Protein 5NEN (pdb70)

Secondary structure (DSSP, 8-state):
--EEEE-SS-SB---B---SS----TT-B-B----HHHHHHHHHHHHHHHHHHHHHHHHHHHHTT-SS----HHHHHTTTSHHHHHHHHHHHHHHHHHHHHHHHHHHHHHHHHHHHHHHHHHHHHHHHHHHHHHHHHHHHHHHHHHHHHHTSS-HHHHHHHHHHHHHHHHHHHHHHHHHHHHHHHHHHHHHHHHHHHHHHHHHHHHHHHHHHHHHHHHHHHHHHHHHHHHTTS-B-SSSS-EE---TT-TT-B--TT-EEEEE---/----------SHHHHHHHHHHHHHHHHHHHHHHHHHHTT-SS----HHHHHTTTSHHHHHHHHHHHHHHHHHHHHHHHHHHHHHHHHHHHHHHHHHHHHHHHHHHHHHHHHHHHHHHHHHHHHHT---SS-HHHHHHHHHHHHHHHHHHHHHHHHHHHHHHHHHHHHHHHHHHHHHHHHHHHHHHHHHHHHHHHHHHHHHHHHH----SSS--

Sequence (479 aa):
NRKTVQAPASGIIKNIAVRDGDKVKAGEVLVQLSQVQAQAQVDSLRDQYYTTLATEGRLLAERDGLSIVTFSPILDAVKDKPRVAEIIALQTQLFASRRQALQSEIDGYKQSMDGIRFQLKGLQDSRGNKQIQLSSLREQMNSMKQLAADGYLPRNRYLEVQRQFAEVNSSIDETVGRIGQLQKQLLESQQRIDQRFADYQREVRTQLAQTQMDASEFRNKLQMADFDLGNTAITSPVDGTVVGLNIFTQGGVVGAGDHLMDVVPSNRKTVQAPQVQAQAQVDSLRDQYYTTLATEGRLLAERDGLSIVTFSPILDAVKDKPRVAEIIALQTQLFASRRQALQSEIDGYKQSMDGIRFQLKGLQDSRGNKQIQLSSLREQMNSMKQLAADGYLPRNRYLEVQRQFAEVNSSIDETVGRIGQLQKQLLESQQRIDQRFADYQREVRTQLAQTQMDASEFRNKLQMADFDLGNTITSPVDG

InterPro domains:
  IPR000089 Biotin/lipoyl attachment [PF00364] (65-94)
  IPR006144 Secretion protein HlyD, conserved site [PS00543] (407-429)
  IPR010129 Type I secretion membrane fusion protein, HlyD family [TIGR01843] (21-443)
  IPR050739 Membrane Fusion Protein [PTHR30386] (14-439)
  IPR058781 AprE-like, long alpha-helical hairpin [PF25994] (99-286)
  IPR058982 AprE-like, beta-barrel domain [PF26002] (331-420)

B-factor: mean 89.49, std 29.65, range [36.23, 214.49]

Radius of gyration: 41.51 Å; Cα contacts (8 Å, |Δi|>4): 476; chains: 2; bounding box: 123×86×95 Å

Nearest PDB structures (foldseek):
  5nen-assembly1_A  TM=1.004E+00  e=2.356E-42  Serratia marcescens
  5c22-assembly4_D  TM=7.255E-01  e=5.417E-11  Escherichia coli
  5c21-assembly1_B  TM=6.868E-01  e=4.546E-11  Escherichia coli
  5c21-assembly1_A  TM=7.114E-01  e=2.785E-10  Escherichia coli
  5c22-assembly3_C  TM=6.382E-01  e=2.186E-07  Escherichia coli

Foldseek 3Di:
DFDFDFADAWWWWQDADDDFPDWADAWDFGTFGPCPVLVVVLVVLVLVLLLLQLVLQLLVCVLVVPPARDGDVVLVVVCVPVSSVVSNVVSRVVSVVVSVVLVVVVVVLVVVLVVLVVVLVVLVVLLVVLVVVLVVLVVVLVVLVVCCVVPHDPCVCSCVSVVVNVVSVVVSVVSVVVNVVSVVVNVVSVVVSVVVVVVSSVVSVVVSVVSVVVSVVSVVVSVVSVVVSVSSGDTDRDTITWDAAPPDCNGHIGHPVGGHITHDDD/DDDDDDDPCPCLVVVLVVLVLVLLLLQLVLQLLVCLLDPHPFGDGDVVLVVPCPPPSSVVSNVVSRVVSVVVVVVLVVVVVVLVVVLVVLVVVLVVLVVVLVVLVVVLVVLVVVLVVQVVCVVVVHHDPDDSVVSVVVNVVSVVVSVVSVVVNVVSVVVNVVSVVVNVVVVVVSNVVSVVVNVVSVVSSVVSVVVSVVSVVVSVPVDDDDPPD

Organism: Serratia marcescens (NCBI:txid615)

Solvent-accessible surface area: 28220 Å² total; per-residue (Å²): 147,213,48,73,22,101,19,63,49,21,20,78,16,105,61,63,58,18,174,78,78,64,78,22,68,86,49,38,71,2,24,44,21,40,45,106,70,23,68,38,86,6,71,30,18,111,32,21,29,22,12,15,11,0,26,34,8,19,2,75,2,4,101,85,53,86,93,122,12,100,41,31,108,78,0,77,86,30,97,112,114,109,56,5,44,90,3,23,60,17,10,56,104,11,13,59,15,45,78,71,14,20,87,6,35,38,56,6,59,50,30,34,16,67,12,26,109,18,41,23,46,13,5,69,100,16,78,34,92,22,95,122,38,19,69,48,29,156,100,84,38,75,53,41,39,109,87,31,90,109,62,182,22,84,200,125,145,9,115,82,10,98,53,84,60,57,121,31,56,72,23,8,90,98,4,52,34,53,5,31,120,17,86,38,77,36,140,82,4,67,107,114,25,74,108,94,89,55,84,28,75,58,60,0,54,91,67,6,45,87,10,96,111,43,4,39,82,10,112,75,74,19,107,110,5,66,55,82,41,54,84,8,24,33,64,7,79,36,67,13,32,2,88,41,60,80,116,133,31,72,46,26,71,29,8,55,60,55,50,52,22,24,2,42,65,161,153,114,111,102,97,104,84,151,79,154,67,34,62,51,64,2,67,17,8,101,37,6,14,36,12,12,10,0,28,32,8,13,0,70,4,8,91,78,70,96,82,127,17,108,32,33,102,80,0,62,90,42,111,126,36,106,74,6,46,89,5,34,46,25,9,68,93,13,10,56,14,44,102,78,8,24,85,9,37,25,43,4,33,107,22,41,13,64,10,16,109,12,62,20,139,12,8,75,83,15,88,32,90,50,80,121,46,25,70,54,15,157,122,34,22,85,46,17,129,110,84,49,90,114,67,154,155,35,118,57,53,79,139,38,11,40,61,42,53,59,118,21,57,65,25,14,89,105,9,60,41,73,8,34,89,17,86,104,77,41,118,78,18,71,114,125,17,83,105,74,84,55,78,25,73,60,65,0,107,96,70,1,52,90,15,78,121,52,3,39,87,11,112,91,58,22,66,131,6,61,145,74,48,49,78,102,81,74,98,65,107,127,106

Structure (mmCIF, N/CA/C/O backbone):
data_5NEN
#
_entry.id   5NEN
#
_cell.length_a   126.314
_cell.length_b   126.314
_cell.length_c   71.405
_cell.angle_alpha   90.000
_cell.angle_beta   90.000
_cell.angle_gamma   120.000
#
_symmetry.space_group_name_H-M   'P 32'
#
loop_
_atom_site.group_PDB
_atom_site.id
_atom_site.type_symbol
_atom_site.label_atom_id
_atom_site.label_alt_id
_atom_site.label_comp_id
_atom_site.label_asym_id
_atom_site.label_entity_id
_atom_site.label_seq_id
_atom_site.pdbx_PDB_ins_code
_atom_site.Cartn_x
_atom_site.Cartn_y
_atom_site.Cartn_z
_atom_site.occupancy
_atom_site.B_iso_or_equiv
_atom_site.auth_seq_id
_atom_site.auth_comp_id
_atom_site.auth_asym_id
_atom_site.auth_atom_id
_atom_site.pdbx_PDB_model_num
ATOM 1 N N . ASN A 1 41 ? 92.522 14.206 59.513 1.00 144.28 41 ASN A N 1
ATOM 2 C CA . ASN A 1 41 ? 92.498 12.931 60.225 1.00 139.56 41 ASN A CA 1
ATOM 3 C C . ASN A 1 41 ? 91.248 12.798 61.093 1.00 132.90 41 ASN A C 1
ATOM 4 O O . ASN A 1 41 ? 90.125 12.901 60.595 1.00 125.07 41 ASN A O 1
ATOM 6 N N . ARG A 1 42 ? 91.436 12.615 62.393 1.00 135.11 42 ARG A N 1
ATOM 7 C CA . ARG A 1 42 ? 90.292 12.477 63.280 1.00 151.54 42 ARG A CA 1
ATOM 8 C C . ARG A 1 42 ? 89.510 13.778 63.377 1.00 160.45 42 ARG A C 1
ATOM 9 O O . ARG A 1 42 ? 90.080 14.865 63.305 1.00 167.28 42 ARG A O 1
ATOM 17 N N . LYS A 1 43 ? 88.198 13.653 63.535 1.00 162.00 43 LYS A N 1
ATOM 18 C CA . LYS A 1 43 ? 87.320 14.806 63.656 1.00 159.93 43 LYS A CA 1
ATOM 19 C C . LYS A 1 43 ? 86.469 14.640 64.913 1.00 161.78 43 LYS A C 1
ATOM 20 O O . LYS A 1 43 ? 86.097 13.522 65.267 1.00 167.24 43 LYS A O 1
ATOM 22 N N . THR A 1 44 ? 86.159 15.750 65.578 1.00 156.70 44 THR A N 1
ATOM 23 C CA . THR A 1 44 ? 85.414 15.724 66.838 1.00 144.16 44 THR A CA 1
ATOM 24 C C . THR A 1 44 ? 84.070 16.441 66.703 1.00 129.87 44 THR A C 1
ATOM 25 O O . THR A 1 44 ? 84.011 17.537 66.152 1.00 122.64 44 THR A O 1
ATOM 28 N N . VAL A 1 45 ? 83.011 15.824 67.235 1.00 133.52 45 VAL A N 1
ATOM 29 C CA . VAL A 1 45 ? 81.625 16.327 67.144 1.00 137.87 45 VAL A CA 1
ATOM 30 C C . VAL A 1 45 ? 81.269 17.345 68.239 1.00 131.69 45 VAL A C 1
ATOM 31 O O . VAL A 1 45 ? 81.355 17.057 69.442 1.00 127.73 45 VAL A O 1
ATOM 35 N N . GLN A 1 46 ? 80.846 18.532 67.808 1.00 121.20 46 GLN A N 1
ATOM 36 C CA . GLN A 1 46 ? 80.546 19.612 68.733 1.00 114.76 46 GLN A CA 1
ATOM 37 C C . GLN A 1 46 ? 79.035 19.701 68.924 1.00 117.60 46 GLN A C 1
ATOM 38 O O . GLN A 1 46 ? 78.305 18.780 68.541 1.00 108.77 46 GLN A O 1
ATOM 44 N N . ALA A 1 47 ? 78.563 20.803 69.506 1.00 123.67 47 ALA A N 1
ATOM 45 C CA . ALA A 1 47 ? 77.145 20.934 69.837 1.00 115.67 47 ALA A CA 1
ATOM 46 C C . ALA A 1 47 ? 76.447 21.947 68.942 1.00 104.40 47 ALA A C 1
ATOM 47 O O . ALA A 1 47 ? 76.794 23.126 68.948 1.00 93.76 47 ALA A O 1
ATOM 49 N N . PRO A 1 48 ? 75.421 21.485 68.207 1.00 115.79 48 PRO A N 1
ATOM 50 C CA . PRO A 1 48 ? 74.696 22.244 67.180 1.00 126.57 48 PRO A CA 1
ATOM 51 C C . PRO A 1 48 ? 73.858 23.381 67.751 1.00 138.82 48 PRO A C 1
ATOM 52 O O . PRO A 1 48 ? 74.156 24.548 67.502 1.00 134.33 48 PRO A O 1
ATOM 56 N N . ALA A 1 49 ? 72.809 23.045 68.491 1.00 161.73 49 ALA A N 1
ATOM 57 C CA . ALA A 1 49 ? 72.018 24.052 69.174 1.00 171.20 49 ALA A CA 1
ATOM 58 C C . ALA A 1 49 ? 72.551 24.206 70.585 1.00 169.94 49 ALA A C 1
ATOM 59 O O . ALA A 1 49 ? 73.661 23.767 70.894 1.00 179.41 49 ALA A O 1
ATOM 61 N N . SER A 1 50 ? 71.759 24.825 71.446 1.00 144.47 50 SER A N 1
ATOM 62 C CA . SER A 1 50 ? 72.211 25.075 72.797 1.00 128.56 50 SER A CA 1
ATOM 63 C C . SER A 1 50 ? 71.058 24.963 73.788 1.00 114.32 50 SER A C 1
ATOM 64 O O . SER A 1 50 ? 70.438 25.961 74.143 1.00 114.08 50 SER A O 1
ATOM 67 N N . GLY A 1 51 ? 70.788 23.738 74.234 1.00 102.34 51 GLY A N 1
ATOM 68 C CA . GLY A 1 51 ? 69.669 23.462 75.116 1.00 94.75 51 GLY A CA 1
ATOM 69 C C . GLY A 1 51 ? 69.941 22.276 76.017 1.00 92.62 51 GLY A C 1
ATOM 70 O O . GLY A 1 51 ? 71.091 21.983 76.316 1.00 104.39 51 GLY A O 1
ATOM 71 N N . ILE A 1 52 ? 68.885 21.579 76.427 1.00 90.10 52 ILE A N 1
ATOM 72 C CA . ILE A 1 52 ? 68.986 20.519 77.431 1.00 96.41 52 ILE A CA 1
ATOM 73 C C . ILE A 1 52 ? 68.955 19.092 76.863 1.00 97.35 52 ILE A C 1
ATOM 74 O O . ILE A 1 52 ? 67.918 18.629 76.380 1.00 94.88 52 ILE A O 1
ATOM 79 N N . ILE A 1 53 ? 70.094 18.402 76.940 1.00 97.69 53 ILE A N 1
ATOM 80 C CA . ILE A 1 53 ? 70.195 17.008 76.492 1.00 107.94 53 ILE A CA 1
ATOM 81 C C . ILE A 1 53 ? 69.333 16.100 77.379 1.00 109.32 53 ILE A C 1
ATOM 82 O O . ILE A 1 53 ? 69.577 15.969 78.574 1.00 107.08 53 ILE A O 1
ATOM 86 N N . LYS A 1 54 ? 68.314 15.492 76.773 1.00 108.94 54 LYS A N 1
ATOM 87 C CA . LYS A 1 54 ? 67.363 14.633 77.481 1.00 110.95 54 LYS A CA 1
ATOM 88 C C . LYS A 1 54 ? 67.903 13.211 77.684 1.00 112.39 54 LYS A C 1
ATOM 89 O O . LYS A 1 54 ? 67.564 12.563 78.675 1.00 120.58 54 LYS A O 1
ATOM 95 N N . ASN A 1 55 ? 68.732 12.733 76.751 1.00 107.37 55 ASN A N 1
ATOM 96 C CA . ASN A 1 55 ? 69.380 11.418 76.871 1.00 100.02 55 ASN A CA 1
ATOM 97 C C . ASN A 1 55 ? 70.541 11.210 75.880 1.00 100.85 55 ASN A C 1
ATOM 98 O O . ASN A 1 55 ? 70.619 11.868 74.847 1.00 91.52 55 ASN A O 1
ATOM 103 N N . ILE A 1 56 ? 71.445 10.293 76.222 1.00 120.64 56 ILE A N 1
ATOM 104 C CA . ILE A 1 56 ? 72.562 9.904 75.358 1.00 131.45 56 ILE A CA 1
ATOM 105 C C . ILE A 1 56 ? 72.402 8.431 74.978 1.00 133.76 56 ILE A C 1
ATOM 106 O O . ILE A 1 56 ? 71.920 7.635 75.777 1.00 129.19 56 ILE A O 1
ATOM 111 N N . ALA A 1 57 ? 72.792 8.067 73.760 1.00 148.11 57 ALA A N 1
ATOM 112 C CA . ALA A 1 57 ? 72.638 6.688 73.306 1.00 159.99 57 ALA A CA 1
ATOM 113 C C . ALA A 1 57 ? 73.979 5.967 73.225 1.00 169.42 57 ALA A C 1
ATOM 114 O O . ALA A 1 57 ? 74.039 4.819 72.785 1.00 182.73 57 ALA A O 1
ATOM 116 N N . VAL A 1 58 ? 75.055 6.641 73.637 1.00 161.03 58 VAL A N 1
ATOM 117 C CA . VAL A 1 58 ? 76.413 6.113 73.457 1.00 152.98 58 VAL A CA 1
ATOM 118 C C . VAL A 1 58 ? 77.290 6.281 74.715 1.00 142.27 58 VAL A C 1
ATOM 119 O O . VAL A 1 58 ? 77.011 7.117 75.576 1.00 137.82 58 VAL A O 1
ATOM 123 N N . ARG A 1 59 ? 78.335 5.456 74.811 1.00 131.35 59 ARG A N 1
ATOM 124 C CA . ARG A 1 59 ? 79.337 5.507 75.877 1.00 130.05 59 ARG A CA 1
ATOM 125 C C . ARG A 1 59 ? 80.617 4.915 75.309 1.00 139.32 59 ARG A C 1
ATOM 126 O O . ARG A 1 59 ? 80.561 4.225 74.289 1.00 146.38 59 ARG A O 1
ATOM 134 N N . ASP A 1 60 ? 81.755 5.186 75.948 1.00 139.28 60 ASP A N 1
ATOM 135 C CA . ASP A 1 60 ? 83.055 4.707 75.463 1.00 149.33 60 ASP A CA 1
ATOM 136 C C . ASP A 1 60 ? 83.061 3.226 75.080 1.00 166.04 60 ASP A C 1
ATOM 137 O O . ASP A 1 60 ? 82.273 2.437 75.603 1.00 167.86 60 ASP A O 1
ATOM 142 N N . GLY A 1 61 ? 83.955 2.870 74.157 1.00 185.39 61 GLY A N 1
ATOM 143 C CA . GLY A 1 61 ? 84.133 1.496 73.710 1.00 191.79 61 GLY A CA 1
ATOM 144 C C . GLY A 1 61 ? 82.993 0.958 72.863 1.00 190.35 61 GLY A C 1
ATOM 145 O O . GLY A 1 61 ? 82.705 -0.239 72.892 1.00 198.10 61 GLY A O 1
ATOM 146 N N . ASP A 1 62 ? 82.358 1.839 72.094 1.00 171.66 62 ASP A N 1
ATOM 147 C CA . ASP A 1 62 ? 81.148 1.495 71.350 1.00 156.16 62 ASP A CA 1
ATOM 148 C C . ASP A 1 62 ? 81.217 2.093 69.935 1.00 148.39 62 ASP A C 1
ATOM 149 O O . ASP A 1 62 ? 81.156 3.309 69.768 1.00 148.50 62 ASP A O 1
ATOM 154 N N . LYS A 1 63 ? 81.352 1.234 68.925 1.00 142.94 63 LYS A N 1
ATOM 155 C CA . LYS A 1 63 ? 81.583 1.670 67.541 1.00 135.17 63 LYS A CA 1
ATOM 156 C C . LYS A 1 63 ? 80.420 2.469 66.948 1.00 146.17 63 LYS A C 1
ATOM 157 O O . LYS A 1 63 ? 79.358 2.565 67.554 1.00 136.13 63 LYS A O 1
ATOM 159 N N . VAL A 1 64 ? 80.634 3.033 65.758 1.00 172.14 64 VAL A N 1
ATOM 160 C CA . VAL A 1 64 ? 79.625 3.843 65.067 1.00 177.40 64 VAL A CA 1
ATOM 161 C C . VAL A 1 64 ? 79.069 3.161 63.797 1.00 172.06 64 VAL A C 1
ATOM 162 O O . VAL A 1 64 ? 79.726 2.321 63.169 1.00 178.52 64 VAL A O 1
ATOM 166 N N . LYS A 1 65 ? 77.816 3.479 63.481 1.00 161.21 65 LYS A N 1
ATOM 167 C CA . LYS A 1 65 ? 77.269 3.294 62.146 1.00 153.26 65 LYS A CA 1
ATOM 168 C C . LYS A 1 65 ? 77.130 4.694 61.584 1.00 147.90 65 LYS A C 1
ATOM 169 O O . LYS A 1 65 ? 76.708 5.603 62.297 1.00 141.82 65 LYS A O 1
ATOM 171 N N . ALA A 1 66 ? 77.508 4.881 60.327 1.00 158.62 66 ALA A N 1
ATOM 172 C CA . ALA A 1 66 ? 77.511 6.210 59.726 1.00 170.57 66 ALA A CA 1
ATOM 173 C C . ALA A 1 66 ? 76.126 6.868 59.731 1.00 173.41 66 ALA A C 1
ATOM 174 O O . ALA A 1 66 ? 75.316 6.648 58.826 1.00 184.70 66 ALA A O 1
ATOM 176 N N . GLY A 1 67 ? 75.865 7.681 60.753 1.00 159.27 67 GLY A N 1
ATOM 177 C CA . GLY A 1 67 ? 74.588 8.361 60.879 1.00 148.69 67 GLY A CA 1
ATOM 178 C C . GLY A 1 67 ? 73.686 7.814 61.977 1.00 143.01 67 GLY A C 1
ATOM 179 O O . GLY A 1 67 ? 72.461 7.915 61.880 1.00 145.97 67 GLY A O 1
ATOM 180 N N . GLU A 1 68 ? 74.284 7.235 63.018 1.00 136.79 68 GLU A N 1
ATOM 181 C CA . GLU A 1 68 ? 73.525 6.749 64.171 1.00 124.59 68 GLU A CA 1
ATOM 182 C C . GLU A 1 68 ? 73.245 7.891 65.153 1.00 133.19 68 GLU A C 1
ATOM 183 O O . GLU A 1 68 ? 73.908 8.926 65.115 1.00 128.30 68 GLU A O 1
ATOM 185 N N . VAL A 1 69 ? 72.258 7.709 66.025 1.00 143.10 69 VAL A N 1
ATOM 186 C CA . VAL A 1 69 ? 71.926 8.732 67.012 1.00 146.28 69 VAL A CA 1
ATOM 187 C C . VAL A 1 69 ? 72.772 8.557 68.271 1.00 142.70 69 VAL A C 1
ATOM 188 O O . VAL A 1 69 ? 72.778 7.489 68.896 1.00 141.75 69 VAL A O 1
ATOM 192 N N . LEU A 1 70 ? 73.487 9.618 68.631 1.00 136.11 70 LEU A N 1
ATOM 193 C CA . LEU A 1 70 ? 74.388 9.597 69.774 1.00 127.50 70 LEU A CA 1
ATOM 194 C C . LEU A 1 70 ? 73.795 10.351 70.967 1.00 114.69 70 LEU A C 1
ATOM 195 O O . LEU A 1 70 ? 74.120 10.067 72.123 1.00 110.93 70 LEU A O 1
ATOM 200 N N . VAL A 1 71 ? 72.934 11.324 70.676 1.00 100.72 71 VAL A N 1
ATOM 201 C CA . VAL A 1 71 ? 72.343 12.189 71.693 1.00 96.09 71 VAL A CA 1
ATOM 202 C C . VAL A 1 71 ? 70.926 12.567 71.248 1.00 100.72 71 VAL A C 1
ATOM 203 O O . VAL A 1 71 ? 70.631 12.511 70.057 1.00 116.76 71 VAL A O 1
ATOM 207 N N . GLN A 1 72 ? 70.046 12.909 72.191 1.00 86.78 72 GLN A N 1
ATOM 208 C CA . GLN A 1 72 ? 68.799 13.609 71.870 1.00 95.32 72 GLN A CA 1
ATOM 209 C C . GLN A 1 72 ? 68.710 14.920 72.657 1.00 102.94 72 GLN A C 1
ATOM 210 O O . GLN A 1 72 ? 69.589 15.225 73.447 1.00 104.05 72 GLN A O 1
ATOM 216 N N . LEU A 1 73 ? 67.659 15.701 72.428 1.00 118.60 73 LEU A N 1
ATOM 217 C CA . LEU A 1 73 ? 67.343 16.829 73.302 1.00 132.92 73 LEU A CA 1
ATOM 218 C C . LEU A 1 73 ? 65.824 16.838 73.474 1.00 151.57 73 LEU A C 1
ATOM 219 O O . LEU A 1 73 ? 65.123 16.139 72.743 1.00 158.88 73 LEU A O 1
ATOM 224 N N . SER A 1 74 ? 65.331 17.583 74.461 1.00 161.98 74 SER A N 1
ATOM 225 C CA . SER A 1 74 ? 63.911 17.597 74.821 1.00 164.13 74 SER A CA 1
ATOM 226 C C . SER A 1 74 ? 62.992 17.879 73.639 1.00 160.87 74 SER A C 1
ATOM 227 O O . SER A 1 74 ? 61.930 17.262 73.498 1.00 168.26 74 SER A O 1
ATOM 230 N N . GLN A 1 75 ? 63.430 18.825 72.812 1.00 135.66 75 GLN A N 1
ATOM 231 C CA . GLN A 1 75 ? 62.716 19.323 71.640 1.00 111.47 75 GLN A CA 1
ATOM 232 C C . GLN A 1 75 ? 61.429 20.058 71.937 1.00 117.95 75 GLN A C 1
ATOM 233 O O . GLN A 1 75 ? 60.667 20.301 71.019 1.00 119.05 75 GLN A O 1
ATOM 239 N N . VAL A 1 76 ? 61.166 20.434 73.181 1.00 124.06 76 VAL A N 1
ATOM 240 C CA . VAL A 1 76 ? 59.827 20.932 73.490 1.00 125.63 76 VAL A CA 1
ATOM 241 C C . VAL A 1 76 ? 59.653 22.359 72.966 1.00 118.67 76 VAL A C 1
ATOM 242 O O . VAL A 1 76 ? 58.574 22.726 72.484 1.00 103.50 76 VAL A O 1
ATOM 246 N N . GLN A 1 77 ? 60.725 23.142 73.002 1.00 120.45 77 GLN A N 1
ATOM 247 C CA . GLN A 1 77 ? 60.651 24.484 72.463 1.00 125.51 77 GLN A CA 1
ATOM 248 C C . GLN A 1 77 ? 60.785 24.449 70.938 1.00 128.17 77 GLN A C 1
ATOM 249 O O . GLN A 1 77 ? 60.080 25.184 70.232 1.00 146.86 77 GLN A O 1
ATOM 255 N N . ALA A 1 78 ? 61.634 23.567 70.417 1.00 101.19 78 ALA A N 1
ATOM 256 C CA . ALA A 1 78 ? 61.720 23.420 68.968 1.00 88.94 78 ALA A CA 1
ATOM 257 C C . ALA A 1 78 ? 60.432 22.809 68.393 1.00 92.12 78 ALA A C 1
ATOM 258 O O . ALA A 1 78 ? 59.956 23.213 67.315 1.00 107.19 78 ALA A O 1
ATOM 260 N N . GLN A 1 79 ? 59.854 21.849 69.116 1.00 76.70 79 GLN A N 1
ATOM 261 C CA . GLN A 1 79 ? 58.576 21.277 68.705 1.00 65.96 79 GLN A CA 1
ATOM 262 C C . GLN A 1 79 ? 57.512 22.335 68.742 1.00 75.01 79 GLN A C 1
ATOM 263 O O . GLN A 1 79 ? 56.626 22.357 67.893 1.00 84.17 79 GLN A O 1
ATOM 269 N N . ALA A 1 80 ? 57.580 23.203 69.750 1.00 79.55 80 ALA A N 1
ATOM 270 C CA . ALA A 1 80 ? 56.580 24.256 69.845 1.00 78.20 80 ALA A CA 1
ATOM 271 C C . ALA A 1 80 ? 56.674 25.176 68.645 1.00 77.82 80 ALA A C 1
ATOM 272 O O . ALA A 1 80 ? 55.677 25.414 67.962 1.00 76.53 80 ALA A O 1
ATOM 274 N N . GLN A 1 81 ? 57.875 25.645 68.337 1.00 76.05 81 GLN A N 1
ATOM 275 C CA . GLN A 1 81 ? 57.969 26.592 67.238 1.00 77.70 81 GLN A CA 1
ATOM 276 C C . GLN A 1 81 ? 57.420 25.956 65.981 1.00 86.81 81 GLN A C 1
ATOM 277 O O . GLN A 1 81 ? 56.568 26.559 65.304 1.00 95.64 81 GLN A O 1
ATOM 283 N N . VAL A 1 82 ? 57.835 24.715 65.714 1.00 75.50 82 VAL A N 1
ATOM 284 C CA . VAL A 1 82 ? 57.339 24.058 64.516 1.00 62.66 82 VAL A CA 1
ATOM 285 C C . VAL A 1 82 ? 55.826 24.008 64.546 1.00 69.76 82 VAL A C 1
ATOM 286 O O . VAL A 1 82 ? 55.186 24.294 63.550 1.00 93.55 82 VAL A O 1
ATOM 290 N N . ASP A 1 83 ? 55.252 23.706 65.699 1.00 62.03 83 ASP A N 1
ATOM 291 C CA . ASP A 1 83 ? 53.804 23.594 65.795 1.00 57.66 83 ASP A CA 1
ATOM 292 C C . ASP A 1 83 ? 53.112 24.926 65.477 1.00 51.10 83 ASP A C 1
ATOM 293 O O . ASP A 1 83 ? 52.146 24.970 64.733 1.00 55.13 83 ASP A O 1
ATOM 298 N N . SER A 1 84 ? 53.615 26.005 66.052 1.00 50.78 84 SER A N 1
ATOM 299 C CA . SER A 1 84 ? 53.033 27.321 65.873 1.00 51.37 84 SER A CA 1
ATOM 300 C C . SER A 1 84 ? 53.122 27.769 64.397 1.00 66.31 84 SER A C 1
ATOM 301 O O . SER A 1 84 ? 52.134 28.209 63.806 1.00 71.53 84 SER A O 1
ATOM 304 N N . LEU A 1 85 ? 54.298 27.631 63.790 1.00 57.68 85 LEU A N 1
ATOM 305 C CA . LEU A 1 85 ? 54.411 27.918 62.368 1.00 54.63 85 LEU A CA 1
ATOM 306 C C . LEU A 1 85 ? 53.435 26.995 61.567 1.00 68.88 85 LEU A C 1
ATOM 307 O O . LEU A 1 85 ? 52.765 27.445 60.631 1.00 50.47 85 LEU A O 1
ATOM 312 N N . ARG A 1 86 ? 53.310 25.723 61.947 1.00 53.12 86 ARG A N 1
ATOM 313 C CA . ARG A 1 86 ? 52.420 24.857 61.197 1.00 51.47 86 ARG A CA 1
ATOM 314 C C . ARG A 1 86 ? 51.044 25.398 61.308 1.00 63.44 86 ARG A C 1
ATOM 315 O O . ARG A 1 86 ? 50.269 25.362 60.359 1.00 76.64 86 ARG A O 1
ATOM 323 N N . ASP A 1 87 ? 50.735 25.921 62.471 1.00 58.15 87 ASP A N 1
ATOM 324 C CA . ASP A 1 87 ? 49.421 26.465 62.627 1.00 65.10 87 ASP A CA 1
ATOM 325 C C . ASP A 1 87 ? 49.216 27.638 61.690 1.00 64.58 87 ASP A C 1
ATOM 326 O O . ASP A 1 87 ? 48.310 27.611 60.851 1.00 78.81 87 ASP A O 1
ATOM 331 N N . GLN A 1 88 ? 50.105 28.620 61.760 1.00 50.56 88 GLN A N 1
ATOM 332 C CA . GLN A 1 88 ? 49.938 29.816 60.946 1.00 68.91 88 GLN A CA 1
ATOM 333 C C . GLN A 1 88 ? 49.856 29.449 59.464 1.00 72.11 88 GLN A C 1
ATOM 334 O O . GLN A 1 88 ? 48.953 29.895 58.713 1.00 62.47 88 GLN A O 1
ATOM 340 N N . TYR A 1 89 ? 50.758 28.558 59.082 1.00 63.33 89 TYR A N 1
ATOM 341 C CA . TYR A 1 89 ? 50.806 28.046 57.730 1.00 65.05 89 TYR A CA 1
ATOM 342 C C . TYR A 1 89 ? 49.447 27.488 57.345 1.00 75.23 89 TYR A C 1
ATOM 343 O O . TYR A 1 89 ? 48.888 27.831 56.296 1.00 71.69 89 TYR A O 1
ATOM 352 N N . TYR A 1 90 ? 48.899 26.662 58.226 1.00 69.40 90 TYR A N 1
ATOM 353 C CA . TYR A 1 90 ? 47.622 26.034 57.957 1.00 67.83 90 TYR A CA 1
ATOM 354 C C . TYR A 1 90 ? 46.555 27.103 57.767 1.00 61.93 90 TYR A C 1
ATOM 355 O O . TYR A 1 90 ? 45.614 26.927 56.949 1.00 62.27 90 TYR A O 1
ATOM 364 N N . THR A 1 91 ? 46.698 28.222 58.482 1.00 45.28 91 THR A N 1
ATOM 365 C CA . THR A 1 91 ? 45.638 29.226 58.364 1.00 65.48 91 THR A CA 1
ATOM 366 C C . THR A 1 91 ? 45.695 29.871 56.976 1.00 68.98 91 THR A C 1
ATOM 367 O O . THR A 1 91 ? 44.666 30.038 56.276 1.00 68.84 91 THR A O 1
ATOM 371 N N . THR A 1 92 ? 46.905 30.201 56.548 1.00 68.64 92 THR A N 1
ATOM 372 C CA . THR A 1 92 ? 47.013 30.791 55.227 1.00 62.62 92 THR A CA 1
ATOM 373 C C . THR A 1 92 ? 46.570 29.784 54.168 1.00 65.98 92 THR A C 1
ATOM 374 O O . THR A 1 92 ? 45.918 30.184 53.223 1.00 68.22 92 THR A O 1
ATOM 378 N N . LEU A 1 93 ? 46.884 28.495 54.330 1.00 54.10 93 LEU A N 1
ATOM 379 C CA . LEU A 1 93 ? 46.439 27.499 53.342 1.00 60.88 93 LEU A CA 1
ATOM 380 C C . LEU A 1 93 ? 44.940 27.509 53.175 1.00 68.54 93 LEU A C 1
ATOM 381 O O . LEU A 1 93 ? 44.437 27.462 52.048 1.00 85.79 93 LEU A O 1
ATOM 386 N N . ALA A 1 94 ? 44.227 27.587 54.288 1.00 61.64 94 ALA A N 1
ATOM 387 C CA . ALA A 1 94 ? 42.783 27.656 54.184 1.00 70.36 94 ALA A CA 1
ATOM 388 C C . ALA A 1 94 ? 42.410 28.881 53.366 1.00 79.56 94 ALA A C 1
ATOM 389 O O . ALA A 1 94 ? 41.740 28.790 52.313 1.00 89.25 94 ALA A O 1
ATOM 391 N N . THR A 1 95 ? 42.928 30.021 53.801 1.00 70.24 95 THR A N 1
ATOM 392 C CA . THR A 1 95 ? 42.602 31.268 53.132 1.00 63.65 95 THR A CA 1
ATOM 393 C C . THR A 1 95 ? 42.888 31.287 51.644 1.00 73.96 95 THR A C 1
ATOM 394 O O . THR A 1 95 ? 42.102 31.779 50.842 1.00 83.85 95 THR A O 1
ATOM 398 N N . GLU A 1 96 ? 44.005 30.691 51.293 1.00 71.14 96 GLU A N 1
ATOM 399 C CA . GLU A 1 96 ? 44.481 30.630 49.936 1.00 62.66 96 GLU A CA 1
ATOM 400 C C . GLU A 1 96 ? 43.556 29.754 49.091 1.00 62.72 96 GLU A C 1
ATOM 401 O O . GLU A 1 96 ? 43.311 30.043 47.918 1.00 66.26 96 GLU A O 1
ATOM 407 N N . GLY A 1 97 ? 43.053 28.676 49.686 1.00 48.93 97 GLY A N 1
ATOM 408 C CA . GLY A 1 97 ? 42.100 27.835 48.979 1.00 45.40 97 GLY A CA 1
ATOM 409 C C . GLY A 1 97 ? 40.890 28.690 48.653 1.00 57.60 97 GLY A C 1
ATOM 410 O O . GLY A 1 97 ? 40.339 28.651 47.517 1.00 81.29 97 GLY A O 1
ATOM 411 N N . ARG A 1 98 ? 40.488 29.507 49.631 1.00 51.85 98 ARG A N 1
ATOM 412 C CA . ARG A 1 98 ? 39.308 30.351 49.406 1.00 54.11 98 ARG A CA 1
ATOM 413 C C . ARG A 1 98 ? 39.563 31.366 48.309 1.00 73.32 98 ARG A C 1
ATOM 414 O O . ARG A 1 98 ? 38.775 31.479 47.373 1.00 95.69 98 ARG A O 1
ATOM 422 N N . LEU A 1 99 ? 40.668 32.093 48.401 1.00 63.07 99 LEU A N 1
ATOM 423 C CA . LEU A 1 99 ? 40.923 33.127 47.417 1.00 59.03 99 LEU A CA 1
ATOM 424 C C . LEU A 1 99 ? 41.030 32.547 46.006 1.00 59.84 99 LEU A C 1
ATOM 425 O O . LEU A 1 99 ? 40.461 33.107 45.099 1.00 61.12 99 LEU A O 1
ATOM 430 N N . LEU A 1 100 ? 41.712 31.419 45.826 1.00 55.76 100 LEU A N 1
ATOM 431 C CA . LEU A 1 100 ? 41.816 30.813 44.503 1.00 37.29 100 LEU A CA 1
ATOM 432 C C . LEU A 1 100 ? 40.453 30.528 43.937 1.00 56.89 100 LEU A C 1
ATOM 433 O O . LEU A 1 100 ? 40.170 30.859 42.778 1.00 65.35 100 LEU A O 1
ATOM 438 N N . ALA A 1 101 ? 39.593 29.926 44.757 1.00 53.83 101 ALA A N 1
ATOM 439 C CA . ALA A 1 101 ? 38.247 29.691 44.257 1.00 53.80 101 ALA A CA 1
ATOM 440 C C . ALA A 1 101 ? 37.576 31.025 43.921 1.00 59.82 101 ALA A C 1
ATOM 441 O O . ALA A 1 101 ? 36.963 31.147 42.875 1.00 75.92 101 ALA A O 1
ATOM 443 N N . GLU A 1 102 ? 37.742 32.055 44.740 1.00 53.23 102 GLU A N 1
ATOM 444 C CA . GLU A 1 102 ? 36.984 33.265 44.443 1.00 61.75 102 GLU A CA 1
ATOM 445 C C . GLU A 1 102 ? 37.537 33.937 43.192 1.00 64.98 102 GLU A C 1
ATOM 446 O O . GLU A 1 102 ? 36.820 34.598 42.461 1.00 68.93 102 GLU A O 1
ATOM 452 N N . ARG A 1 103 ? 38.824 33.777 42.967 1.00 73.30 103 ARG A N 1
ATOM 453 C CA . ARG A 1 103 ? 39.465 34.329 41.796 1.00 78.74 103 ARG A CA 1
ATOM 454 C C . A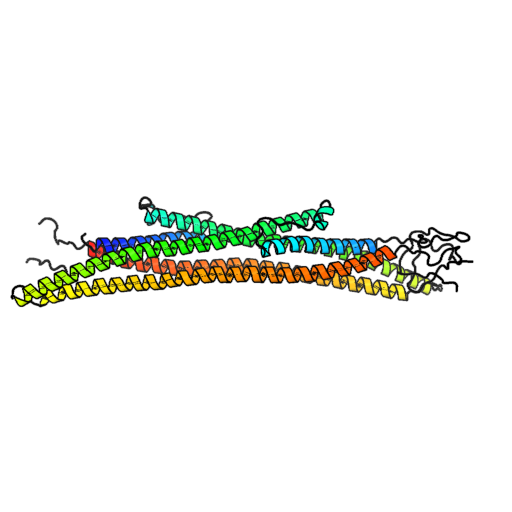RG A 1 103 ? 38.950 33.678 40.514 1.00 76.79 103 ARG A C 1
ATOM 455 O O . ARG A 1 103 ? 38.685 34.361 39.517 1.00 81.25 103 ARG A O 1
ATOM 463 N N . ASP A 1 104 ? 38.846 32.352 40.548 1.00 51.72 104 ASP A N 1
ATOM 464 C CA . ASP A 1 104 ? 38.386 31.588 39.390 1.00 68.60 104 ASP A CA 1
ATOM 465 C C . ASP A 1 104 ? 36.874 31.332 39.416 1.00 72.33 104 ASP A C 1
ATOM 466 O O . ASP A 1 104 ? 36.369 30.409 38.754 1.00 64.68 104 ASP A O 1
ATOM 471 N N . GLY A 1 105 ? 36.158 32.150 40.183 1.00 64.83 105 GLY A N 1
ATOM 472 C CA . GLY A 1 105 ? 34.732 31.937 40.400 1.00 69.44 105 GLY A CA 1
ATOM 473 C C . GLY A 1 105 ? 34.267 30.486 40.529 1.00 68.43 105 GLY A C 1
ATOM 474 O O . GLY A 1 105 ? 33.243 30.109 39.973 1.00 78.36 105 GLY A O 1
ATOM 475 N N . LEU A 1 106 ? 35.018 29.658 41.242 1.00 63.83 106 LEU A N 1
ATOM 476 C CA . LEU A 1 106 ? 34.640 28.262 41.362 1.00 65.83 106 LEU A CA 1
ATOM 477 C C . LEU A 1 106 ? 33.391 28.226 42.220 1.00 61.30 106 LEU A C 1
ATOM 478 O O . LEU A 1 106 ? 33.186 29.118 43.033 1.00 75.58 106 LEU A O 1
ATOM 483 N N . SER A 1 107 ? 32.512 27.266 41.964 1.00 63.33 107 SER A N 1
ATOM 484 C CA . SER A 1 107 ? 31.265 27.134 42.719 1.00 70.86 107 SER A CA 1
ATOM 485 C C . SER A 1 107 ? 31.529 26.687 44.147 1.00 82.78 107 SER A C 1
ATOM 486 O O . SER A 1 107 ? 30.840 27.112 45.061 1.00 94.12 107 SER A O 1
ATOM 489 N N . ILE A 1 108 ? 32.523 25.820 44.328 1.00 78.90 108 ILE A N 1
ATOM 490 C CA . ILE A 1 108 ? 32.882 25.289 45.641 1.00 67.82 108 ILE A CA 1
ATOM 491 C C . ILE A 1 108 ? 34.370 25.496 45.920 1.00 74.51 108 ILE A C 1
ATOM 492 O O . ILE A 1 108 ? 35.202 25.404 45.016 1.00 86.93 108 ILE A O 1
ATOM 497 N N . VAL A 1 109 ? 34.697 25.830 47.164 1.00 78.32 109 VAL A N 1
ATOM 498 C CA . VAL A 1 109 ? 36.089 25.949 47.603 1.00 77.53 109 VAL A CA 1
ATOM 499 C C . VAL A 1 109 ? 36.715 24.550 47.729 1.00 84.65 109 VAL A C 1
ATOM 500 O O . VAL A 1 109 ? 36.064 23.596 48.170 1.00 87.40 109 VAL A O 1
ATOM 504 N N . THR A 1 110 ? 37.959 24.414 47.280 1.00 78.53 110 THR A N 1
ATOM 505 C CA . THR A 1 110 ? 38.668 23.140 47.383 1.00 69.57 110 THR A CA 1
ATOM 506 C C . THR A 1 110 ? 40.044 23.322 48.023 1.00 87.81 110 THR A C 1
ATOM 507 O O . THR A 1 110 ? 40.918 23.994 47.463 1.00 109.51 110 THR A O 1
ATOM 511 N N . PHE A 1 111 ? 40.229 22.710 49.190 1.00 72.00 111 PHE A N 1
ATOM 512 C CA . PHE A 1 111 ? 41.412 22.931 50.016 1.00 60.39 111 PHE A CA 1
ATOM 513 C C . PHE A 1 111 ? 42.610 22.028 49.726 1.00 65.09 111 PHE A C 1
ATOM 514 O O . PHE A 1 111 ? 42.461 20.906 49.249 1.00 78.79 111 PHE A O 1
ATOM 522 N N . SER A 1 112 ? 43.794 22.517 50.079 1.00 60.39 112 SER A N 1
ATOM 523 C CA . SER A 1 112 ? 45.048 21.824 49.802 1.00 60.75 112 SER A CA 1
ATOM 524 C C . SER A 1 112 ? 45.050 20.450 50.435 1.00 60.55 112 SER A C 1
ATOM 525 O O . SER A 1 112 ? 44.532 20.256 51.525 1.00 70.18 112 SER A O 1
ATOM 528 N N . PRO A 1 113 ? 45.632 19.481 49.757 1.00 67.30 113 PRO A N 1
ATOM 529 C CA . PRO A 1 113 ? 45.654 18.141 50.337 1.00 66.79 113 PRO A CA 1
ATOM 530 C C . PRO A 1 113 ? 46.397 18.113 51.660 1.00 83.29 113 PRO A C 1
ATOM 531 O O . PRO A 1 113 ? 46.073 17.268 52.499 1.00 101.58 113 PRO A O 1
ATOM 535 N N . ILE A 1 114 ? 47.342 19.028 51.873 1.00 75.45 114 ILE A N 1
ATOM 536 C CA . ILE A 1 114 ? 48.009 19.052 53.175 1.00 89.56 114 ILE A CA 1
ATOM 537 C C . ILE A 1 114 ? 47.007 19.219 54.283 1.00 91.99 114 ILE A C 1
ATOM 538 O O . ILE A 1 114 ? 47.000 18.459 55.250 1.00 100.50 114 ILE A O 1
ATOM 543 N N . LEU A 1 115 ? 46.155 20.219 54.104 1.00 75.05 115 LEU A N 1
ATOM 544 C CA . LEU A 1 115 ? 45.120 20.543 55.050 1.00 71.08 115 LEU A CA 1
ATOM 545 C C . LEU A 1 115 ? 44.247 19.316 55.265 1.00 87.59 115 LEU A C 1
ATOM 546 O O . LEU A 1 115 ? 43.835 19.016 56.396 1.00 86.72 115 LEU A O 1
ATOM 551 N N . ASP A 1 116 ? 43.990 18.597 54.175 1.00 84.11 116 ASP A N 1
ATOM 552 C CA . ASP A 1 116 ? 43.141 17.425 54.232 1.00 80.43 116 ASP A CA 1
ATOM 553 C C . ASP A 1 116 ? 43.784 16.434 55.213 1.00 79.57 116 ASP A C 1
ATOM 554 O O . ASP A 1 116 ? 43.181 16.046 56.233 1.00 58.14 116 ASP A O 1
ATOM 559 N N . ALA A 1 117 ? 45.068 16.174 54.988 1.00 76.50 117 ALA A N 1
ATOM 560 C CA . ALA A 1 117 ? 45.805 15.185 55.761 1.00 70.56 117 ALA A CA 1
ATOM 561 C C . ALA A 1 117 ? 45.802 15.480 57.269 1.00 77.18 117 ALA A C 1
ATOM 562 O O . ALA A 1 117 ? 45.909 14.567 58.085 1.00 91.98 117 ALA A O 1
ATOM 564 N N . VAL A 1 118 ? 45.701 16.745 57.646 1.00 76.27 118 VAL A N 1
ATOM 565 C CA . VAL A 1 118 ? 45.664 17.067 59.064 1.00 83.07 118 VAL A CA 1
ATOM 566 C C . VAL A 1 118 ? 44.329 17.727 59.420 1.00 91.51 118 VAL A C 1
ATOM 567 O O . VAL A 1 118 ? 44.269 18.577 60.319 1.00 79.00 118 VAL A O 1
ATOM 571 N N . LYS A 1 119 ? 43.264 17.336 58.709 1.00 88.86 119 LYS A N 1
ATOM 572 C CA . LYS A 1 119 ? 41.915 17.825 59.019 1.00 87.82 119 LYS A CA 1
ATOM 573 C C . LYS A 1 119 ? 41.486 17.469 60.431 1.00 102.46 119 LYS A C 1
ATOM 574 O O . LYS A 1 119 ? 40.665 18.171 61.016 1.00 110.80 119 LYS A O 1
ATOM 580 N N . ASP A 1 120 ? 41.997 16.351 60.947 1.00 109.25 120 ASP A N 1
ATOM 581 C CA . ASP A 1 120 ? 41.618 15.862 62.274 1.00 110.20 120 ASP A CA 1
ATOM 582 C C . ASP A 1 120 ? 41.955 16.894 63.361 1.00 107.61 120 ASP A C 1
ATOM 583 O O . ASP A 1 120 ? 41.231 16.995 64.355 1.00 110.15 120 ASP A O 1
ATOM 588 N N . LYS A 1 121 ? 43.042 17.643 63.175 1.00 97.69 121 LYS A N 1
ATOM 589 C CA . LYS A 1 121 ? 43.458 18.684 64.129 1.00 97.40 121 LYS A CA 1
ATOM 590 C C . LYS A 1 121 ? 42.316 19.696 64.310 1.00 96.90 121 LYS A C 1
ATOM 591 O O . LYS A 1 121 ? 41.797 20.225 63.337 1.00 95.94 121 LYS A O 1
ATOM 597 N N . PRO A 1 122 ? 41.919 19.968 65.564 1.00 96.01 122 PRO A N 1
ATOM 598 C CA . PRO A 1 122 ? 40.737 20.829 65.718 1.00 87.90 122 PRO A CA 1
ATOM 599 C C . PRO A 1 122 ? 40.898 22.247 65.152 1.00 80.11 122 PRO A C 1
ATOM 600 O O . PRO A 1 122 ? 39.968 22.672 64.481 1.00 96.24 122 PRO A O 1
ATOM 604 N N . ARG A 1 123 ? 42.008 22.945 65.354 1.00 67.10 123 ARG A N 1
ATOM 605 C CA . ARG A 1 123 ? 42.149 24.279 64.748 1.00 75.58 123 ARG A CA 1
ATOM 606 C C . ARG A 1 123 ? 42.081 24.234 63.215 1.00 78.06 123 ARG A C 1
ATOM 607 O O . ARG A 1 123 ? 41.529 25.133 62.576 1.00 74.88 123 ARG A O 1
ATOM 615 N N . VAL A 1 124 ? 42.673 23.202 62.625 1.00 72.82 124 VAL A N 1
ATOM 616 C CA . VAL A 1 124 ? 42.574 23.016 61.184 1.00 63.32 124 VAL A CA 1
ATOM 617 C C . VAL A 1 124 ? 41.115 22.897 60.740 1.00 67.11 124 VAL A C 1
ATOM 618 O O . VAL A 1 124 ? 40.654 23.637 59.861 1.00 73.43 124 VAL A O 1
ATOM 622 N N . ALA A 1 125 ? 40.382 21.988 61.374 1.00 71.26 125 ALA A N 1
ATOM 623 C CA . ALA A 1 125 ? 38.979 21.773 61.043 1.00 74.74 125 ALA A CA 1
ATOM 624 C C . ALA A 1 125 ? 38.203 23.070 61.202 1.00 79.10 125 ALA A C 1
ATOM 625 O O . ALA A 1 125 ? 37.362 23.427 60.358 1.00 77.84 125 ALA A O 1
ATOM 627 N N . GLU A 1 126 ? 38.554 23.791 62.265 1.00 72.04 126 GLU A N 1
ATOM 628 C CA . GLU A 1 126 ? 37.932 25.062 62.612 1.00 70.87 126 GLU A CA 1
ATOM 629 C C . GLU A 1 126 ? 38.102 26.059 61.493 1.00 71.40 126 GLU A C 1
ATOM 630 O O . GLU A 1 126 ? 37.125 26.682 61.054 1.00 74.95 126 GLU A O 1
ATOM 636 N N . ILE A 1 127 ? 39.342 26.202 61.031 1.00 65.88 127 ILE A N 1
ATOM 637 C CA . ILE A 1 127 ? 39.637 27.245 60.063 1.00 66.42 127 ILE A CA 1
ATOM 638 C C . ILE A 1 127 ? 39.041 26.878 58.722 1.00 62.58 127 ILE A C 1
ATOM 639 O O . ILE A 1 127 ? 38.622 27.742 57.978 1.00 72.54 127 ILE A O 1
ATOM 644 N N . ILE A 1 128 ? 38.968 25.591 58.430 1.00 57.80 128 ILE A N 1
ATOM 645 C CA . ILE A 1 128 ? 38.348 25.185 57.196 1.00 54.71 128 ILE A CA 1
ATOM 646 C C . ILE A 1 128 ? 36.878 25.562 57.259 1.00 67.70 128 ILE A C 1
ATOM 647 O O . ILE A 1 128 ? 36.294 26.055 56.295 1.00 73.04 128 ILE A O 1
ATOM 652 N N . ALA A 1 129 ? 36.274 25.321 58.409 1.00 76.40 129 ALA A N 1
ATOM 653 C CA . ALA A 1 129 ? 34.869 25.644 58.551 1.00 73.41 129 ALA A CA 1
ATOM 654 C C . ALA A 1 129 ? 34.658 27.133 58.338 1.00 72.14 129 ALA A C 1
ATOM 655 O O . ALA A 1 129 ? 33.768 27.530 57.587 1.00 90.03 129 ALA A O 1
ATOM 657 N N . LEU A 1 130 ? 35.503 27.949 58.961 1.00 67.04 130 LEU A N 1
ATOM 658 C CA . LEU A 1 130 ? 35.372 29.410 58.870 1.00 74.80 130 LEU A CA 1
ATOM 659 C C . LEU A 1 130 ? 35.579 29.906 57.451 1.00 83.28 130 LEU A C 1
ATOM 660 O O . LEU A 1 130 ? 34.880 30.797 57.003 1.00 74.39 130 LEU A O 1
ATOM 665 N N . GLN A 1 131 ? 36.576 29.354 56.767 1.00 87.27 131 GLN A N 1
ATOM 666 C CA . GLN A 1 131 ? 36.894 29.773 55.414 1.00 69.89 131 GLN A CA 1
ATOM 667 C C . GLN A 1 131 ? 35.757 29.377 54.485 1.00 77.21 131 GLN A C 1
ATOM 668 O O . GLN A 1 131 ? 35.362 30.145 53.614 1.00 92.76 131 GLN A O 1
ATOM 674 N N . THR A 1 132 ? 35.225 28.176 54.666 1.00 67.75 132 THR A N 1
ATOM 675 C CA . THR A 1 132 ? 34.089 27.753 53.856 1.00 71.25 132 THR A CA 1
ATOM 676 C C . THR A 1 132 ? 32.891 28.673 54.084 1.00 89.20 132 THR A C 1
ATOM 677 O O . THR A 1 132 ? 32.167 29.028 53.143 1.00 95.67 132 THR A O 1
ATOM 681 N N . GLN A 1 133 ? 32.699 29.060 55.343 1.00 76.29 133 GLN A N 1
ATOM 682 C CA . GLN A 1 133 ? 31.638 29.979 55.712 1.00 63.84 133 GLN A CA 1
ATOM 683 C C . GLN A 1 133 ? 31.859 31.281 54.943 1.00 57.76 133 GLN A C 1
ATOM 684 O O . GLN A 1 133 ? 31.089 31.641 54.053 1.00 65.11 133 GLN A O 1
ATOM 690 N N . LEU A 1 134 ? 32.989 31.914 55.207 1.00 67.88 134 LEU A N 1
ATOM 691 C CA . LEU A 1 134 ? 33.328 33.211 54.637 1.00 63.70 134 LEU A CA 1
ATOM 692 C C . LEU A 1 134 ? 33.202 33.173 53.113 1.00 59.64 134 LEU A C 1
ATOM 693 O O . LEU A 1 134 ? 32.777 34.161 52.498 1.00 62.48 134 LEU A O 1
ATOM 698 N N . PHE A 1 135 ? 33.521 32.029 52.510 1.00 55.84 135 PHE A N 1
ATOM 699 C CA . PHE A 1 135 ? 33.342 31.889 51.068 1.00 53.97 135 PHE A CA 1
ATOM 700 C C . PHE A 1 135 ? 31.856 31.941 50.706 1.00 51.24 135 PHE A C 1
ATOM 701 O O . PHE A 1 135 ? 31.437 32.795 49.932 1.00 60.31 135 PHE A O 1
ATOM 709 N N . ALA A 1 136 ? 31.061 31.103 51.362 1.00 55.31 136 ALA A N 1
ATOM 710 C CA . ALA A 1 136 ? 29.624 31.010 51.103 1.00 52.21 136 ALA A CA 1
ATOM 711 C C . ALA A 1 136 ? 28.996 32.377 51.161 1.00 52.68 136 ALA A C 1
ATOM 712 O O . ALA A 1 136 ? 28.157 32.751 50.311 1.00 58.16 136 ALA A O 1
ATOM 714 N N . SER A 1 137 ? 29.428 33.133 52.165 1.00 45.07 137 SER A N 1
ATOM 715 C CA . SER A 1 137 ? 28.874 34.454 52.341 1.00 58.36 137 SER A CA 1
ATOM 716 C C . SER A 1 137 ? 29.266 35.297 51.163 1.00 62.70 137 SER A C 1
ATOM 717 O O . SER A 1 137 ? 28.396 35.749 50.446 1.00 65.88 137 SER A O 1
ATOM 720 N N . ARG A 1 138 ? 30.561 35.388 50.874 1.00 68.91 138 ARG A N 1
ATOM 721 C CA . ARG A 1 138 ? 31.021 36.332 49.848 1.00 68.05 138 ARG A CA 1
ATOM 722 C C . ARG A 1 138 ? 30.452 36.068 48.448 1.00 77.36 138 ARG A C 1
ATOM 723 O O . ARG A 1 138 ? 30.090 37.021 47.721 1.00 70.25 138 ARG A O 1
ATOM 731 N N . ARG A 1 139 ? 30.405 34.793 48.066 1.00 65.57 139 ARG A N 1
ATOM 732 C CA . ARG A 1 139 ? 29.856 34.434 46.777 1.00 71.23 139 ARG A CA 1
ATOM 733 C C . ARG A 1 139 ? 28.409 34.865 46.791 1.00 80.33 139 ARG A C 1
ATOM 734 O O . ARG A 1 139 ? 27.898 35.414 45.790 1.00 85.56 139 ARG A O 1
ATOM 742 N N . GLN A 1 140 ? 27.751 34.632 47.930 1.00 77.99 140 GLN A N 1
ATOM 743 C CA . GLN A 1 140 ? 26.350 35.042 48.049 1.00 72.87 140 GLN A CA 1
ATOM 744 C C . GLN A 1 140 ? 26.126 36.536 47.891 1.00 59.38 140 GLN A C 1
ATOM 745 O O . GLN A 1 140 ? 25.228 36.961 47.189 1.00 67.44 140 GLN A O 1
ATOM 751 N N . ALA A 1 141 ? 26.954 37.332 48.546 1.00 68.53 141 ALA A N 1
ATOM 752 C CA . ALA A 1 141 ? 26.773 38.782 48.561 1.00 66.08 141 ALA A CA 1
ATOM 753 C C . ALA A 1 141 ? 26.950 39.322 47.170 1.00 67.07 141 ALA A C 1
ATOM 754 O O . ALA A 1 141 ? 26.245 40.238 46.752 1.00 71.93 141 ALA A O 1
ATOM 756 N N . LEU A 1 142 ? 27.934 38.763 46.475 1.00 76.43 142 LEU A N 1
ATOM 757 C CA . LEU A 1 142 ? 28.210 39.165 45.105 1.00 60.07 142 LEU A CA 1
ATOM 758 C C . LEU A 1 142 ? 27.020 38.847 44.199 1.00 66.29 142 LEU A C 1
ATOM 759 O O . LEU A 1 142 ? 26.508 39.738 43.490 1.00 56.84 142 LEU A O 1
ATOM 764 N N . GLN A 1 143 ? 26.550 37.595 44.257 1.00 51.66 143 GLN A N 1
ATOM 765 C CA . GLN A 1 143 ? 25.390 37.225 43.458 1.00 40.62 143 GLN A CA 1
ATOM 766 C C . GLN A 1 143 ? 24.249 38.176 43.746 1.00 59.52 143 GLN A C 1
ATOM 767 O O . GLN A 1 143 ? 23.677 38.745 42.827 1.00 76.71 143 GLN A O 1
ATOM 773 N N . SER A 1 144 ? 23.938 38.349 45.029 1.00 46.83 144 SER A N 1
ATOM 774 C CA . SER A 1 144 ? 22.761 39.086 45.426 1.00 52.07 144 SER A CA 1
ATOM 775 C C . SER A 1 144 ? 22.837 40.517 44.917 1.00 67.03 144 SER A C 1
ATOM 776 O O . SER A 1 144 ? 21.843 41.071 44.418 1.00 80.49 144 SER A O 1
ATOM 779 N N . GLU A 1 145 ? 24.025 41.104 45.012 1.00 56.66 145 GLU A N 1
ATOM 780 C CA . GLU A 1 145 ? 24.219 42.439 44.483 1.00 66.40 145 GLU A CA 1
ATOM 781 C C . GLU A 1 145 ? 23.945 42.496 42.983 1.00 82.40 145 GLU A C 1
ATOM 782 O O . GLU A 1 145 ? 23.141 43.323 42.522 1.00 86.48 145 GLU A O 1
ATOM 788 N N . ILE A 1 146 ? 24.608 41.607 42.235 1.00 75.40 146 ILE A N 1
ATOM 789 C CA . ILE A 1 146 ? 24.528 41.616 40.778 1.00 64.90 146 ILE A CA 1
ATOM 790 C C . ILE A 1 146 ? 23.070 41.390 40.348 1.00 74.78 146 ILE A C 1
ATOM 791 O O . ILE A 1 146 ? 22.588 42.043 39.411 1.00 81.38 146 ILE A O 1
ATOM 796 N N . ASP A 1 147 ? 22.366 40.514 41.070 1.00 60.15 147 ASP A N 1
ATOM 797 C CA . ASP A 1 147 ? 20.929 40.315 40.902 1.00 62.50 147 ASP A CA 1
ATOM 798 C C . ASP A 1 147 ? 20.177 41.625 41.087 1.00 69.07 147 ASP A C 1
ATOM 799 O O . ASP A 1 147 ? 19.217 41.913 40.383 1.00 82.79 147 ASP A O 1
ATOM 804 N N . GLY A 1 148 ? 20.596 42.402 42.078 1.00 63.23 148 GLY A N 1
ATOM 805 C CA . GLY A 1 148 ? 19.959 43.674 42.328 1.00 56.17 148 GLY A CA 1
ATOM 806 C C . GLY A 1 148 ? 20.101 44.598 41.142 1.00 55.81 148 GLY A C 1
ATOM 807 O O . GLY A 1 148 ? 19.158 45.259 40.717 1.00 70.77 148 GLY A O 1
ATOM 808 N N . TYR A 1 149 ? 21.302 44.664 40.604 1.00 62.94 149 TYR A N 1
ATOM 809 C CA . TYR A 1 149 ? 21.507 45.500 39.440 1.00 67.30 149 TYR A CA 1
ATOM 810 C C . TYR A 1 149 ? 20.716 44.986 38.228 1.00 80.19 149 TYR A C 1
ATOM 811 O O . TYR A 1 149 ? 20.162 45.780 37.468 1.00 91.94 149 TYR A O 1
ATOM 820 N N . LYS A 1 150 ? 20.645 43.680 38.022 1.00 65.20 150 LYS A N 1
ATOM 821 C CA . LYS A 1 150 ? 19.911 43.243 36.851 1.00 65.47 150 LYS A CA 1
ATOM 822 C C . LYS A 1 150 ? 18.453 43.571 37.072 1.00 74.83 150 LYS A C 1
ATOM 823 O O . LYS A 1 150 ? 17.771 43.985 36.145 1.00 99.90 150 LYS A O 1
ATOM 825 N N . GLN A 1 151 ? 17.962 43.454 38.297 1.00 60.95 151 GLN A N 1
ATOM 826 C CA . GLN A 1 151 ? 16.536 43.712 38.467 1.00 69.87 151 GLN A CA 1
ATOM 827 C C . GLN A 1 151 ? 16.201 45.183 38.349 1.00 69.06 151 GLN A C 1
ATOM 828 O O . GLN A 1 151 ? 15.147 45.558 37.824 1.00 65.24 151 GLN A O 1
ATOM 834 N N . SER A 1 152 ? 17.130 46.012 38.794 1.00 59.75 152 SER A N 1
ATOM 835 C CA . SER A 1 152 ? 16.973 47.444 38.665 1.00 55.99 152 SER A CA 1
ATOM 836 C C . SER A 1 152 ? 17.011 47.854 37.187 1.00 75.10 152 SER A C 1
ATOM 837 O O . SER A 1 152 ? 16.226 48.698 36.739 1.00 86.73 152 SER A O 1
ATOM 840 N N . MET A 1 153 ? 17.923 47.270 36.422 1.00 79.04 153 MET A N 1
ATOM 841 C CA . MET A 1 153 ? 17.946 47.576 34.999 1.00 69.48 153 MET A CA 1
ATOM 842 C C . MET A 1 153 ? 16.668 47.100 34.345 1.00 63.27 153 MET A C 1
ATOM 843 O O . MET A 1 153 ? 16.131 47.781 33.488 1.00 65.39 153 MET A O 1
ATOM 848 N N . ASP A 1 154 ? 16.153 45.959 34.774 1.00 60.36 154 ASP A N 1
ATOM 849 C CA . ASP A 1 154 ? 14.894 45.506 34.220 1.00 65.09 154 ASP A CA 1
ATOM 850 C C . ASP A 1 154 ? 13.830 46.545 34.539 1.00 76.33 154 ASP A C 1
ATOM 851 O O . ASP A 1 154 ? 12.908 46.758 33.767 1.00 88.84 154 ASP A O 1
ATOM 856 N N . GLY A 1 155 ? 13.960 47.196 35.683 1.00 68.96 155 GLY A N 1
ATOM 857 C CA . GLY A 1 155 ? 13.010 48.227 36.043 1.00 67.57 155 GLY A CA 1
ATOM 858 C C . GLY A 1 155 ? 13.063 49.407 35.121 1.00 66.08 155 GLY A C 1
ATOM 859 O O . GLY A 1 155 ? 12.025 49.929 34.691 1.00 84.91 155 GLY A O 1
ATOM 860 N N . ILE A 1 156 ? 14.280 49.813 34.794 1.00 55.40 156 ILE A N 1
ATOM 861 C CA . ILE A 1 156 ? 14.473 50.875 33.809 1.00 61.06 156 ILE A CA 1
ATOM 862 C C . ILE A 1 156 ? 13.841 50.463 32.456 1.00 73.32 156 ILE A C 1
ATOM 863 O O . ILE A 1 156 ? 13.133 51.256 31.833 1.00 83.16 156 ILE A O 1
ATOM 868 N N . ARG A 1 157 ? 14.059 49.217 32.032 1.00 64.03 157 ARG A N 1
ATOM 869 C CA . ARG A 1 157 ? 13.508 48.725 30.774 1.00 67.94 157 ARG A CA 1
ATOM 870 C C . ARG A 1 157 ? 11.971 48.756 30.777 1.00 76.91 157 ARG A C 1
ATOM 871 O O . ARG A 1 157 ? 11.33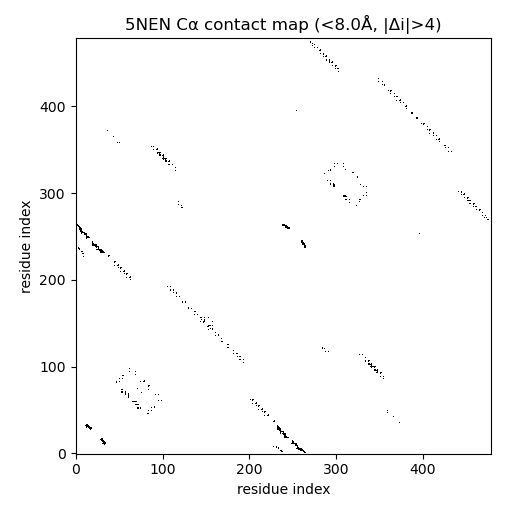5 49.200 29.818 1.00 92.45 157 ARG A O 1
ATOM 879 N N . PHE A 1 158 ? 11.387 48.310 31.877 1.00 76.29 158 PHE A N 1
ATOM 880 C CA . PHE A 1 158 ? 9.943 48.324 32.062 1.00 87.28 158 PHE A CA 1
ATOM 881 C C . PHE A 1 158 ? 9.429 49.759 31.967 1.00 88.36 158 PHE A C 1
ATOM 882 O O . PHE A 1 158 ? 8.341 50.004 31.453 1.00 92.17 158 PHE A O 1
ATOM 890 N N . GLN A 1 159 ? 10.216 50.715 32.446 1.00 87.34 159 GLN A N 1
ATOM 891 C CA . GLN A 1 159 ? 9.808 52.112 32.318 1.00 94.17 159 GLN A CA 1
ATOM 892 C C . GLN A 1 159 ? 9.858 52.575 30.859 1.00 92.15 159 GLN A C 1
ATOM 893 O O . GLN A 1 159 ? 8.905 53.180 30.341 1.00 103.91 159 GLN A O 1
ATOM 899 N N . LEU A 1 160 ? 10.965 52.270 30.193 1.00 78.60 160 LEU A N 1
ATOM 900 C CA . LEU A 1 160 ? 11.130 52.646 28.799 1.00 72.27 160 LEU A CA 1
ATOM 901 C C . LEU A 1 160 ? 10.010 52.076 27.940 1.00 77.10 160 LEU A C 1
ATOM 902 O O . LEU A 1 160 ? 9.625 52.703 26.954 1.00 80.67 160 LEU A O 1
ATOM 907 N N . LYS A 1 161 ? 9.513 50.883 28.278 1.00 54.43 161 LYS A N 1
ATOM 908 C CA . LYS A 1 161 ? 8.481 50.284 27.446 1.00 68.21 161 LYS A CA 1
ATOM 909 C C . LYS A 1 161 ? 7.271 51.227 27.423 1.00 79.98 161 LYS A C 1
ATOM 910 O O . LYS A 1 161 ? 6.795 51.632 26.355 1.00 79.39 161 LYS A O 1
ATOM 912 N N . GLY A 1 162 ? 6.831 51.632 28.610 1.00 74.48 162 GLY A N 1
ATOM 913 C CA . GLY A 1 162 ? 5.703 52.528 28.721 1.00 68.28 162 GLY A CA 1
ATOM 914 C C . GLY A 1 162 ? 5.992 53.834 28.007 1.00 73.40 162 GLY A C 1
ATOM 915 O O . GLY A 1 162 ? 5.171 54.319 27.243 1.00 86.09 162 GLY A O 1
ATOM 916 N N . LEU A 1 163 ? 7.177 54.386 28.213 1.00 68.19 163 LEU A N 1
ATOM 917 C CA . LEU A 1 163 ? 7.498 55.652 27.582 1.00 73.14 163 LEU A CA 1
ATOM 918 C C . LEU A 1 163 ? 7.463 55.565 26.043 1.00 91.37 163 LEU A C 1
ATOM 919 O O . LEU A 1 163 ? 6.953 56.468 25.377 1.00 100.93 163 LEU A O 1
ATOM 924 N N . GLN A 1 164 ? 7.986 54.475 25.491 1.00 80.77 164 GLN A N 1
ATOM 925 C CA . GLN A 1 164 ? 7.960 54.242 24.053 1.00 67.90 164 GLN A CA 1
ATOM 926 C C . GLN A 1 164 ? 6.525 54.115 23.542 1.00 64.35 164 GLN A C 1
ATOM 927 O O . GLN A 1 164 ? 6.176 54.642 22.483 1.00 75.17 164 GLN A O 1
ATOM 933 N N . ASP A 1 165 ? 5.694 53.399 24.284 1.00 62.01 165 ASP A N 1
ATOM 934 C CA . ASP A 1 165 ? 4.298 53.270 23.898 1.00 71.28 165 ASP A CA 1
ATOM 935 C C . ASP A 1 165 ? 3.626 54.639 23.855 1.00 81.30 165 ASP A C 1
ATOM 936 O O . ASP A 1 165 ? 2.913 54.987 22.896 1.00 92.51 165 ASP A O 1
ATOM 941 N N . SER A 1 166 ? 3.887 55.428 24.887 1.00 79.52 166 SER A N 1
ATOM 942 C CA . SER A 1 166 ? 3.280 56.731 24.981 1.00 72.21 166 SER A CA 1
ATOM 943 C C . SER A 1 166 ? 3.727 57.519 23.755 1.00 74.30 166 SER A C 1
ATOM 944 O O . SER A 1 166 ? 2.890 58.107 23.060 1.00 79.89 166 SER A O 1
ATOM 947 N N . ARG A 1 167 ? 5.026 57.480 23.450 1.00 65.61 167 ARG A N 1
ATOM 948 C CA . ARG A 1 167 ? 5.543 58.274 22.334 1.00 65.78 167 ARG A CA 1
ATOM 949 C C . ARG A 1 167 ? 4.885 57.864 21.032 1.00 87.58 167 ARG A C 1
ATOM 950 O O . ARG A 1 167 ? 4.560 58.715 20.204 1.00 108.71 167 ARG A O 1
ATOM 958 N N . GLY A 1 168 ? 4.692 56.564 20.841 1.00 84.08 168 GLY A N 1
ATOM 959 C CA . GLY A 1 168 ? 4.068 56.098 19.614 1.00 80.73 168 GLY A CA 1
ATOM 960 C C . GLY A 1 168 ? 2.688 56.689 19.472 1.00 75.28 168 GLY A C 1
ATOM 961 O O . GLY A 1 168 ? 2.347 57.308 18.449 1.00 92.18 168 GLY A O 1
ATOM 962 N N . ASN A 1 169 ? 1.911 56.575 20.537 1.00 75.40 169 ASN A N 1
ATOM 963 C CA . ASN A 1 169 ? 0.549 57.080 20.482 1.00 84.87 169 ASN A CA 1
ATOM 964 C C . ASN A 1 169 ? 0.528 58.572 20.203 1.00 75.00 169 ASN A C 1
ATOM 965 O O . ASN A 1 169 ? -0.279 59.065 19.402 1.00 92.13 169 ASN A O 1
ATOM 970 N N . LYS A 1 170 ? 1.466 59.279 20.805 1.00 53.38 170 LYS A N 1
ATOM 971 C CA . LYS A 1 170 ? 1.577 60.702 20.561 1.00 73.53 170 LYS A CA 1
ATOM 972 C C . LYS A 1 170 ? 1.932 60.999 19.097 1.00 87.38 170 LYS A C 1
ATOM 973 O O . LYS A 1 170 ? 1.468 61.997 18.543 1.00 94.86 170 LYS A O 1
ATOM 979 N N . GLN A 1 171 ? 2.766 60.163 18.479 1.00 80.61 171 GLN A N 1
ATOM 980 C CA . GLN A 1 171 ? 3.061 60.344 17.065 1.00 74.73 171 GLN A CA 1
ATOM 981 C C . GLN A 1 171 ? 1.748 60.294 16.311 1.00 73.05 171 GLN A C 1
ATOM 982 O O . GLN A 1 171 ? 1.451 61.180 15.506 1.00 82.26 171 GLN A O 1
ATOM 988 N N . ILE A 1 172 ? 0.918 59.306 16.628 1.00 76.33 172 ILE A N 1
ATOM 989 C CA . ILE A 1 172 ? -0.370 59.220 15.932 1.00 82.60 172 ILE A CA 1
ATOM 990 C C . ILE A 1 172 ? -1.196 60.479 16.108 1.00 94.48 172 ILE A C 1
ATOM 991 O O . ILE A 1 172 ? -1.692 61.048 15.126 1.00 106.17 172 ILE A O 1
ATOM 996 N N . GLN A 1 173 ? -1.316 60.933 17.350 1.00 96.06 173 GLN A N 1
ATOM 997 C CA . GLN A 1 173 ? -2.102 62.128 17.601 1.00 93.11 173 GLN A CA 1
ATOM 998 C C . GLN A 1 173 ? -1.530 63.305 16.775 1.00 92.94 173 GLN A C 1
ATOM 999 O O . GLN A 1 173 ? -2.290 64.071 16.177 1.00 94.82 173 GLN A O 1
ATOM 1001 N N . LEU A 1 174 ? -0.205 63.388 16.669 1.00 80.28 174 LEU A N 1
ATOM 1002 C CA . LEU A 1 174 ? 0.447 64.431 15.875 1.00 74.61 174 LEU A CA 1
ATOM 1003 C C . LEU A 1 174 ? 0.010 64.398 14.418 1.00 87.47 174 LEU A C 1
ATOM 1004 O O . LEU A 1 174 ? -0.277 65.440 13.807 1.00 95.63 174 LEU A O 1
ATOM 1009 N N . SER A 1 175 ? -0.007 63.192 13.860 1.00 81.79 175 SER A N 1
ATOM 1010 C CA . SER A 1 175 ? -0.404 63.020 12.476 1.00 93.69 175 SER A CA 1
ATOM 1011 C C . SER A 1 175 ? -1.849 63.487 12.289 1.00 107.06 175 SER A C 1
ATOM 1012 O O . SER A 1 175 ? -2.139 64.309 11.406 1.00 120.01 175 SER A O 1
ATOM 1015 N N . SER A 1 176 ? -2.746 62.987 13.137 1.00 103.25 176 SER A N 1
ATOM 1016 C CA . SER A 1 176 ? -4.167 63.283 12.982 1.00 97.50 176 SER A CA 1
ATOM 1017 C C . SER A 1 176 ? -4.376 64.788 13.067 1.00 103.99 176 SER A C 1
ATOM 1018 O O . SER A 1 176 ? -5.117 65.380 12.272 1.00 114.86 176 SER A O 1
ATOM 1021 N N . LEU A 1 177 ? -3.673 65.410 14.006 1.00 96.81 177 LEU A N 1
ATOM 1022 C CA . LEU A 1 177 ? -3.734 66.854 14.146 1.00 91.10 177 LEU A CA 1
ATOM 1023 C C . LEU A 1 177 ? -3.297 67.549 12.885 1.00 102.90 177 LEU A C 1
ATOM 1024 O O . LEU A 1 177 ? -3.960 68.483 12.446 1.00 112.93 177 LEU A O 1
ATOM 1029 N N . ARG A 1 178 ? -2.182 67.113 12.303 1.00 98.59 178 ARG A N 1
ATOM 1030 C CA . ARG A 1 178 ? -1.704 67.801 11.114 1.00 99.47 178 ARG A CA 1
ATOM 1031 C C . ARG A 1 178 ? -2.711 67.690 9.957 1.00 109.86 178 ARG A C 1
ATOM 1032 O O . ARG A 1 178 ? -2.989 68.693 9.278 1.00 119.09 178 ARG A O 1
ATOM 1040 N N . GLU A 1 179 ? -3.255 66.490 9.731 1.00 104.03 179 GLU A N 1
ATOM 1041 C CA . GLU A 1 179 ? -4.250 66.312 8.664 1.00 100.58 179 GLU A CA 1
ATOM 1042 C C . GLU A 1 179 ? -5.455 67.250 8.910 1.00 97.96 179 GLU A C 1
ATOM 1043 O O . GLU A 1 179 ? -5.982 67.883 7.972 1.00 103.68 179 GLU A O 1
ATOM 1049 N N . GLN A 1 180 ? -5.886 67.356 10.163 1.00 92.18 180 GLN A N 1
ATOM 1050 C CA . GLN A 1 180 ? -7.007 68.238 10.467 1.00 101.32 180 GLN A CA 1
ATOM 1051 C C . GLN A 1 180 ? -6.670 69.736 10.318 1.00 95.78 180 GLN A C 1
ATOM 1052 O O . GLN A 1 180 ? -7.520 70.535 9.883 1.00 108.03 180 GLN A O 1
ATOM 1058 N N . MET A 1 181 ? -5.441 70.118 10.655 1.00 80.38 181 MET A N 1
ATOM 1059 C CA . MET A 1 181 ? -4.980 71.480 10.397 1.00 86.46 181 MET A CA 1
ATOM 1060 C C . MET A 1 181 ? -5.046 71.787 8.889 1.00 87.36 181 MET A C 1
ATOM 1061 O O . MET A 1 181 ? -5.438 72.889 8.478 1.00 78.77 181 MET A O 1
ATOM 1066 N N . ASN A 1 182 ? -4.670 70.804 8.071 1.00 90.86 182 ASN A N 1
ATOM 1067 C CA . ASN A 1 182 ? -4.730 70.961 6.619 1.00 90.28 182 ASN A CA 1
ATOM 1068 C C . ASN A 1 182 ? -6.171 71.188 6.145 1.00 85.36 182 ASN A C 1
ATOM 1069 O O . ASN A 1 182 ? -6.462 72.179 5.445 1.00 83.62 182 ASN A O 1
ATOM 1074 N N . SER A 1 183 ? -7.076 70.304 6.563 1.00 74.31 183 SER A N 1
ATOM 1075 C CA . SER A 1 183 ? -8.489 70.456 6.202 1.00 77.14 183 SER A CA 1
ATOM 1076 C C . SER A 1 183 ? -9.043 71.840 6.611 1.00 80.87 183 SER A C 1
ATOM 1077 O O . SER A 1 183 ? -9.840 72.464 5.879 1.00 96.72 183 SER A O 1
ATOM 1080 N N . MET A 1 184 ? -8.595 72.332 7.763 1.00 70.66 184 MET A N 1
ATOM 1081 C CA . MET A 1 184 ? -8.943 73.691 8.210 1.00 77.98 184 MET A CA 1
ATOM 1082 C C . MET A 1 184 ? -8.348 74.790 7.309 1.00 73.24 184 MET A C 1
ATOM 1083 O O . MET A 1 184 ? -8.957 75.841 7.103 1.00 69.00 184 MET A O 1
ATOM 1088 N N . LYS A 1 185 ? -7.132 74.574 6.818 1.00 69.80 185 LYS A N 1
ATOM 1089 C CA . LYS A 1 185 ? -6.512 75.550 5.936 1.00 88.50 185 LYS A CA 1
ATOM 1090 C C . LYS A 1 185 ? -7.366 75.649 4.677 1.00 89.11 185 LYS A C 1
ATOM 1091 O O . LYS A 1 185 ? -7.566 76.741 4.110 1.00 86.25 185 LYS A O 1
ATOM 1093 N N . GLN A 1 186 ? -7.890 74.496 4.265 1.00 76.81 186 GLN A N 1
ATOM 1094 C CA . GLN A 1 186 ? -8.764 74.451 3.107 1.00 64.45 186 GLN A CA 1
ATOM 1095 C C . GLN A 1 186 ? -10.043 75.255 3.338 1.00 69.61 186 GLN A C 1
ATOM 1096 O O . GLN A 1 186 ? -10.402 76.131 2.524 1.00 74.24 186 GLN A O 1
ATOM 1102 N N . LEU A 1 187 ? -10.727 74.991 4.448 1.00 63.18 187 LEU A N 1
ATOM 1103 C CA . LEU A 1 187 ? -11.969 75.738 4.702 1.00 63.94 187 LEU A CA 1
ATOM 1104 C C . LEU A 1 187 ? -11.705 77.219 4.797 1.00 73.06 187 LEU A C 1
ATOM 1105 O O . LEU A 1 187 ? -12.502 78.035 4.320 1.00 66.15 187 LEU A O 1
ATOM 1110 N N . ALA A 1 188 ? -10.590 77.560 5.441 1.00 64.50 188 ALA A N 1
ATOM 1111 C CA . ALA A 1 188 ? -10.236 78.953 5.605 1.00 73.67 188 ALA A CA 1
ATOM 1112 C C . ALA A 1 188 ? -10.129 79.618 4.242 1.00 74.45 188 ALA A C 1
ATOM 1113 O O . ALA A 1 188 ? -10.804 80.607 3.993 1.00 78.07 188 ALA A O 1
ATOM 1115 N N . ALA A 1 189 ? -9.354 78.999 3.349 1.00 70.45 189 ALA A N 1
ATOM 1116 C CA . ALA A 1 189 ? -9.121 79.491 1.995 1.00 68.21 189 ALA A CA 1
ATOM 1117 C C . ALA A 1 189 ? -10.407 79.598 1.190 1.00 78.26 189 ALA A C 1
ATOM 1118 O O . ALA A 1 189 ? -10.511 80.404 0.261 1.00 70.60 189 ALA A O 1
ATOM 1120 N N . ASP A 1 190 ? -11.369 78.742 1.500 1.00 73.17 190 ASP A N 1
ATOM 1121 C CA . ASP A 1 190 ? -12.688 78.879 0.884 1.00 78.46 190 ASP A CA 1
ATOM 1122 C C . ASP A 1 190 ? -13.523 79.995 1.508 1.00 81.58 190 ASP A C 1
ATOM 1123 O O . ASP A 1 190 ? -14.459 80.466 0.885 1.00 86.03 190 ASP A O 1
ATOM 1128 N N . GLY A 1 191 ? -13.249 80.371 2.759 1.00 78.52 191 GLY A N 1
ATOM 1129 C CA . GLY A 1 191 ? -13.987 81.480 3.336 1.00 76.41 191 GLY A CA 1
ATOM 1130 C C . GLY A 1 191 ? -14.961 81.057 4.413 1.00 82.73 191 GLY A C 1
ATOM 1131 O O . GLY A 1 191 ? -15.847 81.822 4.805 1.00 89.29 191 GLY A O 1
ATOM 1132 N N . TYR A 1 192 ? -14.832 79.828 4.888 1.00 76.18 192 TYR A N 1
ATOM 1133 C CA . TYR A 1 192 ? -15.857 79.322 5.777 1.00 77.35 192 TYR A CA 1
ATOM 1134 C C . TYR A 1 192 ? -15.496 79.263 7.262 1.00 100.02 192 TYR A C 1
ATOM 1135 O O . TYR A 1 192 ? -16.380 79.446 8.101 1.00 114.79 192 TYR A O 1
ATOM 1144 N N . LEU A 1 193 ? -14.237 79.036 7.612 1.00 111.72 193 LEU A N 1
ATOM 1145 C CA . LEU A 1 193 ? -13.815 79.318 8.990 1.00 117.70 193 LEU A CA 1
ATOM 1146 C C . LEU A 1 193 ? -12.724 80.390 9.015 1.00 127.16 193 LEU A C 1
ATOM 1147 O O . LEU A 1 193 ? -11.781 80.335 8.221 1.00 125.10 193 LEU A O 1
ATOM 1152 N N . PRO A 1 194 ? -12.856 81.382 9.902 1.00 137.16 194 PRO A N 1
ATOM 1153 C CA . PRO A 1 194 ? -11.880 82.472 10.001 1.00 139.62 194 PRO A CA 1
ATOM 1154 C C . PRO A 1 194 ? -10.531 81.893 10.421 1.00 142.02 194 PRO A C 1
ATOM 1155 O O . PRO A 1 194 ? -10.536 80.895 11.142 1.00 154.50 194 PRO A O 1
ATOM 1159 N N . ARG A 1 195 ? -9.418 82.478 9.981 1.00 138.67 195 ARG A N 1
ATOM 1160 C CA . ARG A 1 195 ? -8.068 81.988 10.323 1.00 133.05 195 ARG A CA 1
ATOM 1161 C C . ARG A 1 195 ? -7.787 81.877 11.840 1.00 150.70 195 ARG A C 1
ATOM 1162 O O . ARG A 1 195 ? -6.852 81.189 12.261 1.00 135.00 195 ARG A O 1
ATOM 1170 N N . ASN A 1 196 ? -8.610 82.548 12.641 1.00 183.16 196 ASN A N 1
ATOM 1171 C CA . ASN A 1 196 ? -8.474 82.641 14.104 1.00 195.77 196 ASN A CA 1
ATOM 1172 C C . ASN A 1 196 ? -8.563 81.326 14.913 1.00 188.32 196 ASN A C 1
ATOM 1173 O O . ASN A 1 196 ? -7.820 81.155 15.879 1.00 195.56 196 ASN A O 1
ATOM 1178 N N . ARG A 1 197 ? -9.500 80.428 14.615 1.00 164.44 197 ARG A N 1
ATOM 1179 C CA . ARG A 1 197 ? -9.450 79.111 15.267 1.00 133.75 197 ARG A CA 1
ATOM 1180 C C . ARG A 1 197 ? -8.612 78.168 14.407 1.00 123.00 197 ARG A C 1
ATOM 1181 O O . ARG A 1 197 ? -8.257 77.074 14.825 1.00 108.03 197 ARG A O 1
ATOM 1189 N N . TYR A 1 198 ? -8.297 78.604 13.194 1.00 122.64 198 TYR A N 1
ATOM 1190 C CA . TYR A 1 198 ? -7.410 77.843 12.321 1.00 125.46 198 TYR A CA 1
ATOM 1191 C C . TYR A 1 198 ? -6.028 77.776 12.953 1.00 115.57 198 TYR A C 1
ATOM 1192 O O . TYR A 1 198 ? -5.299 76.813 12.755 1.00 112.59 198 TYR A O 1
ATOM 1194 N N . LEU A 1 199 ? -5.658 78.825 13.683 1.00 119.41 199 LEU A N 1
ATOM 1195 C CA . LEU A 1 199 ? -4.402 78.839 14.452 1.00 117.29 199 LEU A CA 1
ATOM 1196 C C . LEU A 1 199 ? -4.426 77.905 15.686 1.00 107.43 199 LEU A C 1
ATOM 1197 O O . LEU A 1 199 ? -3.372 77.425 16.176 1.00 99.93 199 LEU A O 1
ATOM 1202 N N . GLU A 1 200 ? -5.628 77.675 16.208 1.00 102.05 200 GLU A N 1
ATOM 1203 C CA . GLU A 1 200 ? -5.775 76.865 17.409 1.00 97.02 200 GLU A CA 1
ATOM 1204 C C . GLU A 1 200 ? -5.226 75.455 17.316 1.00 95.75 200 GLU A C 1
ATOM 1205 O O . GLU A 1 200 ? -4.521 74.987 18.229 1.00 86.45 200 GLU A O 1
ATOM 1211 N N . VAL A 1 201 ? -5.530 74.789 16.207 1.00 92.01 201 VAL A N 1
ATOM 1212 C CA . VAL A 1 201 ? -5.103 73.414 16.026 1.00 86.45 201 VAL A CA 1
ATOM 1213 C C . VAL A 1 201 ? -3.590 73.381 15.938 1.00 95.72 201 VAL A C 1
ATOM 1214 O O . VAL A 1 201 ? -2.961 72.410 16.348 1.00 98.60 201 VAL A O 1
ATOM 1218 N N . GLN A 1 202 ? -2.998 74.448 15.415 1.00 104.09 202 GLN A N 1
ATOM 1219 C CA . GLN A 1 202 ? -1.547 74.553 15.432 1.00 105.20 202 GLN A CA 1
ATOM 1220 C C . GLN A 1 202 ? -1.039 74.669 16.873 1.00 105.55 202 GLN A C 1
ATOM 1221 O O . GLN A 1 202 ? 0.003 74.079 17.208 1.00 109.52 202 GLN A O 1
ATOM 1227 N N . ARG A 1 203 ? -1.776 75.378 17.736 1.00 99.78 203 ARG A N 1
ATOM 1228 C CA . ARG A 1 203 ? -1.370 75.392 19.145 1.00 80.43 203 ARG A CA 1
ATOM 1229 C C . ARG A 1 203 ? -1.423 73.952 19.654 1.00 76.23 203 ARG A C 1
ATOM 1230 O O . ARG A 1 203 ? -0.497 73.496 20.343 1.00 80.38 203 ARG A O 1
ATOM 1232 N N . GLN A 1 204 ? -2.476 73.218 19.296 1.00 67.16 204 GLN A N 1
ATOM 1233 C CA . GLN A 1 204 ? -2.636 71.877 19.859 1.00 70.34 204 GLN A CA 1
ATOM 1234 C C . GLN A 1 204 ? -1.456 71.013 19.421 1.00 88.20 204 GLN A C 1
ATOM 1235 O O . GLN A 1 204 ? -0.774 70.395 20.260 1.00 90.31 204 GLN A O 1
ATOM 1241 N N . PHE A 1 205 ? -1.150 71.089 18.126 1.00 97.43 205 PHE A N 1
ATOM 1242 C CA . PHE A 1 205 ? -0.069 70.327 17.508 1.00 93.90 205 PHE A CA 1
ATOM 1243 C C . PHE A 1 205 ? 1.227 70.589 18.264 1.00 95.30 205 PHE A C 1
ATOM 1244 O O . PHE A 1 205 ? 1.900 69.647 18.712 1.00 103.40 205 PHE A O 1
ATOM 1252 N N . ALA A 1 206 ? 1.556 71.865 18.444 1.00 86.47 206 ALA A N 1
ATOM 1253 C CA . ALA A 1 206 ? 2.766 72.204 19.173 1.00 87.01 206 ALA A CA 1
ATOM 1254 C C . ALA A 1 206 ? 2.744 71.637 20.596 1.00 100.08 206 ALA A C 1
ATOM 1255 O O . ALA A 1 206 ? 3.768 71.144 21.076 1.00 113.49 206 ALA A O 1
ATOM 1257 N N . GLU A 1 207 ? 1.601 71.680 21.279 1.00 92.29 207 GLU A N 1
ATOM 1258 C CA . GLU A 1 207 ? 1.628 71.196 22.655 1.00 95.17 207 GLU A CA 1
ATOM 1259 C C . GLU A 1 207 ? 1.935 69.709 22.674 1.00 88.67 207 GLU A C 1
ATOM 1260 O O . GLU A 1 207 ? 2.785 69.241 23.440 1.00 78.82 207 GLU A O 1
ATOM 1266 N N . VAL A 1 208 ? 1.265 68.978 21.793 1.00 87.88 208 VAL A N 1
ATOM 1267 C CA . VAL A 1 208 ? 1.447 67.538 21.741 1.00 83.30 208 VAL A CA 1
ATOM 1268 C C . VAL A 1 208 ? 2.913 67.219 21.473 1.00 91.76 208 VAL A C 1
ATOM 1269 O O . VAL A 1 208 ? 3.501 66.370 22.142 1.00 87.33 208 VAL A O 1
ATOM 1273 N N . ASN A 1 209 ? 3.500 67.930 20.513 1.00 94.43 209 ASN A N 1
ATOM 1274 C CA . ASN A 1 209 ? 4.901 67.751 20.164 1.00 96.50 209 ASN A CA 1
ATOM 1275 C C . ASN A 1 209 ? 5.802 68.021 21.369 1.00 97.31 209 ASN A C 1
ATOM 1276 O O . ASN A 1 209 ? 6.708 67.243 21.672 1.00 111.40 209 ASN A O 1
ATOM 1281 N N . SER A 1 210 ? 5.543 69.119 22.083 1.00 83.43 210 SER A N 1
ATOM 1282 C CA . SER A 1 210 ? 6.430 69.491 23.168 1.00 91.59 210 SER A CA 1
ATOM 1283 C C . SER A 1 210 ? 6.343 68.435 24.250 1.00 105.54 210 SER A C 1
ATOM 1284 O O . SER A 1 210 ? 7.339 68.100 24.907 1.00 114.87 210 SER A O 1
ATOM 1287 N N . SER A 1 211 ? 5.138 67.891 24.400 1.00 102.40 211 SER A N 1
ATOM 1288 C CA . SER A 1 211 ? 4.895 66.773 25.289 1.00 97.07 211 SER A CA 1
ATOM 1289 C C . SER A 1 211 ? 5.749 65.576 24.849 1.00 96.03 211 SER A C 1
ATOM 1290 O O . SER A 1 211 ? 6.360 64.872 25.692 1.00 101.44 211 SER A O 1
ATOM 1293 N N . ILE A 1 212 ? 5.818 65.358 23.534 1.00 87.66 212 ILE A N 1
ATOM 1294 C CA . ILE A 1 212 ? 6.579 64.226 23.039 1.00 96.75 212 ILE A CA 1
ATOM 1295 C C . ILE A 1 212 ? 8.028 64.398 23.448 1.00 99.53 212 ILE A C 1
ATOM 1296 O O . ILE A 1 212 ? 8.634 63.469 23.976 1.00 110.60 212 ILE A O 1
ATOM 1301 N N . ASP A 1 213 ? 8.577 65.591 23.264 1.00 106.70 213 ASP A N 1
ATOM 1302 C CA . ASP A 1 213 ? 9.976 65.752 23.630 1.00 115.27 213 ASP A CA 1
ATOM 1303 C C . ASP A 1 213 ? 10.213 65.750 25.133 1.00 103.17 213 ASP A C 1
ATOM 1304 O O . ASP A 1 213 ? 11.325 65.451 25.558 1.00 108.60 213 ASP A O 1
ATOM 1309 N N . GLU A 1 214 ? 9.227 66.115 25.936 1.00 100.99 214 GLU A N 1
ATOM 1310 C CA . GLU A 1 214 ? 9.377 65.890 27.372 1.00 107.70 214 GLU A CA 1
ATOM 1311 C C . GLU A 1 214 ? 9.637 64.408 27.615 1.00 114.60 214 GLU A C 1
ATOM 1312 O O . GLU A 1 214 ? 10.624 64.002 28.264 1.00 119.68 214 GLU A O 1
ATOM 1318 N N . THR A 1 215 ? 8.770 63.600 27.013 1.00 118.16 215 THR A N 1
ATOM 1319 C CA . THR A 1 215 ? 8.884 62.151 27.116 1.00 105.90 215 THR A CA 1
ATOM 1320 C C . THR A 1 215 ? 10.237 61.621 26.624 1.00 116.90 215 THR A C 1
ATOM 1321 O O . THR A 1 215 ? 10.874 60.816 27.306 1.00 128.64 215 THR A O 1
ATOM 1325 N N . VAL A 1 216 ? 10.691 62.095 25.470 1.00 109.76 216 VAL A N 1
ATOM 1326 C CA . VAL A 1 216 ? 11.995 61.694 24.949 1.00 101.09 216 VAL A CA 1
ATOM 1327 C C . VAL A 1 216 ? 13.121 62.107 25.886 1.00 103.44 216 VAL A C 1
ATOM 1328 O O . VAL A 1 216 ? 14.089 61.371 26.050 1.00 101.94 216 VAL A O 1
ATOM 1332 N N . GLY A 1 217 ? 13.001 63.279 26.501 1.00 102.76 217 GLY A N 1
ATOM 1333 C CA . GLY A 1 217 ? 14.056 63.734 27.380 1.00 101.80 217 GLY A CA 1
ATOM 1334 C C . GLY A 1 217 ? 14.172 62.671 28.441 1.00 113.05 217 GLY A C 1
ATOM 1335 O O . GLY A 1 217 ? 15.276 62.177 28.741 1.00 119.91 217 GLY A O 1
ATOM 1336 N N . ARG A 1 218 ? 13.017 62.235 28.933 1.00 112.66 218 ARG A N 1
ATOM 1337 C CA . ARG A 1 218 ? 13.030 61.204 29.961 1.00 108.77 218 ARG A CA 1
ATOM 1338 C C . ARG A 1 218 ? 13.668 59.921 29.436 1.00 109.41 218 ARG A C 1
ATOM 1339 O O . ARG A 1 218 ? 14.483 59.295 30.129 1.00 119.69 218 ARG A O 1
ATOM 1347 N N . ILE A 1 219 ? 13.323 59.553 28.205 1.00 94.75 219 ILE A N 1
ATOM 1348 C CA . ILE A 1 219 ? 13.848 58.335 27.611 1.00 89.96 219 ILE A CA 1
ATOM 1349 C C . ILE A 1 219 ? 15.368 58.386 27.563 1.00 95.45 219 ILE A C 1
ATOM 1350 O O . ILE A 1 219 ? 16.033 57.464 28.006 1.00 108.18 219 ILE A O 1
ATOM 1355 N N . GLY A 1 220 ? 15.916 59.481 27.065 1.00 89.08 220 GLY A N 1
ATOM 1356 C CA . GLY A 1 220 ? 17.346 59.592 26.927 1.00 99.09 220 GLY A CA 1
ATOM 1357 C C . GLY A 1 220 ? 18.013 59.486 28.273 1.00 111.91 220 GLY A C 1
ATOM 1358 O O . GLY A 1 220 ? 19.010 58.767 28.435 1.00 127.05 220 GLY A O 1
ATOM 1359 N N . GLN A 1 221 ? 17.442 60.182 29.249 1.00 99.33 221 GLN A N 1
ATOM 1360 C CA . GLN A 1 221 ? 18.058 60.230 30.560 1.00 92.97 221 GLN A CA 1
ATOM 1361 C C . GLN A 1 221 ? 18.130 58.816 31.120 1.00 102.58 221 GLN A C 1
ATOM 1362 O O . GLN A 1 221 ? 19.146 58.394 31.685 1.00 113.02 221 GLN A O 1
ATOM 1368 N N . LEU A 1 222 ? 17.039 58.084 30.938 1.00 97.84 222 LEU A N 1
ATOM 1369 C CA . LEU A 1 222 ? 16.955 56.700 31.382 1.00 90.91 222 LEU A CA 1
ATOM 1370 C C . LEU A 1 222 ? 17.931 55.783 30.642 1.00 87.01 222 LEU A C 1
ATOM 1371 O O . LEU A 1 222 ? 18.555 54.924 31.255 1.00 104.64 222 LEU A O 1
ATOM 1376 N N . GLN A 1 223 ? 18.058 55.961 29.334 1.00 70.66 223 GLN A N 1
ATOM 1377 C CA . GLN A 1 223 ? 18.968 55.158 28.525 1.00 69.60 223 GLN A CA 1
ATOM 1378 C C . GLN A 1 223 ? 20.377 55.329 29.097 1.00 79.09 223 GLN A C 1
ATOM 1379 O O . GLN A 1 223 ? 21.202 54.387 29.144 1.00 83.61 223 GLN A O 1
ATOM 1385 N N . LYS A 1 224 ? 20.637 56.555 29.542 1.00 82.13 224 LYS A N 1
ATOM 1386 C CA . LYS A 1 224 ? 21.876 56.859 30.226 1.00 89.09 224 LYS A CA 1
ATOM 1387 C C . LYS A 1 224 ? 21.938 56.072 31.535 1.00 87.91 224 LYS A C 1
ATOM 1388 O O . LYS A 1 224 ? 22.947 55.455 31.827 1.00 96.92 224 LYS A O 1
ATOM 1390 N N . GLN A 1 225 ? 20.849 56.045 32.293 1.00 77.06 225 GLN A N 1
ATOM 1391 C CA . GLN A 1 225 ? 20.855 55.349 33.582 1.00 71.99 225 GLN A CA 1
ATOM 1392 C C . GLN A 1 225 ? 21.196 53.874 33.370 1.00 79.70 225 GLN A C 1
ATOM 1393 O O . GLN A 1 225 ? 21.801 53.245 34.224 1.00 91.75 225 GLN A O 1
ATOM 1399 N N . LEU A 1 226 ? 20.750 53.316 32.251 1.00 77.38 226 LEU A N 1
ATOM 1400 C CA . LEU A 1 226 ? 21.141 51.966 31.866 1.00 69.65 226 LEU A CA 1
ATOM 1401 C C . LEU A 1 226 ? 22.632 51.845 31.640 1.00 83.11 226 LEU A C 1
ATOM 1402 O O . LEU A 1 226 ? 23.282 50.971 32.220 1.00 100.96 226 LEU A O 1
ATOM 1407 N N . LEU A 1 227 ? 23.192 52.730 30.819 1.00 79.06 227 LEU A N 1
ATOM 1408 C CA . LEU A 1 227 ? 24.635 52.634 30.592 1.00 87.99 227 LEU A CA 1
ATOM 1409 C C . LEU A 1 227 ? 25.398 52.779 31.926 1.00 96.98 227 LEU A C 1
ATOM 1410 O O . LEU A 1 227 ? 26.326 52.025 32.206 1.00 99.36 227 LEU A O 1
ATOM 1415 N N . GLU A 1 228 ? 24.974 53.726 32.754 1.00 101.69 228 GLU A N 1
ATOM 1416 C CA . GLU A 1 228 ? 25.614 54.011 34.037 1.00 112.32 228 GLU A CA 1
ATOM 1417 C C . GLU A 1 228 ? 25.534 52.869 35.036 1.00 107.16 228 GLU A C 1
ATOM 1418 O O . GLU A 1 228 ? 26.518 52.518 35.682 1.00 104.14 228 GLU A O 1
ATOM 1424 N N . SER A 1 229 ? 24.356 52.277 35.156 1.00 104.14 229 SER A N 1
ATOM 1425 C CA . SER A 1 229 ? 24.193 51.219 36.129 1.00 100.04 229 SER A CA 1
ATOM 1426 C C . SER A 1 229 ? 24.988 50.025 35.642 1.00 88.89 229 SER A C 1
ATOM 1427 O O . SER A 1 229 ? 25.689 49.373 36.428 1.00 102.00 229 SER A O 1
ATOM 1430 N N . GLN A 1 230 ? 24.939 49.777 34.340 1.00 70.83 230 GLN A N 1
ATOM 1431 C CA . GLN A 1 230 ? 25.742 48.703 33.792 1.00 73.36 230 GLN A CA 1
ATOM 1432 C C . GLN A 1 230 ? 27.235 48.897 34.055 1.00 90.53 230 GLN A C 1
ATOM 1433 O O . GLN A 1 230 ? 27.930 47.952 34.443 1.00 105.93 230 GLN A O 1
ATOM 1439 N N . GLN A 1 231 ? 27.739 50.113 33.869 1.00 84.36 231 GLN A N 1
ATOM 1440 C CA . GLN A 1 231 ? 29.152 50.334 34.136 1.00 99.87 231 GLN A CA 1
ATOM 1441 C C . GLN A 1 231 ? 29.434 50.238 35.646 1.00 104.42 231 GLN A C 1
ATOM 1442 O O . GLN A 1 231 ? 30.556 49.935 36.030 1.00 112.97 231 GLN A O 1
ATOM 1448 N N . ARG A 1 232 ? 28.441 50.516 36.496 1.00 93.82 232 ARG A N 1
ATOM 1449 C CA . ARG A 1 232 ? 28.618 50.349 37.944 1.00 84.18 232 ARG A CA 1
ATOM 1450 C C . ARG A 1 232 ? 28.820 48.877 38.293 1.00 79.69 232 ARG A C 1
ATOM 1451 O O . ARG A 1 232 ? 29.681 48.521 39.123 1.00 75.32 232 ARG A O 1
ATOM 1459 N N . ILE A 1 233 ? 28.037 48.020 37.638 1.00 77.21 233 ILE A N 1
ATOM 1460 C CA . ILE A 1 233 ? 28.228 46.588 37.791 1.00 83.19 233 ILE A CA 1
ATOM 1461 C C . ILE A 1 233 ? 29.639 46.227 37.381 1.00 93.03 233 ILE A C 1
ATOM 1462 O O . ILE A 1 233 ? 30.389 45.626 38.144 1.00 95.65 233 ILE A O 1
ATOM 1467 N N . ASP A 1 234 ? 30.004 46.648 36.173 1.00 93.32 234 ASP A N 1
ATOM 1468 C CA . ASP A 1 234 ? 31.268 46.233 35.606 1.00 88.66 234 ASP A CA 1
ATOM 1469 C C . ASP A 1 234 ? 32.427 46.668 36.478 1.00 87.92 234 ASP A C 1
ATOM 1470 O O . ASP A 1 234 ? 33.283 45.871 36.846 1.00 84.94 234 ASP A O 1
ATOM 1475 N N . GLN A 1 235 ? 32.391 47.928 36.872 1.00 88.97 235 GLN A N 1
ATOM 1476 C CA . GLN A 1 235 ? 33.421 48.504 37.704 1.00 86.31 235 GLN A CA 1
ATOM 1477 C C . GLN A 1 235 ? 33.542 47.791 39.027 1.00 96.03 235 GLN A C 1
ATOM 1478 O O . GLN A 1 235 ? 34.651 47.586 39.510 1.00 112.08 235 GLN A O 1
ATOM 1484 N N . ARG A 1 236 ? 32.427 47.386 39.625 1.00 96.61 236 ARG A N 1
ATOM 1485 C CA . ARG A 1 236 ? 32.590 46.831 40.951 1.00 94.37 236 ARG A CA 1
ATOM 1486 C C . ARG A 1 236 ? 33.008 45.365 40.826 1.00 90.47 236 ARG A C 1
ATOM 1487 O O . ARG A 1 236 ? 33.715 44.835 41.674 1.00 89.11 236 ARG A O 1
ATOM 1495 N N . PHE A 1 237 ? 32.647 44.728 39.725 1.00 93.14 237 PHE A N 1
ATOM 1496 C CA . PHE A 1 237 ? 33.208 43.415 39.428 1.00 91.20 237 PHE A CA 1
ATOM 1497 C C . PHE A 1 237 ? 34.726 43.483 39.292 1.00 98.33 237 PHE A C 1
ATOM 1498 O O . PHE A 1 237 ? 35.461 42.657 39.846 1.00 114.12 237 PHE A O 1
ATOM 1506 N N . ALA A 1 238 ? 35.183 44.464 38.530 1.00 89.80 238 ALA A N 1
ATOM 1507 C CA . ALA A 1 238 ? 36.600 44.6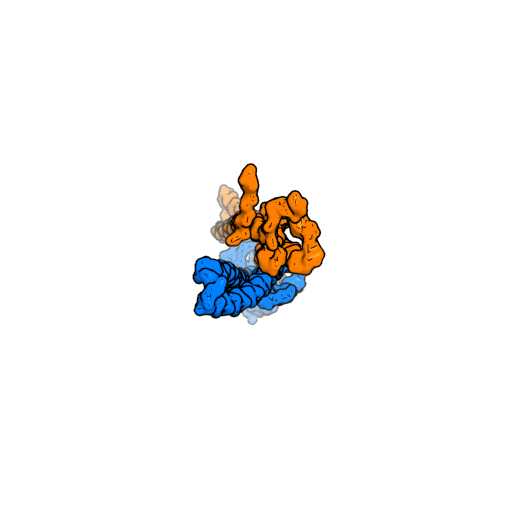91 38.367 1.00 86.15 238 ALA A CA 1
ATOM 1508 C C . ALA A 1 238 ? 37.208 44.902 39.739 1.00 80.79 238 ALA A C 1
ATOM 1509 O O . ALA A 1 238 ? 38.321 44.471 40.010 1.00 81.56 238 ALA A O 1
ATOM 1511 N N . ASP A 1 239 ? 36.473 45.599 40.596 1.00 74.71 239 ASP A N 1
ATOM 1512 C CA . ASP A 1 239 ? 36.951 45.883 41.935 1.00 75.80 239 ASP A CA 1
ATOM 1513 C C . ASP A 1 239 ? 37.088 44.623 42.779 1.00 82.21 239 ASP A C 1
ATOM 1514 O O . ASP A 1 239 ? 38.073 44.460 43.498 1.00 86.15 239 ASP A O 1
ATOM 1519 N N . TYR A 1 240 ? 36.103 43.736 42.683 1.00 70.64 240 TYR A N 1
ATOM 1520 C CA . TYR A 1 240 ? 36.135 42.460 43.385 1.00 70.45 240 TYR A CA 1
ATOM 1521 C C . TYR A 1 240 ? 37.332 41.628 42.907 1.00 71.52 240 TYR A C 1
ATOM 1522 O O . TYR A 1 240 ? 38.061 41.054 43.723 1.00 78.71 240 TYR A O 1
ATOM 1531 N N . GLN A 1 241 ? 37.548 41.563 41.596 1.00 61.65 241 GLN A N 1
ATOM 1532 C CA . GLN A 1 241 ? 38.705 40.824 41.101 1.00 66.01 241 GLN A CA 1
ATOM 1533 C C . GLN A 1 241 ? 39.978 41.485 41.618 1.00 70.41 241 GLN A C 1
ATOM 1534 O O . GLN A 1 241 ? 40.918 40.795 41.964 1.00 72.01 241 GLN A O 1
ATOM 1540 N N . ARG A 1 242 ? 40.027 42.814 41.642 1.00 73.32 242 ARG A N 1
ATOM 1541 C CA . ARG A 1 242 ? 41.257 43.496 42.047 1.00 74.48 242 ARG A CA 1
ATOM 1542 C C . ARG A 1 242 ? 41.549 43.150 43.490 1.00 63.58 242 ARG A C 1
ATOM 1543 O O . ARG A 1 242 ? 42.684 42.856 43.858 1.00 62.08 242 ARG A O 1
ATOM 1545 N N . GLU A 1 243 ? 40.502 43.178 44.300 1.00 59.86 243 GLU A N 1
ATOM 1546 C CA . GLU A 1 243 ? 40.643 42.926 45.716 1.00 71.31 243 GLU A CA 1
ATOM 1547 C C . GLU A 1 243 ? 41.154 41.491 45.882 1.00 69.07 243 GLU A C 1
ATOM 1548 O O . GLU A 1 243 ? 42.209 41.263 46.461 1.00 63.11 243 GLU A O 1
ATOM 1554 N N . VAL A 1 244 ? 40.452 40.537 45.286 1.00 64.83 244 VAL A N 1
ATOM 1555 C CA . VAL A 1 244 ? 40.845 39.141 45.392 1.00 56.39 244 VAL A CA 1
ATOM 1556 C C . VAL A 1 244 ? 42.269 38.861 44.873 1.00 64.80 244 VAL A C 1
ATOM 1557 O O . VAL A 1 244 ? 43.053 38.198 45.528 1.00 67.03 244 VAL A O 1
ATOM 1561 N N . ARG A 1 245 ? 42.636 39.446 43.748 1.00 67.72 245 ARG A N 1
ATOM 1562 C CA . ARG A 1 245 ? 43.947 39.212 43.185 1.00 58.00 245 ARG A CA 1
ATOM 1563 C C . ARG A 1 245 ? 45.013 39.767 44.139 1.00 54.03 245 ARG A C 1
ATOM 1564 O O . ARG A 1 245 ? 46.041 39.118 44.410 1.00 56.61 245 ARG A O 1
ATOM 1566 N N . THR A 1 246 ? 44.734 40.937 44.701 1.00 57.55 246 THR A N 1
ATOM 1567 C CA . THR A 1 246 ? 45.648 41.531 45.669 1.00 60.95 246 THR A CA 1
ATOM 1568 C C . THR A 1 246 ? 45.801 40.672 46.894 1.00 58.93 246 THR A C 1
ATOM 1569 O O . THR A 1 246 ? 46.896 40.227 47.216 1.00 73.55 246 THR A O 1
ATOM 1573 N N . GLN A 1 247 ? 44.672 40.382 47.524 1.00 57.09 247 GLN A N 1
ATOM 1574 C CA . GLN A 1 247 ? 44.630 39.619 48.751 1.00 53.92 247 GLN A CA 1
ATOM 1575 C C . GLN A 1 247 ? 45.336 38.285 48.553 1.00 62.28 247 GLN A C 1
ATOM 1576 O O . GLN A 1 247 ? 46.105 37.855 49.420 1.00 58.68 247 GLN A O 1
ATOM 1582 N N . LEU A 1 248 ? 45.091 37.642 47.407 1.00 37.39 248 LEU A N 1
ATOM 1583 C CA . LEU A 1 248 ? 45.772 36.392 47.096 1.00 58.06 248 LEU A CA 1
ATOM 1584 C C . LEU A 1 248 ? 47.287 36.629 47.077 1.00 66.20 248 LEU A C 1
ATOM 1585 O O . LEU A 1 248 ? 48.074 35.785 47.545 1.00 54.64 248 LEU A O 1
ATOM 1590 N N . ALA A 1 249 ? 47.706 37.742 46.475 1.00 53.22 249 ALA A N 1
ATOM 1591 C CA . ALA A 1 249 ? 49.135 37.999 46.419 1.00 57.95 249 ALA A CA 1
ATOM 1592 C C . ALA A 1 249 ? 49.683 38.052 47.845 1.00 64.07 249 ALA A C 1
ATOM 1593 O O . ALA A 1 249 ? 50.761 37.495 48.141 1.00 60.83 249 ALA A O 1
ATOM 1595 N N . GLN A 1 250 ? 48.911 38.693 48.725 1.00 56.94 250 GLN A N 1
ATOM 1596 C CA . GLN A 1 250 ? 49.300 38.832 50.122 1.00 62.59 250 GLN A CA 1
ATOM 1597 C C . GLN A 1 250 ? 49.463 37.470 50.774 1.00 57.11 250 GLN A C 1
ATOM 1598 O O . GLN A 1 250 ? 50.472 37.150 51.428 1.00 55.83 250 GLN A O 1
ATOM 1604 N N . THR A 1 251 ? 48.453 36.655 50.562 1.00 41.72 251 THR A N 1
ATOM 1605 C CA . THR A 1 251 ? 48.482 35.323 51.101 1.00 43.41 251 THR A CA 1
ATOM 1606 C C . THR A 1 251 ? 49.669 34.538 50.572 1.00 59.31 251 THR A C 1
ATOM 1607 O O . THR A 1 251 ? 50.297 33.837 51.327 1.00 72.11 251 THR A O 1
ATOM 1611 N N . GLN A 1 252 ? 50.008 34.687 49.297 1.00 66.58 252 GLN A N 1
ATOM 1612 C CA . GLN A 1 252 ? 51.109 33.922 48.741 1.00 53.33 252 GLN A CA 1
ATOM 1613 C C . GLN A 1 252 ? 52.391 34.340 49.401 1.00 61.19 252 GLN A C 1
ATOM 1614 O O . GLN A 1 252 ? 53.253 33.500 49.694 1.00 62.76 252 GLN A O 1
ATOM 1620 N N . MET A 1 253 ? 52.520 35.648 49.616 1.00 54.65 253 MET A N 1
ATOM 1621 C CA . MET A 1 253 ? 53.705 36.163 50.275 1.00 61.93 253 MET A CA 1
ATOM 1622 C C . MET A 1 253 ? 53.806 35.512 51.644 1.00 62.99 253 MET A C 1
ATOM 1623 O O . MET A 1 253 ? 54.852 34.985 52.018 1.00 63.61 253 MET A O 1
ATOM 1628 N N . ASP A 1 254 ? 52.686 35.487 52.355 1.00 49.69 254 ASP A N 1
ATOM 1629 C CA . ASP A 1 254 ? 52.666 34.921 53.684 1.00 59.65 254 ASP A CA 1
ATOM 1630 C C . ASP A 1 254 ? 52.998 33.439 53.676 1.00 71.40 254 ASP A C 1
ATOM 1631 O O . ASP A 1 254 ? 53.805 32.966 54.469 1.00 84.53 254 ASP A O 1
ATOM 1636 N N . ALA A 1 255 ? 52.403 32.720 52.742 1.00 69.82 255 ALA A N 1
ATOM 1637 C CA . ALA A 1 255 ? 52.630 31.298 52.608 1.00 70.66 255 ALA A CA 1
ATOM 1638 C C . ALA A 1 255 ? 54.111 31.100 52.417 1.00 68.62 255 ALA A C 1
ATOM 1639 O O . ALA A 1 255 ? 54.735 30.269 53.051 1.00 64.01 255 ALA A O 1
ATOM 1641 N N . SER A 1 256 ? 54.692 31.940 51.592 1.00 59.53 256 SER A N 1
ATOM 1642 C CA . SER A 1 256 ? 56.084 31.758 51.300 1.00 58.28 256 SER A CA 1
ATOM 1643 C C . SER A 1 256 ? 56.881 31.991 52.570 1.00 57.38 256 SER A C 1
ATOM 1644 O O . SER A 1 256 ? 57.795 31.223 52.903 1.00 68.39 256 SER A O 1
ATOM 1647 N N . GLU A 1 257 ? 56.470 33.008 53.317 1.00 49.99 257 GLU A N 1
ATOM 1648 C CA . GLU A 1 257 ? 57.202 33.405 54.495 1.00 56.19 257 GLU A CA 1
ATOM 1649 C C . GLU A 1 257 ? 57.182 32.269 55.515 1.00 65.34 257 GLU A C 1
ATOM 1650 O O . GLU A 1 257 ? 58.226 31.917 56.092 1.00 61.29 257 GLU A O 1
ATOM 1656 N N . PHE A 1 258 ? 56.019 31.633 55.650 1.00 56.36 258 PHE A N 1
ATOM 1657 C CA . PHE A 1 258 ? 55.861 30.531 56.592 1.00 63.97 258 PHE A CA 1
ATOM 1658 C C . PHE A 1 258 ? 56.566 29.294 56.124 1.00 61.98 258 PHE A C 1
ATOM 1659 O O . PHE A 1 258 ? 57.199 28.621 56.913 1.00 55.10 258 PHE A O 1
ATOM 1667 N N . ARG A 1 259 ? 56.457 29.016 54.833 1.00 66.59 259 ARG A N 1
ATOM 1668 C CA . ARG A 1 259 ? 57.042 27.825 54.239 1.00 63.34 259 ARG A CA 1
ATOM 1669 C C . ARG A 1 259 ? 58.518 27.820 54.526 1.00 57.54 259 ARG A C 1
ATOM 1670 O O . ARG A 1 259 ? 59.056 26.887 55.124 1.00 58.77 259 ARG A O 1
ATOM 1678 N N . ASN A 1 260 ? 59.175 28.895 54.129 1.00 55.16 260 ASN A N 1
ATOM 1679 C CA . ASN A 1 260 ? 60.613 28.943 54.306 1.00 76.77 260 ASN A CA 1
ATOM 1680 C C . ASN A 1 260 ? 60.979 28.960 55.807 1.00 75.51 260 ASN A C 1
ATOM 1681 O O . ASN A 1 260 ? 61.925 28.272 56.239 1.00 68.45 260 ASN A O 1
ATOM 1686 N N . LYS A 1 261 ? 60.191 29.674 56.612 1.00 74.91 261 LYS A N 1
ATOM 1687 C CA . LYS A 1 261 ? 60.422 29.661 58.054 1.00 63.35 261 LYS A CA 1
ATOM 1688 C C . LYS A 1 261 ? 60.333 28.269 58.672 1.00 76.17 261 LYS A C 1
ATOM 1689 O O . LYS A 1 261 ? 61.133 27.891 59.542 1.00 84.85 261 LYS A O 1
ATOM 1695 N N . LEU A 1 262 ? 59.337 27.525 58.219 1.00 63.85 262 LEU A N 1
ATOM 1696 C CA . LEU A 1 262 ? 59.051 26.182 58.701 1.00 63.63 262 LEU A CA 1
ATOM 1697 C C . LEU A 1 262 ? 60.168 25.243 58.275 1.00 60.77 262 LEU A C 1
ATOM 1698 O O . LEU A 1 262 ? 60.559 24.339 58.980 1.00 73.83 262 LEU A O 1
ATOM 1703 N N . GLN A 1 263 ? 60.661 25.463 57.083 1.00 55.29 263 GLN A N 1
ATOM 1704 C CA . GLN A 1 263 ? 61.798 24.731 56.611 1.00 74.54 263 GLN A CA 1
ATOM 1705 C C . GLN A 1 263 ? 62.943 24.925 57.616 1.00 79.75 263 GLN A C 1
ATOM 1706 O O . GLN A 1 263 ? 63.612 23.960 58.037 1.00 74.91 263 GLN A O 1
ATOM 1712 N N . MET A 1 264 ? 63.127 26.168 58.056 1.00 79.00 264 MET A N 1
ATOM 1713 C CA . MET A 1 264 ? 64.207 26.436 59.004 1.00 76.39 264 MET A CA 1
ATOM 1714 C C . MET A 1 264 ? 63.951 25.759 60.353 1.00 83.63 264 MET A C 1
ATOM 1715 O O . MET A 1 264 ? 64.857 25.139 60.945 1.00 82.60 264 MET A O 1
ATOM 1720 N N . ALA A 1 265 ? 62.714 25.875 60.828 1.00 77.30 265 ALA A N 1
ATOM 1721 C CA . ALA A 1 265 ? 62.322 25.281 62.097 1.00 71.16 265 ALA A CA 1
ATOM 1722 C C . ALA A 1 265 ? 62.540 23.769 62.090 1.00 82.67 265 ALA A C 1
ATOM 1723 O O . ALA A 1 265 ? 63.035 23.196 63.074 1.00 85.96 265 ALA A O 1
ATOM 1725 N N . ASP A 1 266 ? 62.180 23.142 60.968 1.00 76.29 266 ASP A N 1
ATOM 1726 C CA . ASP A 1 266 ? 62.394 21.720 60.746 1.00 63.93 266 ASP A CA 1
ATOM 1727 C C . ASP A 1 266 ? 63.882 21.411 60.785 1.00 72.03 266 ASP A C 1
ATOM 1728 O O . ASP A 1 266 ? 64.269 20.375 61.318 1.00 84.48 266 ASP A O 1
ATOM 1733 N N . PHE A 1 267 ? 64.722 22.285 60.223 1.00 65.71 267 PHE A N 1
ATOM 1734 C CA . PHE A 1 267 ? 66.164 22.047 60.342 1.00 71.76 267 PHE A CA 1
ATOM 1735 C C . PHE A 1 267 ? 66.564 22.010 61.817 1.00 90.45 267 PHE A C 1
ATOM 1736 O O . PHE A 1 267 ? 67.269 21.105 62.249 1.00 100.62 267 PHE A O 1
ATOM 1738 N N . ASP A 1 268 ? 66.065 22.961 62.599 1.00 94.73 268 ASP A N 1
ATOM 1739 C CA . ASP A 1 268 ? 66.408 23.010 64.016 1.00 87.22 268 ASP A CA 1
ATOM 1740 C C . ASP A 1 268 ? 65.952 21.768 64.788 1.00 86.37 268 ASP A C 1
ATOM 1741 O O . ASP A 1 268 ? 66.732 21.154 65.539 1.00 103.18 268 ASP A O 1
ATOM 1746 N N . LEU A 1 269 ? 64.707 21.362 64.585 1.00 86.91 269 LEU A N 1
ATOM 1747 C CA . LEU A 1 269 ? 64.202 20.207 65.322 1.00 91.35 269 LEU A CA 1
ATOM 1748 C C . LEU A 1 269 ? 64.922 18.913 64.873 1.00 102.89 269 LEU A C 1
ATOM 1749 O O . LEU A 1 269 ? 65.293 18.074 65.691 1.00 102.83 269 LEU A O 1
ATOM 1754 N N . GLY A 1 270 ? 65.168 18.782 63.574 1.00 109.42 270 GLY A N 1
ATOM 1755 C CA . GLY A 1 270 ? 65.916 17.652 63.056 1.00 104.12 270 GLY A CA 1
ATOM 1756 C C . GLY A 1 270 ? 67.302 17.620 63.664 1.00 97.68 270 GLY A C 1
ATOM 1757 O O . GLY A 1 270 ? 67.878 16.555 63.900 1.00 91.35 270 GLY A O 1
ATOM 1758 N N . ASN A 1 271 ? 67.822 18.815 63.927 1.00 101.87 271 ASN A N 1
ATOM 1759 C CA . ASN A 1 271 ? 69.154 19.002 64.488 1.00 106.72 271 ASN A CA 1
ATOM 1760 C C . ASN A 1 271 ? 69.243 18.843 66.010 1.00 108.23 271 ASN A C 1
ATOM 1761 O O . ASN A 1 271 ? 70.340 18.887 66.569 1.00 111.48 271 ASN A O 1
ATOM 1766 N N . THR A 1 272 ? 68.111 18.672 66.693 1.00 103.65 272 THR A N 1
ATOM 1767 C CA . THR A 1 272 ? 68.193 18.360 68.133 1.00 91.12 272 THR A CA 1
ATOM 1768 C C . THR A 1 272 ? 68.744 16.946 68.414 1.00 84.17 272 THR A C 1
ATOM 1769 O O . THR A 1 272 ? 69.088 16.621 69.548 1.00 90.30 272 THR A O 1
ATOM 1773 N N . ALA A 1 273 ? 68.794 16.094 67.399 1.00 85.70 273 ALA A N 1
ATOM 1774 C CA . ALA A 1 273 ? 69.335 14.749 67.580 1.00 89.75 273 ALA A CA 1
ATOM 1775 C C . ALA A 1 273 ? 70.682 14.617 66.873 1.00 78.72 273 ALA A C 1
ATOM 1776 O O . ALA A 1 273 ? 70.739 14.519 65.660 1.00 73.81 273 ALA A O 1
ATOM 1778 N N . ILE A 1 274 ? 71.758 14.598 67.652 1.00 80.61 274 ILE A N 1
ATOM 1779 C CA . ILE A 1 274 ? 73.124 14.618 67.129 1.00 85.86 274 ILE A CA 1
ATOM 1780 C C . ILE A 1 274 ? 73.550 13.235 66.617 1.00 98.31 274 ILE A C 1
ATOM 1781 O O . ILE A 1 274 ? 73.160 12.202 67.180 1.00 103.05 274 ILE A O 1
ATOM 1786 N N . THR A 1 275 ? 74.326 13.240 65.528 1.00 98.47 275 THR A N 1
ATOM 1787 C CA . THR A 1 275 ? 74.793 12.037 64.832 1.00 96.81 275 THR A CA 1
ATOM 1788 C C . THR A 1 275 ? 76.306 12.051 64.596 1.00 102.45 275 THR A C 1
ATOM 1789 O O . THR A 1 275 ? 76.895 13.124 64.499 1.00 101.56 275 THR A O 1
ATOM 1793 N N . SER A 1 276 ? 76.941 10.875 64.569 1.00 117.04 276 SER A N 1
ATOM 1794 C CA . SER A 1 276 ? 78.371 10.765 64.218 1.00 123.68 276 SER A CA 1
ATOM 1795 C C . SER A 1 276 ? 78.650 11.061 62.749 1.00 140.60 276 SER A C 1
ATOM 1796 O O . SER A 1 276 ? 77.834 10.754 61.879 1.00 141.69 276 SER A O 1
ATOM 1798 N N . PRO A 1 277 ? 79.821 11.646 62.471 1.00 160.55 277 PRO A N 1
ATOM 1799 C CA . PRO A 1 277 ? 80.335 11.852 61.112 1.00 173.22 277 PRO A CA 1
ATOM 1800 C C . PRO A 1 277 ? 81.075 10.650 60.507 1.00 175.27 277 PRO A C 1
ATOM 1801 O O . PRO A 1 277 ? 80.723 10.192 59.420 1.00 174.01 277 PRO A O 1
ATOM 1805 N N . VAL A 1 278 ? 82.102 10.165 61.196 1.00 170.98 278 VAL A N 1
ATOM 1806 C CA . VAL A 1 278 ? 82.898 9.049 60.707 1.00 169.00 278 VAL A CA 1
ATOM 1807 C C . VAL A 1 278 ? 82.224 7.705 61.020 1.00 169.23 278 VAL A C 1
ATOM 1808 O O . VAL A 1 278 ? 81.088 7.675 61.484 1.00 170.91 278 VAL A O 1
ATOM 1812 N N . ASP A 1 279 ? 82.918 6.600 60.736 1.00 165.21 279 ASP A N 1
ATOM 1813 C CA . ASP A 1 279 ? 82.463 5.251 61.107 1.00 157.12 279 ASP A CA 1
ATOM 181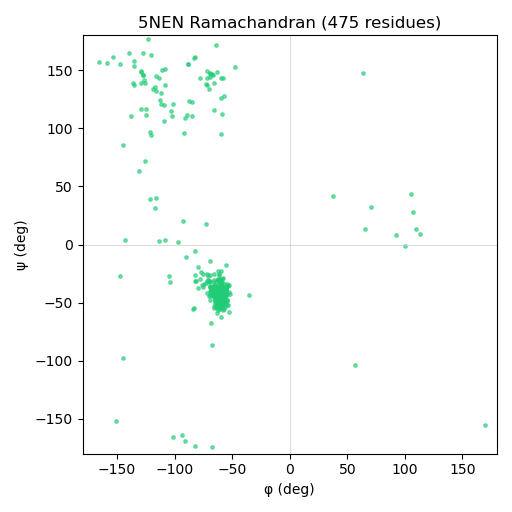4 C C . ASP A 1 279 ? 83.411 4.444 62.011 1.00 159.34 279 ASP A C 1
ATOM 1815 O O . ASP A 1 279 ? 84.350 3.803 61.525 1.00 168.31 279 ASP A O 1
ATOM 1817 N N . GLY A 1 280 ? 83.158 4.468 63.322 1.00 147.76 280 GLY A N 1
ATOM 1818 C CA . GLY A 1 280 ? 83.926 3.670 64.268 1.00 141.29 280 GLY A CA 1
ATOM 1819 C C . GLY A 1 280 ? 83.651 4.030 65.719 1.00 138.91 280 GLY A C 1
ATOM 1820 O O . GLY A 1 280 ? 82.602 4.551 66.019 1.00 125.80 280 GLY A O 1
ATOM 1821 N N . THR A 1 281 ? 84.585 3.764 66.631 1.00 146.86 281 THR A N 1
ATOM 1822 C CA . THR A 1 281 ? 84.302 3.944 68.066 1.00 148.76 281 THR A CA 1
ATOM 1823 C C . THR A 1 281 ? 84.093 5.399 68.554 1.00 162.73 281 THR A C 1
ATOM 1824 O O . THR A 1 281 ? 83.994 6.321 67.740 1.00 166.92 281 THR A O 1
ATOM 1826 N N . VAL A 1 282 ? 83.952 5.592 69.871 1.00 162.57 282 VAL A N 1
ATOM 1827 C CA . VAL A 1 282 ? 83.775 6.945 70.418 1.00 153.21 282 VAL A CA 1
ATOM 1828 C C . VAL A 1 282 ? 84.650 7.198 71.657 1.00 147.37 282 VAL A C 1
ATOM 1829 O O . VAL A 1 282 ? 84.770 6.349 72.547 1.00 148.38 282 VAL A O 1
ATOM 1833 N N . VAL A 1 283 ? 85.248 8.381 71.705 1.00 144.90 283 VAL A N 1
ATOM 1834 C CA . VAL A 1 283 ? 86.141 8.764 72.786 1.00 149.70 283 VAL A CA 1
ATOM 1835 C C . VAL A 1 283 ? 85.842 10.189 73.239 1.00 149.79 283 VAL A C 1
ATOM 1836 O O . VAL A 1 283 ? 85.546 11.072 72.420 1.00 142.82 283 VAL A O 1
ATOM 1840 N N . GLY A 1 284 ? 85.877 10.387 74.556 1.00 154.94 284 GLY A N 1
ATOM 1841 C CA . GLY A 1 284 ? 85.870 11.718 75.133 1.00 155.46 284 GLY A CA 1
ATOM 1842 C C . GLY A 1 284 ? 84.572 12.178 75.766 1.00 150.46 284 GLY A C 1
ATOM 1843 O O . GLY A 1 284 ? 84.168 13.325 75.571 1.00 142.06 284 GLY A O 1
ATOM 1844 N N . LEU A 1 285 ? 83.927 11.300 76.532 1.00 156.34 285 LEU A N 1
ATOM 1845 C CA . LEU A 1 285 ? 82.700 11.662 77.236 1.00 158.19 285 LEU A CA 1
ATOM 1846 C C . LEU A 1 285 ? 82.960 12.651 78.376 1.00 164.69 285 LEU A C 1
ATOM 1847 O O . LEU A 1 285 ? 83.993 12.578 79.049 1.00 171.51 285 LEU A O 1
ATOM 1852 N N . ASN A 1 286 ? 82.028 13.577 78.589 1.00 156.85 286 ASN A N 1
ATOM 1853 C CA . ASN A 1 286 ? 81.851 14.138 79.920 1.00 142.04 286 ASN A CA 1
ATOM 1854 C C . ASN A 1 286 ? 80.796 13.242 80.557 1.00 138.63 286 ASN A C 1
ATOM 1855 O O . ASN A 1 286 ? 79.599 13.413 80.327 1.00 116.86 286 ASN A O 1
ATOM 1860 N N . ILE A 1 287 ? 81.280 12.264 81.322 1.00 165.20 287 ILE A N 1
ATOM 1861 C CA . ILE A 1 287 ? 80.522 11.089 81.768 1.00 174.98 287 ILE A CA 1
ATOM 1862 C C . ILE A 1 287 ? 79.037 11.334 82.075 1.00 164.39 287 ILE A C 1
ATOM 1863 O O . ILE A 1 287 ? 78.171 10.558 81.657 1.00 159.71 287 ILE A O 1
ATOM 1867 N N . PHE A 1 288 ? 78.747 12.433 82.763 1.00 140.94 288 PHE A N 1
ATOM 1868 C CA . PHE A 1 288 ? 77.402 12.682 83.266 1.00 119.94 288 PHE A CA 1
ATOM 1869 C C . PHE A 1 288 ? 76.869 14.068 82.946 1.00 112.26 288 PHE A C 1
ATOM 1870 O O . PHE A 1 288 ? 76.592 14.858 83.839 1.00 102.09 288 PHE A O 1
ATOM 1875 N N . THR A 1 289 ? 76.707 14.365 81.668 1.00 123.55 289 THR A N 1
ATOM 1876 C CA . THR A 1 289 ? 76.111 15.635 81.287 1.00 125.52 289 THR A CA 1
ATOM 1877 C C . THR A 1 289 ? 74.636 15.400 81.018 1.00 117.22 289 THR A C 1
ATOM 1878 O O . THR A 1 289 ? 73.911 16.321 80.637 1.00 122.27 289 THR A O 1
ATOM 1882 N N . GLN A 1 290 ? 74.201 14.159 81.228 1.00 108.22 290 GLN A N 1
ATOM 1883 C CA . GLN A 1 290 ? 72.837 13.759 80.902 1.00 98.72 290 GLN A CA 1
ATOM 1884 C C . GLN A 1 290 ? 71.836 14.611 81.674 1.00 116.79 290 GLN A C 1
ATOM 1885 O O . GLN A 1 290 ? 71.763 14.536 82.898 1.00 122.37 290 GLN A O 1
ATOM 1887 N N . GLY A 1 291 ? 71.087 15.440 80.949 1.00 131.41 291 GLY A N 1
ATOM 1888 C CA . GLY A 1 291 ? 70.083 16.302 81.550 1.00 132.62 291 GLY A CA 1
ATOM 1889 C C . GLY A 1 291 ? 70.534 17.740 81.741 1.00 126.09 291 GLY A C 1
ATOM 1890 O O . GLY A 1 291 ? 69.767 18.575 82.214 1.00 128.23 291 GLY A O 1
ATOM 1891 N N . GLY A 1 292 ? 71.775 18.032 81.361 1.00 111.92 292 GLY A N 1
ATOM 1892 C CA . GLY A 1 292 ? 72.381 19.313 81.668 1.00 104.36 292 GLY A CA 1
ATOM 1893 C C . GLY A 1 292 ? 72.526 20.208 80.464 1.00 111.37 292 GLY A C 1
ATOM 1894 O O . GLY A 1 292 ? 72.683 19.723 79.352 1.00 117.27 292 GLY A O 1
ATOM 1895 N N . VAL A 1 293 ? 72.486 21.520 80.682 1.00 118.42 293 VAL A N 1
ATOM 1896 C CA . VAL A 1 293 ? 72.502 22.470 79.569 1.00 117.76 293 VAL A CA 1
ATOM 1897 C C . VAL A 1 293 ? 73.876 22.545 78.889 1.00 111.35 293 VAL A C 1
ATOM 1898 O O . VAL A 1 293 ? 74.923 22.332 79.513 1.00 103.02 293 VAL A O 1
ATOM 1902 N N . VAL A 1 294 ? 73.836 22.836 77.593 1.00 115.94 294 VAL A N 1
ATOM 1903 C CA . VAL A 1 294 ? 75.011 22.878 76.730 1.00 129.70 294 VAL A CA 1
ATOM 1904 C C . VAL A 1 294 ? 75.032 24.218 75.991 1.00 142.68 294 VAL A C 1
ATOM 1905 O O . VAL A 1 294 ? 74.024 24.930 75.959 1.00 145.16 294 VAL A O 1
ATOM 1909 N N . GLY A 1 295 ? 76.173 24.568 75.406 1.00 146.62 295 GLY A N 1
ATOM 1910 C CA . GLY A 1 295 ? 76.262 25.771 74.604 1.00 146.49 295 GLY A CA 1
ATOM 1911 C C . GLY A 1 295 ? 76.672 25.510 73.166 1.00 138.94 295 GLY A C 1
ATOM 1912 O O . GLY A 1 295 ? 77.175 24.434 72.827 1.00 135.72 295 GLY A O 1
ATOM 1913 N N . ALA A 1 296 ? 76.430 26.500 72.314 1.00 133.29 296 ALA A N 1
ATOM 1914 C CA . ALA A 1 296 ? 76.993 26.509 70.977 1.00 123.01 296 ALA A CA 1
ATOM 1915 C C . ALA A 1 296 ? 78.499 26.760 71.089 1.00 135.14 296 ALA A C 1
ATOM 1916 O O . ALA A 1 296 ? 78.939 27.640 71.839 1.00 134.91 296 ALA A O 1
ATOM 1918 N N . GLY A 1 297 ? 79.285 25.971 70.361 1.00 141.28 297 GLY A N 1
ATOM 1919 C CA . GLY A 1 297 ? 80.732 26.056 70.432 1.00 144.74 297 GLY A CA 1
ATOM 1920 C C . GLY A 1 297 ? 81.305 25.098 71.461 1.00 144.73 297 GLY A C 1
ATOM 1921 O O . GLY A 1 297 ? 82.500 25.148 71.766 1.00 141.46 297 GLY A O 1
ATOM 1922 N N . ASP A 1 298 ? 80.446 24.232 72.001 1.00 144.72 298 ASP A N 1
ATOM 1923 C CA . ASP A 1 298 ? 80.861 23.226 72.983 1.00 144.29 298 ASP A CA 1
ATOM 1924 C C . ASP A 1 298 ? 81.019 21.851 72.335 1.00 140.89 298 ASP A C 1
ATOM 1925 O O . ASP A 1 298 ? 80.075 21.311 71.768 1.00 134.81 298 ASP A O 1
ATOM 1930 N N . HIS A 1 299 ? 82.220 21.293 72.421 1.00 146.50 299 HIS A N 1
ATOM 1931 C CA . HIS A 1 299 ? 82.477 19.946 71.938 1.00 147.88 299 HIS A CA 1
ATOM 1932 C C . HIS A 1 299 ? 82.545 19.021 73.132 1.00 158.26 299 HIS A C 1
ATOM 1933 O O . HIS A 1 299 ? 83.444 19.149 73.961 1.00 166.96 299 HIS A O 1
ATOM 1935 N N . LEU A 1 300 ? 81.602 18.093 73.237 1.00 163.24 300 LEU A N 1
ATOM 1936 C CA . LEU A 1 300 ? 81.582 17.207 74.395 1.00 168.60 300 LEU A CA 1
ATOM 1937 C C . LEU A 1 300 ? 81.860 15.743 74.047 1.00 168.49 300 LEU A C 1
ATOM 1938 O O . LEU A 1 300 ? 81.827 14.885 74.930 1.00 165.77 300 LEU A O 1
ATOM 1943 N N . MET A 1 301 ? 82.150 15.459 72.776 1.00 167.45 301 MET A N 1
ATOM 1944 C CA . MET A 1 301 ? 82.504 14.096 72.359 1.00 163.02 301 MET A CA 1
ATOM 1945 C C . MET A 1 301 ? 83.283 14.087 71.034 1.00 161.12 301 MET A C 1
ATOM 1946 O O . MET A 1 301 ? 83.192 15.035 70.249 1.00 167.77 301 MET A O 1
ATOM 1951 N N . ASP A 1 302 ? 84.066 13.024 70.819 1.00 150.76 302 ASP A N 1
ATOM 1952 C CA . ASP A 1 302 ? 84.823 12.802 69.581 1.00 133.73 302 ASP A CA 1
ATOM 1953 C C . ASP A 1 302 ? 84.654 11.339 69.155 1.00 132.63 302 ASP A C 1
ATOM 1954 O O . ASP A 1 302 ? 84.396 10.483 69.992 1.00 133.36 302 ASP A O 1
ATOM 1956 N N . VAL A 1 303 ? 84.786 11.069 67.854 1.00 131.83 303 VAL A N 1
ATOM 1957 C CA . VAL A 1 303 ? 84.512 9.746 67.268 1.00 132.51 303 VAL A CA 1
ATOM 1958 C C . VAL A 1 303 ? 85.728 9.219 66.465 1.00 138.03 303 VAL A C 1
ATOM 1959 O O . VAL A 1 303 ? 86.393 9.984 65.782 1.00 136.10 303 VAL A O 1
ATOM 1963 N N . VAL A 1 304 ? 86.030 7.919 66.585 1.00 151.53 304 VAL A N 1
ATOM 1964 C CA . VAL A 1 304 ? 87.267 7.322 66.051 1.00 163.50 304 VAL A CA 1
ATOM 1965 C C . VAL A 1 304 ? 86.953 6.316 64.902 1.00 190.40 304 VAL A C 1
ATOM 1966 O O . VAL A 1 304 ? 85.912 5.666 64.905 1.00 183.56 304 VAL A O 1
ATOM 1970 N N . PRO A 1 305 ? 87.808 6.268 63.863 1.00 194.36 305 PRO A N 1
ATOM 1971 C CA . PRO A 1 305 ? 88.003 5.262 62.807 1.00 193.09 305 PRO A CA 1
ATOM 1972 C C . PRO A 1 305 ? 89.456 4.773 62.728 1.00 185.95 305 PRO A C 1
ATOM 1973 O O . PRO A 1 305 ? 90.317 5.566 62.343 1.00 190.21 305 PRO A O 1
ATOM 1977 N N . SER A 1 306 ? 89.749 3.526 63.080 1.00 168.93 306 SER A N 1
ATOM 1978 C CA . SER A 1 306 ? 91.126 3.037 62.977 1.00 148.84 306 SER A CA 1
ATOM 1979 C C . SER A 1 306 ? 91.246 1.958 61.911 1.00 142.98 306 SER A C 1
ATOM 1980 O O . SER A 1 306 ? 92.286 1.312 61.793 1.00 140.97 306 SER A O 1
ATOM 1983 N N . ASN B 1 41 ? -29.555 87.537 35.092 1.00 111.61 41 ASN B N 1
ATOM 1984 C CA . ASN B 1 41 ? -29.500 87.966 33.699 1.00 116.23 41 ASN B CA 1
ATOM 1985 C C . ASN B 1 41 ? -28.570 87.123 32.808 1.00 125.50 41 ASN B C 1
ATOM 1986 O O . ASN B 1 41 ? -27.658 87.665 32.188 1.00 136.69 41 ASN B O 1
ATOM 1988 N N . ARG B 1 42 ? -28.801 85.808 32.768 1.00 119.59 42 ARG B N 1
ATOM 1989 C CA . ARG B 1 42 ? -28.101 84.861 31.875 1.00 118.88 42 ARG B CA 1
ATOM 1990 C C . ARG B 1 42 ? -26.586 84.679 32.050 1.00 124.07 42 ARG B C 1
ATOM 1991 O O . ARG B 1 42 ? -25.865 85.603 32.411 1.00 133.65 42 ARG B O 1
ATOM 1993 N N . LYS B 1 43 ? -26.123 83.463 31.774 1.00 116.68 43 LYS B N 1
ATOM 1994 C CA . LYS B 1 43 ? -24.709 83.095 31.876 1.00 114.43 43 LYS B CA 1
ATOM 1995 C C . LYS B 1 43 ? -24.225 82.416 30.582 1.00 118.12 43 LYS B C 1
ATOM 1996 O O . LYS B 1 43 ? -25.003 81.734 29.906 1.00 123.73 43 LYS B O 1
ATOM 1998 N N . THR B 1 44 ? -22.949 82.595 30.240 1.00 109.41 44 THR B N 1
ATOM 1999 C CA . THR B 1 44 ? -22.419 82.060 28.983 1.00 94.66 44 THR B CA 1
ATOM 2000 C C . THR B 1 44 ? -21.344 81.001 29.183 1.00 102.92 44 THR B C 1
ATOM 2001 O O . THR B 1 44 ? -20.402 81.203 29.948 1.00 111.99 44 THR B O 1
ATOM 2003 N N . VAL B 1 45 ? -21.471 79.879 28.479 1.00 99.31 45 VAL B N 1
ATOM 2004 C CA . VAL B 1 45 ? -20.501 78.799 28.620 1.00 97.64 45 VAL B CA 1
ATOM 2005 C C . VAL B 1 45 ? -19.324 78.940 27.637 1.00 106.13 45 VAL B C 1
ATOM 2006 O O . VAL B 1 45 ? -19.499 78.793 26.425 1.00 107.18 45 VAL B O 1
ATOM 2008 N N . GLN B 1 46 ? -18.130 79.220 28.164 1.00 112.38 46 GLN B N 1
ATOM 2009 C CA . GLN B 1 46 ? -16.926 79.397 27.334 1.00 123.04 46 GLN B CA 1
ATOM 2010 C C . GLN B 1 46 ? -15.717 78.514 27.721 1.00 132.40 46 GLN B C 1
ATOM 2011 O O . GLN B 1 46 ? -14.728 79.031 28.244 1.00 143.72 46 GLN B O 1
ATOM 2013 N N . ALA B 1 47 ? -15.766 77.209 27.464 1.00 119.23 47 ALA B N 1
ATOM 2014 C CA . ALA B 1 47 ? -14.672 76.334 27.893 1.00 112.75 47 ALA B CA 1
ATOM 2015 C C . ALA B 1 47 ? -13.877 75.746 26.733 1.00 122.33 47 ALA B C 1
ATOM 2016 O O . ALA B 1 47 ? -14.457 75.107 25.856 1.00 116.02 47 ALA B O 1
ATOM 2018 N N . PRO B 1 48 ? -12.542 75.962 26.736 1.00 133.01 48 PRO B N 1
ATOM 2019 C CA . PRO B 1 48 ? -11.400 75.666 25.843 1.00 123.01 48 PRO B CA 1
ATOM 2020 C C . PRO B 1 48 ? -11.555 76.216 24.404 1.00 106.28 48 PRO B C 1
ATOM 2021 O O . PRO B 1 48 ? -10.771 77.059 23.935 1.00 80.41 48 PRO B O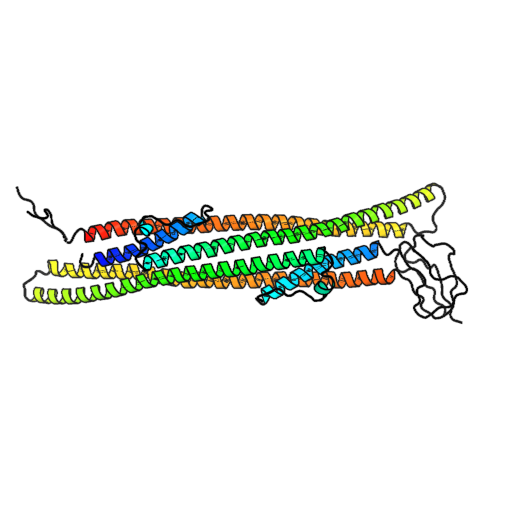 1
ATOM 2023 N N . GLN B 1 75 ? -13.419 62.140 27.298 1.00 127.99 75 GLN B N 1
ATOM 2024 C CA . GLN B 1 75 ? -12.505 61.069 27.670 1.00 136.15 75 GLN B CA 1
ATOM 2025 C C . GLN B 1 75 ? -11.652 60.661 26.466 1.00 142.35 75 GLN B C 1
ATOM 2026 O O . GLN B 1 75 ? -11.009 59.612 26.468 1.00 142.56 75 GLN B O 1
ATOM 2028 N N . VAL B 1 76 ? -11.615 61.537 25.462 1.00 139.11 76 VAL B N 1
ATOM 2029 C CA . VAL B 1 76 ? -11.140 61.175 24.131 1.00 146.22 76 VAL B CA 1
ATOM 2030 C C . VAL B 1 76 ? -9.605 61.011 23.893 1.00 108.82 76 VAL B C 1
ATOM 2031 O O . VAL B 1 76 ? -9.218 60.087 23.171 1.00 118.51 76 VAL B O 1
ATOM 2035 N N . GLN B 1 77 ? -8.744 61.815 24.504 1.00 98.24 77 GLN B N 1
ATOM 2036 C CA . GLN B 1 77 ? -7.275 61.649 24.339 1.00 84.46 77 GLN B CA 1
ATOM 2037 C C . GLN B 1 77 ? -6.501 62.043 25.585 1.00 106.04 77 GLN B C 1
ATOM 2038 O O . GLN B 1 77 ? -5.371 61.610 25.792 1.00 111.89 77 GLN B O 1
ATOM 2040 N N . ALA B 1 78 ? -7.087 62.942 26.369 1.00 103.74 78 ALA B N 1
ATOM 2041 C CA . ALA B 1 78 ? -6.517 63.346 27.640 1.00 90.46 78 ALA B CA 1
ATOM 2042 C C . ALA B 1 78 ? -6.469 62.122 28.547 1.00 99.44 78 ALA B C 1
ATOM 2043 O O . ALA B 1 78 ? -5.602 62.023 29.415 1.00 111.72 78 ALA B O 1
ATOM 2045 N N . GLN B 1 79 ? -7.407 61.196 28.349 1.00 91.96 79 GLN B N 1
ATOM 2046 C CA . GLN B 1 79 ? -7.389 59.933 29.081 1.00 81.16 79 GLN B CA 1
ATOM 2047 C C . GLN B 1 79 ? -6.064 59.222 28.894 1.00 86.27 79 GLN B C 1
ATOM 2048 O O . GLN B 1 79 ? -5.525 58.640 29.834 1.00 99.30 79 GLN B O 1
ATOM 2054 N N . ALA B 1 80 ? -5.530 59.290 27.684 1.00 80.67 80 ALA B N 1
ATOM 2055 C CA . ALA B 1 80 ? -4.258 58.660 27.384 1.00 87.09 80 ALA B CA 1
ATOM 2056 C C . ALA B 1 80 ? -3.167 59.307 28.226 1.00 92.57 80 ALA B C 1
ATOM 2057 O O . ALA B 1 80 ? -2.349 58.613 28.838 1.00 104.23 80 ALA B O 1
ATOM 2059 N N . GLN B 1 81 ? -3.166 60.638 28.258 1.00 89.52 81 GLN B N 1
ATOM 2060 C CA . GLN B 1 81 ? -2.169 61.383 29.021 1.00 92.16 81 GLN B CA 1
ATOM 2061 C C . GLN B 1 81 ? -2.226 60.974 30.481 1.00 96.74 81 GLN B C 1
ATOM 2062 O O . GLN B 1 81 ? -1.191 60.679 31.102 1.00 107.36 81 GLN B O 1
ATOM 2068 N N . VAL B 1 82 ? -3.446 60.936 31.015 1.00 75.79 82 VAL B N 1
ATOM 2069 C CA . VAL B 1 82 ? -3.654 60.531 32.393 1.00 72.30 82 VAL B CA 1
ATOM 2070 C C . VAL B 1 82 ? -3.105 59.138 32.635 1.00 85.30 82 VAL B C 1
ATOM 2071 O O . VAL B 1 82 ? -2.477 58.882 33.662 1.00 98.79 82 VAL B O 1
ATOM 2075 N N . ASP B 1 83 ? -3.321 58.245 31.676 1.00 76.79 83 ASP B N 1
ATOM 2076 C CA . ASP B 1 83 ? -2.876 56.869 31.831 1.00 82.55 83 ASP B CA 1
ATOM 2077 C C . ASP B 1 83 ? -1.354 56.851 31.970 1.00 72.72 83 ASP B C 1
ATOM 2078 O O . ASP B 1 83 ? -0.782 56.221 32.892 1.00 68.09 83 ASP B O 1
ATOM 2083 N N . SER B 1 84 ? -0.723 57.602 31.069 1.00 61.36 84 SER B N 1
ATOM 2084 C CA . SER B 1 84 ? 0.720 57.658 30.980 1.00 75.28 84 SER B CA 1
ATOM 2085 C C . SER B 1 84 ? 1.346 58.220 32.252 1.00 88.75 84 SER B C 1
ATOM 2086 O O . SER B 1 84 ? 2.307 57.670 32.785 1.00 98.29 84 SER B O 1
ATOM 2089 N N . LEU B 1 85 ? 0.814 59.327 32.739 1.00 82.33 85 LEU B N 1
ATOM 2090 C CA . LEU B 1 85 ? 1.309 59.867 33.993 1.00 70.52 85 LEU B CA 1
ATOM 2091 C C . LEU B 1 85 ? 1.074 58.815 35.094 1.00 79.16 85 LEU B C 1
ATOM 2092 O O . LEU B 1 85 ? 1.920 58.601 35.972 1.00 78.02 85 LEU B O 1
ATOM 2097 N N . ARG B 1 86 ? -0.057 58.122 35.011 1.00 70.70 86 ARG B N 1
ATOM 2098 C CA . ARG B 1 86 ? -0.436 57.193 36.061 1.00 75.21 86 ARG B CA 1
ATOM 2099 C C . ARG B 1 86 ? 0.515 56.011 36.251 1.00 89.46 86 ARG B C 1
ATOM 2100 O O . ARG B 1 86 ? 0.881 55.698 37.386 1.00 97.03 86 ARG B O 1
ATOM 2108 N N . ASP B 1 87 ? 0.952 55.361 35.178 1.00 90.11 87 ASP B N 1
ATOM 2109 C CA . ASP B 1 87 ? 1.884 54.258 35.418 1.00 98.17 87 ASP B CA 1
ATOM 2110 C C . ASP B 1 87 ? 3.180 54.824 36.008 1.00 86.08 87 ASP B C 1
ATOM 2111 O O . ASP B 1 87 ? 3.706 54.254 36.962 1.00 88.57 87 ASP B O 1
ATOM 2116 N N . GLN B 1 88 ? 3.695 55.924 35.447 1.00 66.77 88 GLN B N 1
ATOM 2117 C CA . GLN B 1 88 ? 4.954 56.501 35.936 1.00 68.09 88 GLN B CA 1
ATOM 2118 C C . GLN B 1 88 ? 4.872 56.759 37.418 1.00 74.43 88 GLN B C 1
ATOM 2119 O O . GLN B 1 88 ? 5.765 56.390 38.199 1.00 87.47 88 GLN B O 1
ATOM 2125 N N . TYR B 1 89 ? 3.765 57.378 37.800 1.00 70.63 89 TYR B N 1
ATOM 2126 C CA . TYR B 1 89 ? 3.479 57.618 39.199 1.00 69.34 89 TYR B CA 1
ATOM 2127 C C . TYR B 1 89 ? 3.520 56.307 40.002 1.00 79.21 89 TYR B C 1
ATOM 2128 O O . TYR B 1 89 ? 4.199 56.226 41.016 1.00 79.22 89 TYR B O 1
ATOM 2137 N N . TYR B 1 90 ? 2.838 55.270 39.516 1.00 75.18 90 TYR B N 1
ATOM 2138 C CA . TYR B 1 90 ? 2.787 53.994 40.226 1.00 68.42 90 TYR B CA 1
ATOM 2139 C C . TYR B 1 90 ? 4.163 53.423 40.416 1.00 66.79 90 TYR B C 1
ATOM 2140 O O . TYR B 1 90 ? 4.423 52.722 41.395 1.00 76.41 90 TYR B O 1
ATOM 2149 N N . THR B 1 91 ? 5.025 53.696 39.441 1.00 62.68 91 THR B N 1
ATOM 2150 C CA . THR B 1 91 ? 6.389 53.197 39.446 1.00 69.29 91 THR B CA 1
ATOM 2151 C C . THR B 1 91 ? 7.107 53.866 40.591 1.00 71.61 91 THR B C 1
ATOM 2152 O O . THR B 1 91 ? 7.849 53.219 41.365 1.00 74.05 91 THR B O 1
ATOM 2156 N N . THR B 1 92 ? 6.867 55.171 40.708 1.00 60.72 92 THR B N 1
ATOM 2157 C CA . THR B 1 92 ? 7.459 55.910 41.808 1.00 69.32 92 THR B CA 1
ATOM 2158 C C . THR B 1 92 ? 6.907 55.441 43.173 1.00 66.17 92 THR B C 1
ATOM 2159 O O . THR B 1 92 ? 7.672 55.351 44.131 1.00 68.72 92 THR B O 1
ATOM 2163 N N . LEU B 1 93 ? 5.606 55.149 43.266 1.00 50.71 93 LEU B N 1
ATOM 2164 C CA . LEU B 1 93 ? 5.022 54.664 44.520 1.00 47.13 93 LEU B CA 1
ATOM 2165 C C . LEU B 1 93 ? 5.670 53.354 44.941 1.00 69.19 93 LEU B C 1
ATOM 2166 O O . LEU B 1 93 ? 6.055 53.199 46.110 1.00 73.61 93 LEU B O 1
ATOM 2171 N N . ALA B 1 94 ? 5.823 52.428 43.989 1.00 65.43 94 ALA B N 1
ATOM 2172 C CA . ALA B 1 94 ? 6.479 51.155 44.285 1.00 61.31 94 ALA B CA 1
ATOM 2173 C C . ALA B 1 94 ? 7.903 51.403 44.788 1.00 70.46 94 ALA B C 1
ATOM 2174 O O . ALA B 1 94 ? 8.302 50.893 45.850 1.00 73.95 94 ALA B O 1
ATOM 2176 N N . THR B 1 95 ? 8.653 52.206 44.035 1.00 58.85 95 THR B N 1
ATOM 2177 C CA . THR B 1 95 ? 10.036 52.514 44.387 1.00 66.03 95 THR B CA 1
ATOM 2178 C C . THR B 1 95 ? 10.146 53.152 45.795 1.00 80.45 95 THR B C 1
ATOM 2179 O O . THR B 1 95 ? 11.097 52.920 46.560 1.00 87.72 95 THR B O 1
ATOM 2183 N N . GLU B 1 96 ? 9.184 53.997 46.112 1.00 68.65 96 GLU B N 1
ATOM 2184 C CA . GLU B 1 96 ? 9.126 54.610 47.422 1.00 66.77 96 GLU B CA 1
ATOM 2185 C C . GLU B 1 96 ? 8.801 53.583 48.519 1.00 75.62 96 GLU B C 1
ATOM 2186 O O . GLU B 1 96 ? 9.352 53.652 49.608 1.00 84.44 96 GLU B O 1
ATOM 2192 N N . GLY B 1 97 ? 7.910 52.636 48.255 1.00 60.93 97 GLY B N 1
ATOM 2193 C CA . GLY B 1 97 ? 7.633 51.635 49.270 1.00 58.28 97 GLY B CA 1
ATOM 2194 C C . GLY B 1 97 ? 8.907 50.852 49.554 1.00 70.94 97 GLY B C 1
ATOM 2195 O O . GLY B 1 97 ? 9.249 50.564 50.722 1.00 75.87 97 GLY B O 1
ATOM 2196 N N . ARG B 1 98 ? 9.637 50.531 48.483 1.00 66.19 98 ARG B N 1
ATOM 2197 C CA . ARG B 1 98 ? 10.842 49.737 48.659 1.00 63.00 98 ARG B CA 1
ATOM 2198 C C . ARG B 1 98 ? 11.798 50.539 49.508 1.00 66.03 98 ARG B C 1
ATOM 2199 O O . ARG B 1 98 ? 12.226 50.088 50.570 1.00 68.75 98 ARG B O 1
ATOM 2207 N N . LEU B 1 99 ? 12.052 51.771 49.077 1.00 66.51 99 LEU B N 1
ATOM 2208 C CA . LEU B 1 99 ? 13.030 52.623 49.747 1.00 68.82 99 LEU B CA 1
ATOM 2209 C C . LEU B 1 99 ? 12.664 52.921 51.202 1.00 63.88 99 LEU B C 1
ATOM 2210 O O . LEU B 1 99 ? 13.526 52.893 52.055 1.00 71.53 99 LEU B O 1
ATOM 2215 N N . LEU B 1 100 ? 11.398 53.187 51.487 1.00 53.65 100 LEU B N 1
ATOM 2216 C CA . LEU B 1 100 ? 10.960 53.392 52.859 1.00 57.71 100 LEU B CA 1
ATOM 2217 C C . LEU B 1 100 ? 11.279 52.173 53.704 1.00 66.16 100 LEU B C 1
ATOM 2218 O O . LEU B 1 100 ? 11.739 52.304 54.847 1.00 68.04 100 LEU B O 1
ATOM 2223 N N . ALA B 1 101 ? 11.000 50.989 53.150 1.00 59.60 101 ALA B N 1
ATOM 2224 C CA . ALA B 1 101 ? 11.331 49.755 53.851 1.00 68.92 101 ALA B CA 1
ATOM 2225 C C . ALA B 1 101 ? 12.845 49.659 54.113 1.00 78.33 101 ALA B C 1
ATOM 2226 O O . ALA B 1 101 ? 13.274 49.136 55.138 1.00 92.08 101 ALA B O 1
ATOM 2228 N N . GLU B 1 102 ? 13.656 50.104 53.161 1.00 61.89 102 GLU B N 1
ATOM 2229 C CA . GLU B 1 102 ? 15.097 49.979 53.316 1.00 60.93 102 GLU B CA 1
ATOM 2230 C C . GLU B 1 102 ? 15.684 51.048 54.257 1.00 71.16 102 GLU B C 1
ATOM 2231 O O . GLU B 1 102 ? 16.715 50.825 54.914 1.00 68.97 102 GLU B O 1
ATOM 2237 N N . ARG B 1 103 ? 15.046 52.216 54.304 1.00 70.00 103 ARG B N 1
ATOM 2238 C CA . ARG B 1 103 ? 15.505 53.306 55.161 1.00 73.12 103 ARG B CA 1
ATOM 2239 C C . ARG B 1 103 ? 15.420 52.907 56.6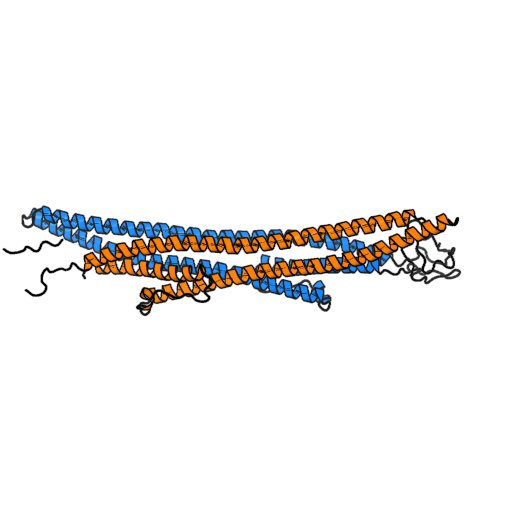06 1.00 85.00 103 ARG B C 1
ATOM 2240 O O . ARG B 1 103 ? 16.335 53.160 57.400 1.00 80.72 103 ARG B O 1
ATOM 2248 N N . ASP B 1 104 ? 14.284 52.302 56.922 1.00 87.45 104 ASP B N 1
ATOM 2249 C CA . ASP B 1 104 ? 13.994 51.775 58.234 1.00 89.84 104 ASP B CA 1
ATOM 2250 C C . ASP B 1 104 ? 14.501 50.342 58.123 1.00 85.52 104 ASP B C 1
ATOM 2251 O O . ASP B 1 104 ? 15.177 50.008 57.149 1.00 77.97 104 ASP B O 1
ATOM 2256 N N . GLY B 1 105 ? 14.206 49.471 59.070 1.00 88.87 105 GLY B N 1
ATOM 2257 C CA . GLY B 1 105 ? 14.829 48.165 58.964 1.00 92.54 105 GLY B CA 1
ATOM 2258 C C . GLY B 1 105 ? 13.809 47.087 58.770 1.00 96.03 105 GLY B C 1
ATOM 2259 O O . GLY B 1 105 ? 13.938 45.983 59.308 1.00 104.96 105 GLY B O 1
ATOM 2260 N N . LEU B 1 106 ? 12.807 47.390 57.957 1.00 90.78 106 LEU B N 1
ATOM 2261 C CA . LEU B 1 106 ? 11.681 46.484 57.837 1.00 79.44 106 LEU B CA 1
ATOM 2262 C C . LEU B 1 106 ? 12.062 45.234 57.078 1.00 90.34 106 LEU B C 1
ATOM 2263 O O . LEU B 1 106 ? 12.913 45.263 56.180 1.00 95.71 106 LEU B O 1
ATOM 2268 N N . SER B 1 107 ? 11.487 44.121 57.519 1.00 91.48 107 SER B N 1
ATOM 2269 C CA . SER B 1 107 ? 11.702 42.827 56.888 1.00 92.63 107 SER B CA 1
ATOM 2270 C C . SER B 1 107 ? 10.946 42.721 55.574 1.00 88.04 107 SER B C 1
ATOM 2271 O O . SER B 1 107 ? 11.391 42.034 54.659 1.00 89.73 107 SER B O 1
ATOM 2274 N N . ILE B 1 108 ? 9.775 43.348 55.496 1.00 81.13 108 ILE B N 1
ATOM 2275 C CA . ILE B 1 108 ? 8.975 43.220 54.282 1.00 92.78 108 ILE B CA 1
ATOM 2276 C C . ILE B 1 108 ? 8.516 44.595 53.718 1.00 77.94 108 ILE B C 1
ATOM 2277 O O . ILE B 1 108 ? 8.140 45.490 54.481 1.00 81.37 108 ILE B O 1
ATOM 2282 N N . VAL B 1 109 ? 8.555 44.772 52.394 1.00 65.50 109 VAL B N 1
ATOM 2283 C CA . VAL B 1 109 ? 8.029 46.009 51.795 1.00 74.80 109 VAL B CA 1
ATOM 2284 C C . VAL B 1 109 ? 6.505 46.042 51.867 1.00 81.41 109 VAL B C 1
ATOM 2285 O O . VAL B 1 109 ? 5.843 45.037 51.583 1.00 74.01 109 VAL B O 1
ATOM 2289 N N . THR B 1 110 ? 5.943 47.199 52.212 1.00 75.32 110 THR B N 1
ATOM 2290 C CA . THR B 1 110 ? 4.491 47.327 52.217 1.00 75.46 110 THR B CA 1
ATOM 2291 C C . THR B 1 110 ? 4.085 48.485 51.341 1.00 79.58 110 THR B C 1
ATOM 2292 O O . THR B 1 110 ? 4.431 49.630 51.625 1.00 98.04 110 THR B O 1
ATOM 2296 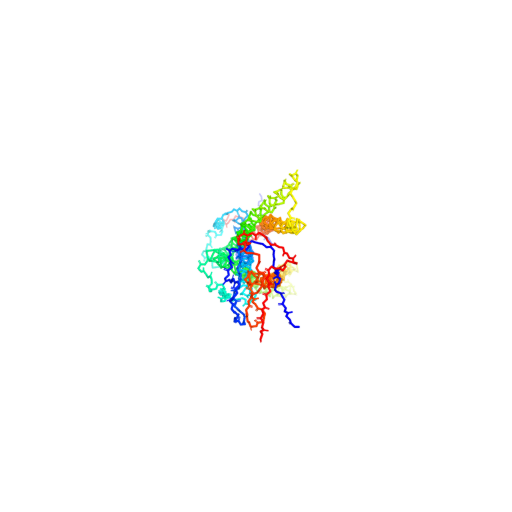N N . PHE B 1 111 ? 3.344 48.173 50.279 1.00 74.58 111 PHE B N 1
ATOM 2297 C CA . PHE B 1 111 ? 3.039 49.133 49.221 1.00 74.15 111 PHE B CA 1
ATOM 2298 C C . PHE B 1 111 ? 1.796 49.990 49.431 1.00 80.65 111 PHE B C 1
ATOM 2299 O O . PHE B 1 111 ? 0.855 49.630 50.146 1.00 78.82 111 PHE B O 1
ATOM 2307 N N . SER B 1 112 ? 1.821 51.141 48.775 1.00 76.18 112 SER B N 1
ATOM 2308 C CA . SER B 1 112 ? 0.789 52.135 48.957 1.00 76.82 112 SER B CA 1
ATOM 2309 C C . SER B 1 112 ? -0.582 51.598 48.582 1.00 79.77 112 SER B C 1
ATOM 2310 O O . SER B 1 112 ? -0.727 50.846 47.619 1.00 78.59 112 SER B O 1
ATOM 2313 N N . PRO B 1 113 ? -1.605 52.021 49.348 1.00 76.33 113 PRO B N 1
ATOM 2314 C CA . PRO B 1 113 ? -2.999 51.656 49.073 1.00 69.67 113 PRO B CA 1
ATOM 2315 C C . PRO B 1 113 ? -3.406 52.138 47.691 1.00 74.78 113 PRO B C 1
ATOM 2316 O O . PRO B 1 113 ? -4.355 51.609 47.120 1.00 89.14 113 PRO B O 1
ATOM 2320 N N . ILE B 1 114 ? -2.723 53.146 47.168 1.00 63.91 114 ILE B N 1
ATOM 2321 C CA . ILE B 1 114 ? -2.963 53.548 45.796 1.00 87.97 114 ILE B CA 1
ATOM 2322 C C . ILE B 1 114 ? -2.639 52.363 44.886 1.00 100.86 114 ILE B C 1
ATOM 2323 O O . ILE B 1 114 ? -3.487 51.899 44.121 1.00 108.42 114 ILE B O 1
ATOM 2328 N N . LEU B 1 115 ? -1.417 51.851 45.008 1.00 84.82 115 LEU B N 1
ATOM 2329 C CA . LEU B 1 115 ? -0.999 50.689 44.243 1.00 61.40 115 LEU B CA 1
ATOM 2330 C C . LEU B 1 115 ? -1.839 49.496 44.610 1.00 73.39 115 LEU B C 1
ATOM 2331 O O . LEU B 1 115 ? -2.213 48.705 43.753 1.00 89.22 115 LEU B O 1
ATOM 2336 N N . ASP B 1 116 ? -2.133 49.401 45.902 1.00 75.51 116 ASP B N 1
ATOM 2337 C CA . ASP B 1 116 ? -2.817 48.264 46.508 1.00 82.48 116 ASP B CA 1
ATOM 2338 C C . ASP B 1 116 ? -4.188 48.073 45.874 1.00 94.89 116 ASP B C 1
ATOM 2339 O O . ASP B 1 116 ? -4.599 46.974 45.536 1.00 99.57 116 ASP B O 1
ATOM 2344 N N . ALA B 1 117 ? -4.898 49.172 45.725 1.00 100.31 117 ALA B N 1
ATOM 2345 C CA . ALA B 1 117 ? -6.242 49.165 45.175 1.00 90.73 117 ALA B CA 1
ATOM 2346 C C . ALA B 1 117 ? -6.280 48.633 43.745 1.00 84.96 117 ALA B C 1
ATOM 2347 O O . ALA B 1 117 ? -7.316 48.188 43.269 1.00 87.44 117 ALA B O 1
ATOM 2349 N N . VAL B 1 118 ? -5.164 48.744 43.038 1.00 86.83 118 VAL B N 1
ATOM 2350 C CA . VAL B 1 118 ? -5.129 48.357 41.638 1.00 87.85 118 VAL B CA 1
ATOM 2351 C C . VAL B 1 118 ? -4.093 47.233 41.243 1.00 98.01 118 VAL B C 1
ATOM 2352 O O . VAL B 1 118 ? -3.449 47.319 40.175 1.00 87.37 118 VAL B O 1
ATOM 2356 N N . LYS B 1 119 ? -3.912 46.191 42.080 1.00 95.99 119 LYS B N 1
ATOM 2357 C CA . LYS B 1 119 ? -2.976 45.096 41.695 1.00 105.86 119 LYS B CA 1
ATOM 2358 C C . LYS B 1 119 ? -3.266 44.459 40.347 1.00 110.43 119 LYS B C 1
ATOM 2359 O O . LYS B 1 119 ? -2.353 44.077 39.619 1.00 110.48 119 LYS B O 1
ATOM 2365 N N . ASP B 1 120 ? -4.550 44.353 40.029 1.00 116.49 120 ASP B N 1
ATOM 2366 C CA . ASP B 1 120 ? -5.004 43.548 38.911 1.00 107.40 120 ASP B CA 1
ATOM 2367 C C . ASP B 1 120 ? -4.340 43.972 37.604 1.00 100.79 120 ASP B C 1
ATOM 2368 O O . ASP B 1 120 ? -3.979 43.116 36.787 1.00 98.44 120 ASP B O 1
ATOM 2373 N N . LYS B 1 121 ? -4.129 45.276 37.434 1.00 102.72 121 LYS B N 1
ATOM 2374 C CA . LYS B 1 121 ? -3.462 45.788 36.240 1.00 106.91 121 LYS B CA 1
ATOM 2375 C C . LYS B 1 121 ? -2.065 45.170 36.147 1.00 110.46 121 LYS B C 1
ATOM 2376 O O . LYS B 1 121 ? -1.273 45.264 37.085 1.00 115.01 121 LYS B O 1
ATOM 2378 N N . PRO B 1 122 ? -1.751 44.558 35.015 1.00 108.74 122 PRO B N 1
ATOM 2379 C CA . PRO B 1 122 ? -0.524 43.779 34.824 1.00 102.96 122 PRO B CA 1
ATOM 2380 C C . PRO B 1 122 ? 0.749 44.592 35.001 1.00 88.23 122 PRO B C 1
ATOM 2381 O O . PRO B 1 122 ? 1.682 44.076 35.586 1.00 94.07 122 PRO B O 1
ATOM 2385 N N . ARG B 1 123 ? 0.792 45.816 34.479 1.00 87.44 123 ARG B N 1
ATOM 2386 C CA . ARG B 1 123 ? 1.976 46.673 34.610 1.00 85.13 123 ARG B CA 1
ATOM 2387 C C . ARG B 1 123 ? 2.277 46.952 36.083 1.00 89.58 123 ARG B C 1
ATOM 2388 O O . ARG B 1 123 ? 3.426 46.911 36.526 1.00 93.65 123 ARG B O 1
ATOM 2396 N N . VAL B 1 124 ? 1.214 47.224 36.832 1.00 87.70 124 VAL B N 1
ATOM 2397 C CA . VAL B 1 124 ? 1.293 47.388 38.271 1.00 82.29 124 VAL B CA 1
ATOM 2398 C C . VAL B 1 124 ? 1.801 46.119 38.950 1.00 85.56 124 VAL B C 1
ATOM 2399 O O . VAL B 1 124 ? 2.825 46.163 39.637 1.00 94.56 124 VAL B O 1
ATOM 2403 N N . ALA B 1 125 ? 1.146 44.984 38.702 1.00 69.16 125 ALA B N 1
ATOM 2404 C CA . ALA B 1 125 ? 1.542 43.737 39.345 1.00 71.34 125 ALA B CA 1
ATOM 2405 C C . ALA B 1 125 ? 3.027 43.479 39.056 1.00 77.69 125 ALA B C 1
ATOM 2406 O O . ALA B 1 125 ? 3.790 43.016 39.921 1.00 80.76 125 ALA B O 1
ATOM 2408 N N . GLU B 1 126 ? 3.425 43.821 37.838 1.00 74.83 126 GLU B N 1
ATOM 2409 C CA . GLU B 1 126 ? 4.806 43.686 37.406 1.00 86.36 126 GLU B CA 1
ATOM 2410 C C . GLU B 1 126 ? 5.722 44.571 38.258 1.00 89.46 126 GLU B C 1
ATOM 2411 O O . GLU B 1 126 ? 6.718 44.080 38.796 1.00 79.79 126 GLU B O 1
ATOM 2417 N N . ILE B 1 127 ? 5.373 45.851 38.420 1.00 91.76 127 ILE B N 1
ATOM 2418 C CA . ILE B 1 127 ? 6.290 46.775 39.102 1.00 87.61 127 ILE B CA 1
ATOM 2419 C C . ILE B 1 127 ? 6.382 46.450 40.586 1.00 71.73 127 ILE B C 1
ATOM 2420 O O . ILE B 1 127 ? 7.445 46.640 41.195 1.00 66.36 127 ILE B O 1
ATOM 2425 N N . ILE B 1 128 ? 5.288 45.945 41.157 1.00 63.27 128 ILE B N 1
ATOM 2426 C CA . ILE B 1 128 ? 5.311 45.474 42.542 1.00 62.61 128 ILE B CA 1
ATOM 2427 C C . ILE B 1 128 ? 6.215 44.262 42.677 1.00 71.49 128 ILE B C 1
ATOM 2428 O O . ILE B 1 128 ? 7.018 44.193 43.606 1.00 81.91 128 ILE B O 1
ATOM 2433 N N . ALA B 1 129 ? 6.094 43.320 41.740 1.00 76.11 129 ALA B N 1
ATOM 2434 C CA . ALA B 1 129 ? 6.919 42.115 41.777 1.00 69.48 129 ALA B CA 1
ATOM 2435 C C . ALA B 1 129 ? 8.373 42.526 41.707 1.00 68.63 129 ALA B C 1
ATOM 2436 O O . ALA B 1 129 ? 9.224 42.022 42.451 1.00 79.80 129 ALA B O 1
ATOM 2438 N N . LEU B 1 130 ? 8.647 43.476 40.826 1.00 55.02 130 LEU B N 1
ATOM 2439 C CA . LEU B 1 130 ? 10.009 43.917 40.644 1.00 64.75 130 LEU B CA 1
ATOM 2440 C C . LEU B 1 130 ? 10.556 44.520 41.920 1.00 81.65 130 LEU B C 1
ATOM 2441 O O . LEU B 1 130 ? 11.667 44.188 42.338 1.00 88.17 130 LEU B O 1
ATOM 2446 N N . GLN B 1 131 ? 9.770 45.382 42.558 1.00 69.72 131 GLN B N 1
ATOM 2447 C CA . GLN B 1 131 ? 10.239 45.984 43.796 1.00 59.72 131 GLN B CA 1
ATOM 2448 C C . GLN B 1 131 ? 10.425 44.943 44.899 1.00 68.95 131 GLN B C 1
ATOM 2449 O O . GLN B 1 131 ? 11.395 45.011 45.649 1.00 81.62 131 GLN B O 1
ATOM 2455 N N . THR B 1 132 ? 9.525 43.975 45.000 1.00 56.46 132 THR B N 1
ATOM 2456 C CA . THR B 1 132 ? 9.689 42.930 46.004 1.00 56.65 132 THR B CA 1
ATOM 2457 C C . THR B 1 132 ? 10.990 42.169 45.792 1.00 69.81 132 THR B C 1
ATOM 2458 O O . THR B 1 132 ? 11.733 41.884 46.743 1.00 71.44 132 THR B O 1
ATOM 2462 N N . GLN B 1 133 ? 11.275 41.865 44.528 1.00 66.44 133 GLN B N 1
ATOM 2463 C CA . GLN B 1 133 ? 12.504 41.175 44.195 1.00 63.48 133 GLN B CA 1
ATOM 2464 C C . GLN B 1 133 ? 13.716 42.028 44.558 1.00 73.96 133 GLN B C 1
ATOM 2465 O O . GLN B 1 133 ? 14.535 41.628 45.380 1.00 68.68 133 GLN B O 1
ATOM 2471 N N . LEU B 1 134 ? 13.798 43.215 43.970 1.00 74.80 134 LEU B N 1
ATOM 2472 C CA . LEU B 1 134 ? 14.933 44.105 44.156 1.00 67.86 134 LEU B CA 1
ATOM 2473 C C . LEU B 1 134 ? 15.188 44.363 45.643 1.00 70.66 134 LEU B C 1
ATOM 2474 O O . LEU B 1 134 ? 16.333 44.464 46.107 1.00 68.34 134 LEU B O 1
ATOM 2479 N N . PHE B 1 135 ? 14.106 44.430 46.399 1.00 66.00 135 PHE B N 1
ATOM 2480 C CA . PHE B 1 135 ? 14.222 44.583 47.829 1.00 74.37 135 PHE B CA 1
ATOM 2481 C C . PHE B 1 135 ? 14.901 43.338 48.417 1.00 77.06 135 PHE B C 1
ATOM 2482 O O . PHE B 1 135 ? 15.922 43.441 49.115 1.00 73.84 135 PHE B O 1
ATOM 2490 N N . ALA B 1 136 ? 14.367 42.164 48.095 1.00 66.25 136 ALA B N 1
ATOM 2491 C CA . ALA B 1 136 ? 14.950 40.920 48.592 1.00 64.89 136 ALA B CA 1
ATOM 2492 C C . ALA B 1 136 ? 16.437 40.779 48.232 1.00 70.94 136 ALA B C 1
ATOM 2493 O O . ALA B 1 136 ? 17.257 40.382 49.065 1.00 74.92 136 ALA B O 1
ATOM 2495 N N . SER B 1 137 ? 16.782 41.128 46.998 1.00 58.23 137 SER B N 1
ATOM 2496 C CA . SER B 1 137 ? 18.141 40.981 46.525 1.00 59.73 137 SER B CA 1
ATOM 2497 C C . SER B 1 137 ? 19.036 41.865 47.348 1.00 66.20 137 SER B C 1
ATOM 2498 O O . SER B 1 137 ? 20.104 41.443 47.804 1.00 59.83 137 SER B O 1
ATOM 2501 N N . ARG B 1 138 ? 18.613 43.113 47.516 1.00 75.26 138 ARG B N 1
ATOM 2502 C CA . ARG B 1 138 ? 19.470 44.049 48.215 1.00 65.37 138 ARG B CA 1
ATOM 2503 C C . ARG B 1 138 ? 19.663 43.569 49.639 1.00 69.25 138 ARG B C 1
ATOM 2504 O O . ARG B 1 138 ? 20.810 43.430 50.085 1.00 74.43 138 ARG B O 1
ATOM 2512 N N . ARG B 1 139 ? 18.568 43.206 50.314 1.00 64.79 139 ARG B N 1
ATOM 2513 C CA . ARG B 1 139 ? 18.692 42.809 51.727 1.00 67.72 139 ARG B CA 1
ATOM 2514 C C . ARG B 1 139 ? 19.566 41.589 51.863 1.00 77.50 139 ARG B C 1
ATOM 2515 O O . ARG B 1 139 ? 20.429 41.560 52.739 1.00 85.59 139 ARG B O 1
ATOM 2523 N N . GLN B 1 140 ? 19.383 40.605 50.982 1.00 69.91 140 GLN B N 1
ATOM 2524 C CA . GLN B 1 140 ? 20.227 39.424 51.047 1.00 52.86 140 GLN B CA 1
ATOM 2525 C C . GLN B 1 140 ? 21.667 39.848 50.884 1.00 51.39 140 GLN B C 1
ATOM 2526 O O . GLN B 1 140 ? 22.539 39.350 51.594 1.00 52.54 140 GLN B O 1
ATOM 2532 N N . ALA B 1 141 ? 21.924 40.772 49.965 1.00 54.92 141 ALA B N 1
ATOM 2533 C CA . ALA B 1 141 ? 23.308 41.160 49.719 1.00 66.02 141 ALA B CA 1
ATOM 2534 C C . ALA B 1 141 ? 23.956 41.858 50.935 1.00 67.98 141 ALA B C 1
ATOM 2535 O O . ALA B 1 141 ? 25.093 41.560 51.304 1.00 59.99 141 ALA B O 1
ATOM 2537 N N . LEU B 1 142 ? 23.236 42.772 51.568 1.00 64.52 142 LEU B N 1
ATOM 2538 C CA . LEU B 1 142 ? 23.793 43.461 52.731 1.00 49.35 142 LEU B CA 1
ATOM 2539 C C . LEU B 1 142 ? 24.035 42.430 53.830 1.00 53.29 142 LEU B C 1
ATOM 2540 O O . LEU B 1 142 ? 25.086 42.405 54.480 1.00 61.67 142 LEU B O 1
ATOM 2545 N N . GLN B 1 143 ? 23.044 41.570 54.028 1.00 60.58 143 GLN B N 1
ATOM 2546 C CA . GLN B 1 143 ? 23.145 40.538 55.034 1.00 53.33 143 GLN B CA 1
ATOM 2547 C C . GLN B 1 143 ? 24.429 39.773 54.811 1.00 69.08 143 GLN B C 1
ATOM 2548 O O . GLN B 1 143 ? 25.322 39.795 55.666 1.00 76.27 143 GLN B O 1
ATOM 2554 N N . SER B 1 144 ? 24.570 39.206 53.612 1.00 59.71 144 SER B N 1
ATOM 2555 C CA . SER B 1 144 ? 25.702 38.341 53.321 1.00 57.89 144 SER B CA 1
ATOM 2556 C C . SER B 1 144 ? 27.028 39.083 53.435 1.00 59.62 144 SER B C 1
ATOM 2557 O O . SER B 1 144 ? 28.003 38.548 53.961 1.00 70.13 144 SER B O 1
ATOM 2560 N N . GLU B 1 145 ? 27.062 40.329 52.986 1.00 62.08 145 GLU B N 1
ATOM 2561 C CA . GLU B 1 145 ? 28.266 41.136 53.151 1.00 65.32 145 GLU B CA 1
ATOM 2562 C C . GLU B 1 145 ? 28.685 41.278 54.635 1.00 74.92 145 GLU B C 1
ATOM 2563 O O . GLU B 1 145 ? 29.818 40.936 55.012 1.00 73.12 145 GLU B O 1
ATOM 2569 N N . ILE B 1 146 ? 27.780 41.771 55.476 1.00 70.38 146 ILE B N 1
ATOM 2570 C CA . ILE B 1 146 ? 28.153 42.009 56.867 1.00 75.14 146 ILE B CA 1
ATOM 2571 C C . ILE B 1 146 ? 28.479 40.693 57.576 1.00 72.22 146 ILE B C 1
ATOM 2572 O O . ILE B 1 146 ? 29.395 40.662 58.398 1.00 68.77 146 ILE B O 1
ATOM 2577 N N . ASP B 1 147 ? 27.752 39.614 57.256 1.00 62.42 147 ASP B N 1
ATOM 2578 C CA . ASP B 1 147 ? 28.104 38.295 57.789 1.00 63.95 147 ASP B CA 1
ATOM 2579 C C . ASP B 1 147 ? 29.540 37.985 57.406 1.00 68.47 147 ASP B C 1
ATOM 2580 O O . ASP B 1 147 ? 30.332 37.558 58.236 1.00 79.66 147 ASP B O 1
ATOM 2585 N N . GLY B 1 148 ? 29.885 38.292 56.163 1.00 55.37 148 GLY B N 1
ATOM 2586 C CA . GLY B 1 148 ? 31.224 38.066 55.679 1.00 48.44 148 GLY B CA 1
ATOM 2587 C C . GLY B 1 148 ? 32.228 38.818 56.526 1.00 50.85 148 GLY B C 1
ATOM 2588 O O . GLY B 1 148 ? 33.282 38.283 56.898 1.00 59.42 148 GLY B O 1
ATOM 2589 N N . TYR B 1 149 ? 31.897 40.056 56.867 1.00 62.66 149 TYR B N 1
ATOM 2590 C CA . TYR B 1 149 ? 32.801 40.848 57.692 1.00 65.40 149 TYR B CA 1
ATOM 2591 C C . TYR B 1 149 ? 32.950 40.153 59.043 1.00 70.57 149 TYR B C 1
ATOM 2592 O O . TYR B 1 149 ? 34.060 40.036 59.568 1.00 68.08 149 TYR B O 1
ATOM 2601 N N . LYS B 1 150 ? 31.853 39.647 59.589 1.00 53.72 150 LYS B N 1
ATOM 2602 C CA . LYS B 1 150 ? 31.962 39.094 60.915 1.00 62.28 150 LYS B CA 1
ATOM 2603 C C . LYS B 1 150 ? 32.806 37.837 60.901 1.00 69.56 150 LYS B C 1
ATOM 2604 O O . LYS B 1 150 ? 33.604 37.634 61.795 1.00 84.41 150 LYS B O 1
ATOM 2610 N N . GLN B 1 151 ? 32.686 36.995 59.891 1.00 56.48 151 GLN B N 1
ATOM 2611 C CA . GLN B 1 151 ? 33.492 35.788 59.960 1.00 69.00 151 GLN B CA 1
ATOM 2612 C C . GLN B 1 151 ? 34.942 36.107 59.640 1.00 68.11 151 GLN B C 1
ATOM 2613 O O . GLN B 1 151 ? 35.846 35.394 60.088 1.00 65.24 151 GLN B O 1
ATOM 2619 N N . SER B 1 152 ? 35.160 37.178 58.883 1.00 63.07 152 SER B N 1
ATOM 2620 C CA . SER B 1 152 ? 36.511 37.674 58.668 1.00 51.50 152 SER B CA 1
ATOM 2621 C C . SER B 1 152 ? 37.114 38.047 60.025 1.00 62.96 152 SER B C 1
ATOM 2622 O O . SER B 1 152 ? 38.234 37.676 60.378 1.00 56.79 152 SER B O 1
ATOM 2625 N N . MET B 1 153 ? 36.322 38.738 60.823 1.00 72.18 153 MET B N 1
ATOM 2626 C CA . MET B 1 153 ? 36.756 39.088 62.152 1.00 68.65 153 MET B CA 1
ATOM 2627 C C . MET B 1 153 ? 36.946 37.836 62.978 1.00 72.97 153 MET B C 1
ATOM 2628 O O . MET B 1 153 ? 37.865 37.760 63.780 1.00 89.03 153 MET B O 1
ATOM 2633 N N . ASP B 1 154 ? 36.096 36.845 62.781 1.00 71.12 154 ASP B N 1
ATOM 2634 C CA . ASP B 1 154 ? 36.232 35.616 63.549 1.00 85.49 154 ASP B CA 1
ATOM 2635 C C . ASP B 1 154 ? 37.534 34.907 63.221 1.00 79.07 154 ASP B C 1
ATOM 2636 O O . ASP B 1 154 ? 38.170 34.335 64.097 1.00 73.67 154 ASP B O 1
ATOM 2641 N N . GLY B 1 155 ? 37.935 34.977 61.961 1.00 74.40 155 GLY B N 1
ATOM 2642 C CA . GLY B 1 155 ? 39.198 34.412 61.529 1.00 86.67 155 GLY B CA 1
ATOM 2643 C C . GLY B 1 155 ? 40.355 35.153 62.177 1.00 79.51 155 GLY B C 1
ATOM 2644 O O . GLY B 1 155 ? 41.359 34.554 62.598 1.00 64.94 155 GLY B O 1
ATOM 2645 N N . ILE B 1 156 ? 40.225 36.472 62.243 1.00 66.74 156 ILE B N 1
ATOM 2646 C CA . ILE B 1 156 ? 41.228 37.254 62.932 1.00 55.84 156 ILE B CA 1
ATOM 2647 C C . ILE B 1 156 ? 41.316 36.849 64.414 1.00 72.00 156 ILE B C 1
ATOM 2648 O O . ILE B 1 156 ? 42.406 36.613 64.944 1.00 77.48 156 ILE B O 1
ATOM 2653 N N . ARG B 1 157 ? 40.170 36.722 65.070 1.00 60.47 157 ARG B N 1
ATOM 2654 C CA . ARG B 1 157 ? 40.170 36.389 66.480 1.00 60.12 157 ARG B CA 1
ATOM 2655 C C . ARG B 1 157 ? 40.848 35.039 66.642 1.00 58.19 157 ARG B C 1
ATOM 2656 O O . ARG B 1 157 ? 41.689 34.811 67.525 1.00 57.34 157 ARG B O 1
ATOM 2664 N N . PHE B 1 158 ? 40.511 34.157 65.727 1.00 55.30 158 PHE B N 1
ATOM 2665 C CA . PHE B 1 158 ? 41.100 32.840 65.704 1.00 66.19 158 PHE B CA 1
ATOM 2666 C C . PHE B 1 158 ? 42.628 32.883 65.547 1.00 76.94 158 PHE B C 1
ATOM 2667 O O . PHE B 1 158 ? 43.321 32.010 66.046 1.00 81.66 158 PHE B O 1
ATOM 2675 N N . GLN B 1 159 ? 43.147 33.854 64.799 1.00 70.54 159 GLN B N 1
ATOM 2676 C CA . GLN B 1 159 ? 44.597 34.002 64.675 1.00 64.41 159 GLN B CA 1
ATOM 2677 C C . GLN B 1 159 ? 45.183 34.478 65.997 1.00 64.50 159 GLN B C 1
ATOM 2678 O O . GLN B 1 159 ? 46.221 33.983 66.478 1.00 72.53 159 GLN B O 1
ATOM 2684 N N . LEU B 1 160 ? 44.486 35.439 66.585 1.00 66.09 160 LEU B N 1
ATOM 2685 C CA . LEU B 1 160 ? 44.916 36.049 67.831 1.00 63.88 160 LEU B CA 1
ATOM 2686 C C . LEU B 1 160 ? 45.115 34.993 68.889 1.00 57.08 160 LEU B C 1
ATOM 2687 O O . LEU B 1 160 ? 46.111 35.026 69.617 1.00 48.53 160 LEU B O 1
ATOM 2692 N N . LYS B 1 161 ? 44.215 34.011 68.910 1.00 58.28 161 LYS B N 1
ATOM 2693 C CA . LYS B 1 161 ? 44.262 32.995 69.959 1.00 67.87 161 LYS B CA 1
ATOM 2694 C C . LYS B 1 161 ? 45.603 32.253 69.928 1.00 74.52 161 LYS B C 1
ATOM 2695 O O . LYS B 1 161 ? 46.318 32.160 70.949 1.00 71.25 161 LYS B O 1
ATOM 2701 N N . GLY B 1 162 ? 45.966 31.793 68.734 1.00 71.29 162 GLY B N 1
ATOM 2702 C CA . GLY B 1 162 ? 47.224 31.102 68.526 1.00 71.00 162 GLY B CA 1
ATOM 2703 C C . GLY B 1 162 ? 48.414 31.982 68.888 1.00 67.75 162 GLY B C 1
ATOM 2704 O O . GLY B 1 162 ? 49.377 31.522 69.530 1.00 76.64 162 GLY B O 1
ATOM 2705 N N . LEU B 1 163 ? 48.375 33.251 68.486 1.00 47.57 163 LEU B N 1
ATOM 2706 C CA . LEU B 1 163 ? 49.529 34.080 68.805 1.00 63.36 163 LEU B CA 1
ATOM 2707 C C . LEU B 1 163 ? 49.662 34.157 70.321 1.00 71.92 163 LEU B C 1
ATOM 2708 O O . LEU B 1 163 ? 50.764 34.037 70.840 1.00 90.26 163 LEU B O 1
ATOM 2713 N N . GLN B 1 164 ? 48.546 34.285 71.031 1.00 59.50 164 GLN B N 1
ATOM 2714 C CA . GLN B 1 164 ? 48.616 34.345 72.487 1.00 67.03 164 GLN B CA 1
ATOM 2715 C C . GLN B 1 164 ? 49.228 33.047 73.036 1.00 64.10 164 GLN B C 1
ATOM 2716 O O . GLN B 1 164 ? 50.106 33.110 73.886 1.00 55.11 164 GLN B O 1
ATOM 2722 N N . ASP B 1 165 ? 48.835 31.886 72.501 1.00 60.91 165 ASP B N 1
ATOM 2723 C CA . ASP B 1 165 ? 49.413 30.626 72.985 1.00 60.01 165 ASP B CA 1
ATOM 2724 C C . ASP B 1 165 ? 50.912 30.677 72.904 1.00 60.26 165 ASP B C 1
ATOM 2725 O O . ASP B 1 165 ? 51.623 30.367 73.875 1.00 77.14 165 ASP B O 1
ATOM 2730 N N . SER B 1 166 ? 51.394 31.117 71.748 1.00 70.29 166 SER B N 1
ATOM 2731 C CA . SER B 1 166 ? 52.831 31.159 71.547 1.00 65.67 166 SER B CA 1
ATOM 2732 C C . SER B 1 166 ? 53.419 32.094 72.585 1.00 73.59 166 SER B C 1
ATOM 2733 O O . SER B 1 166 ? 54.329 31.732 73.312 1.00 68.48 166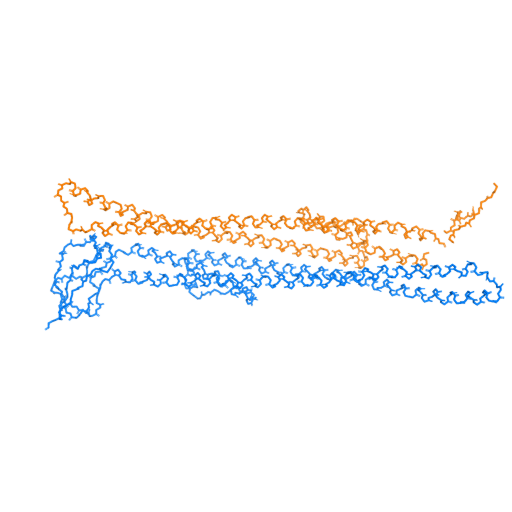 SER B O 1
ATOM 2736 N N . ARG B 1 167 ? 52.820 33.267 72.721 1.00 79.83 167 ARG B N 1
ATOM 2737 C CA . ARG B 1 167 ? 53.424 34.290 73.542 1.00 71.19 167 ARG B CA 1
ATOM 2738 C C . ARG B 1 167 ? 53.587 33.757 74.955 1.00 69.02 167 ARG B C 1
ATOM 2739 O O . ARG B 1 167 ? 54.653 33.885 75.546 1.00 70.43 167 ARG B O 1
ATOM 2747 N N . GLY B 1 168 ? 52.565 33.082 75.456 1.00 64.20 168 GLY B N 1
ATOM 2748 C CA . GLY B 1 168 ? 52.650 32.513 76.782 1.00 59.61 168 GLY B CA 1
ATOM 2749 C C . GLY B 1 168 ? 53.771 31.491 76.866 1.00 70.40 168 GLY B C 1
ATOM 2750 O O . GLY B 1 168 ? 54.612 31.558 77.769 1.00 79.52 168 GLY B O 1
ATOM 2751 N N . ASN B 1 169 ? 53.814 30.558 75.917 1.00 60.16 169 ASN B N 1
ATOM 2752 C CA . ASN B 1 169 ? 54.831 29.508 75.989 1.00 62.93 169 ASN B CA 1
ATOM 2753 C C . ASN B 1 169 ? 56.259 30.070 75.905 1.00 61.00 169 ASN B C 1
ATOM 2754 O O . ASN B 1 169 ? 57.193 29.561 76.550 1.00 71.23 169 ASN B O 1
ATOM 2759 N N . LYS B 1 170 ? 56.420 31.133 75.122 1.00 61.08 170 LYS B N 1
ATOM 2760 C CA . LYS B 1 170 ? 57.680 31.865 75.069 1.00 68.38 170 LYS B CA 1
ATOM 2761 C C . LYS B 1 170 ? 57.963 32.512 76.411 1.00 78.13 170 LYS B C 1
ATOM 2762 O O . LYS B 1 170 ? 59.089 32.490 76.870 1.00 74.43 170 LYS B O 1
ATOM 2768 N N . GLN B 1 171 ? 56.932 33.046 77.059 1.00 81.38 171 GLN B N 1
ATOM 2769 C CA . GLN B 1 171 ? 57.098 33.639 78.379 1.00 81.02 171 GLN B CA 1
ATOM 2770 C C . GLN B 1 171 ? 57.697 32.605 79.306 1.00 77.13 171 GLN B C 1
ATOM 2771 O O . GLN B 1 171 ? 58.627 32.888 80.075 1.00 73.07 171 GLN B O 1
ATOM 2777 N N . ILE B 1 172 ? 57.160 31.398 79.233 1.00 54.18 172 ILE B N 1
ATOM 2778 C CA . ILE B 1 172 ? 57.656 30.372 80.113 1.00 72.04 172 ILE B CA 1
ATOM 2779 C C . ILE B 1 172 ? 59.131 30.124 79.822 1.00 78.05 172 ILE B C 1
ATOM 2780 O O . ILE B 1 172 ? 59.969 30.130 80.762 1.00 76.49 172 ILE B O 1
ATOM 2785 N N . GLN B 1 173 ? 59.464 29.960 78.535 1.00 66.61 173 GLN B N 1
ATOM 2786 C CA . GLN B 1 173 ? 60.875 29.728 78.194 1.00 66.42 173 GLN B CA 1
ATOM 2787 C C . GLN B 1 173 ? 61.755 30.884 78.675 1.00 70.85 173 GLN B C 1
ATOM 2788 O O . GLN B 1 173 ? 62.879 30.682 79.133 1.00 79.20 173 GLN B O 1
ATOM 2794 N N . LEU B 1 174 ? 61.214 32.092 78.595 1.00 73.09 174 LEU B N 1
ATOM 2795 C CA . LEU B 1 174 ? 61.857 33.307 79.084 1.00 69.90 174 LEU B CA 1
ATOM 2796 C C . LEU B 1 174 ? 62.153 33.298 80.617 1.00 79.46 174 LEU B C 1
ATOM 2797 O O . LEU B 1 174 ? 63.274 33.654 81.077 1.00 64.23 174 LEU B O 1
ATOM 2802 N N . SER B 1 175 ? 61.168 32.901 81.417 1.00 76.88 175 SER B N 1
ATOM 2803 C CA . SER B 1 175 ? 61.411 32.873 82.853 1.00 69.01 175 SER B CA 1
ATOM 2804 C C . SER B 1 175 ? 62.522 31.869 83.056 1.00 71.09 175 SER B C 1
ATOM 2805 O O . SER B 1 175 ? 63.469 32.148 83.765 1.00 74.58 175 SER B O 1
ATOM 2808 N N . SER B 1 176 ? 62.401 30.699 82.425 1.00 73.30 176 SER B N 1
ATOM 2809 C CA . SER B 1 176 ? 63.363 29.620 82.649 1.00 59.81 176 SER B CA 1
ATOM 2810 C C . SER B 1 176 ? 64.798 30.038 82.328 1.00 64.47 176 SER B C 1
ATOM 2811 O O . SER B 1 176 ? 65.743 29.727 83.063 1.00 61.63 176 SER B O 1
ATOM 2814 N N . LEU B 1 177 ? 64.963 30.758 81.225 1.00 66.87 177 LEU B N 1
ATOM 2815 C CA . LEU B 1 177 ? 66.276 31.272 80.868 1.00 68.93 177 LEU B CA 1
ATOM 2816 C C . LEU B 1 177 ? 66.746 32.190 81.977 1.00 73.79 177 LEU B C 1
ATOM 2817 O O . LEU B 1 177 ? 67.900 32.118 82.424 1.00 63.44 177 LEU B O 1
ATOM 2822 N N . ARG B 1 178 ? 65.819 33.014 82.454 1.00 78.09 178 ARG B N 1
ATOM 2823 C CA . ARG B 1 178 ? 66.120 33.978 83.503 1.00 64.06 178 ARG B CA 1
ATOM 2824 C C . ARG B 1 178 ? 66.639 33.270 84.737 1.00 65.26 178 ARG B C 1
ATOM 2825 O O . ARG B 1 178 ? 67.675 33.649 85.296 1.00 66.73 178 ARG B O 1
ATOM 2833 N N . GLU B 1 179 ? 65.934 32.213 85.130 1.00 64.68 179 GLU B N 1
ATOM 2834 C CA . GLU B 1 179 ? 66.317 31.409 86.276 1.00 65.73 179 GLU B CA 1
ATOM 2835 C C . GLU B 1 179 ? 67.688 30.823 86.100 1.00 66.19 179 GLU B C 1
ATOM 2836 O O . GLU B 1 179 ? 68.495 30.874 87.028 1.00 82.80 179 GLU B O 1
ATOM 2842 N N . GLN B 1 180 ? 67.984 30.289 84.912 1.00 65.01 180 GLN B N 1
ATOM 2843 C CA . GLN B 1 180 ? 69.300 29.671 84.742 1.00 75.84 180 GLN B CA 1
ATOM 2844 C C . GLN B 1 180 ? 70.400 30.726 84.843 1.00 83.26 180 GLN B C 1
ATOM 2845 O O . GLN B 1 180 ? 71.454 30.489 85.471 1.00 96.37 180 GLN B O 1
ATOM 2847 N N . MET B 1 181 ? 70.134 31.911 84.299 1.00 76.86 181 MET B N 1
ATOM 2848 C CA . MET B 1 181 ? 71.096 33.011 84.436 1.00 84.06 181 MET B CA 1
ATOM 2849 C C . MET B 1 181 ? 71.317 33.388 85.909 1.00 82.99 181 MET B C 1
ATOM 2850 O O . MET B 1 181 ? 72.467 33.567 86.341 1.00 77.50 181 MET B O 1
ATOM 2855 N N . ASN B 1 182 ? 70.236 33.444 86.692 1.00 84.30 182 ASN B N 1
ATOM 2856 C CA . ASN B 1 182 ? 70.371 33.781 88.107 1.00 79.13 182 ASN B CA 1
ATOM 2857 C C . ASN B 1 182 ? 71.206 32.765 88.838 1.00 72.54 182 ASN B C 1
ATOM 2858 O O . ASN B 1 182 ? 72.198 33.123 89.437 1.00 74.18 182 ASN B O 1
ATOM 2863 N N . SER B 1 183 ? 70.845 31.494 88.722 1.00 71.44 183 SER B N 1
ATOM 2864 C CA . SER B 1 183 ? 71.606 30.444 89.379 1.00 79.21 183 SER B CA 1
ATOM 2865 C C . SER B 1 183 ? 73.073 30.481 89.006 1.00 72.95 183 SER B C 1
ATOM 2866 O O . SER B 1 183 ? 73.933 30.201 89.848 1.00 83.28 183 SER B O 1
ATOM 2869 N N . MET B 1 184 ? 73.381 30.852 87.770 1.00 72.12 184 MET B N 1
ATOM 2870 C CA . MET B 1 184 ? 74.789 31.007 87.439 1.00 73.08 184 MET B CA 1
ATOM 2871 C C . MET B 1 184 ? 75.400 32.115 88.277 1.00 75.07 184 MET B C 1
ATOM 2872 O O . MET B 1 184 ? 76.507 31.972 88.824 1.00 76.54 184 MET B O 1
ATOM 2877 N N . LYS B 1 185 ? 74.649 33.208 88.398 1.00 75.19 185 LYS B N 1
ATOM 2878 C CA . LYS B 1 185 ? 75.113 34.383 89.142 1.00 83.53 185 LYS B CA 1
ATOM 2879 C C . LYS B 1 185 ? 75.288 34.125 90.649 1.00 89.20 185 LYS B C 1
ATOM 2880 O O . LYS B 1 185 ? 76.204 34.639 91.278 1.00 88.07 185 LYS B O 1
ATOM 2886 N N . GLN B 1 186 ? 74.379 33.351 91.220 1.00 87.41 186 GLN B N 1
ATOM 2887 C CA . GLN B 1 186 ? 74.453 32.946 92.596 1.00 79.51 186 GLN B CA 1
ATOM 2888 C C . GLN B 1 186 ? 75.675 32.084 92.843 1.00 80.26 186 GLN B C 1
ATOM 2889 O O . GLN B 1 186 ? 76.389 32.278 93.834 1.00 82.18 186 GLN B O 1
ATOM 2895 N N . LEU B 1 187 ? 75.908 31.111 91.967 1.00 78.85 187 LEU B N 1
ATOM 2896 C CA . LEU B 1 187 ? 77.095 30.278 92.149 1.00 88.33 187 LEU B CA 1
ATOM 2897 C C . LEU B 1 187 ? 78.316 31.163 92.128 1.00 81.22 187 LEU B C 1
ATOM 2898 O O . LEU B 1 187 ? 79.211 31.006 92.936 1.00 82.87 187 LEU B O 1
ATOM 2903 N N . ALA B 1 188 ? 78.329 32.115 91.200 1.00 96.55 188 ALA B N 1
ATOM 2904 C CA . ALA B 1 188 ? 79.444 33.045 91.090 1.00 86.46 188 ALA B CA 1
ATOM 2905 C C . ALA B 1 188 ? 79.612 33.807 92.400 1.00 84.62 188 ALA B C 1
ATOM 2906 O O . ALA B 1 188 ? 80.704 33.900 92.932 1.00 86.40 188 ALA B O 1
ATOM 2908 N N . ALA B 1 189 ? 78.503 34.309 92.920 1.00 84.50 189 ALA B N 1
ATOM 2909 C CA . ALA B 1 189 ? 78.454 35.057 94.158 1.00 86.53 189 ALA B CA 1
ATOM 2910 C C . ALA B 1 189 ? 78.967 34.253 95.339 1.00 87.83 189 ALA B C 1
ATOM 2911 O O . ALA B 1 189 ? 79.423 34.835 96.318 1.00 89.98 189 ALA B O 1
ATOM 2913 N N . ASP B 1 190 ? 78.816 32.931 95.284 1.00 105.40 190 ASP B N 1
ATOM 2914 C CA . ASP B 1 190 ? 79.388 32.011 96.287 1.00 87.70 190 ASP B CA 1
ATOM 2915 C C . ASP B 1 190 ? 80.877 31.684 96.131 1.00 88.69 190 ASP B C 1
ATOM 2916 O O . ASP B 1 190 ? 81.480 31.142 97.042 1.00 90.02 190 ASP B O 1
ATOM 2921 N N . GLY B 1 191 ? 81.445 31.895 94.952 1.00 87.98 191 GLY B N 1
ATOM 2922 C CA . GLY B 1 191 ? 82.863 31.642 94.768 1.00 89.04 191 GLY B CA 1
ATOM 2923 C C . GLY B 1 191 ? 83.106 30.478 93.829 1.00 92.61 191 GLY B C 1
ATOM 2924 O O . GLY B 1 191 ? 84.219 29.952 93.713 1.00 99.89 191 GLY B O 1
ATOM 2925 N N . TYR B 1 192 ? 82.022 30.035 93.211 1.00 85.34 192 TYR B N 1
ATOM 2926 C CA . TYR B 1 192 ? 82.044 28.945 92.263 1.00 83.70 192 TYR B CA 1
ATOM 2927 C C . TYR B 1 192 ? 81.731 29.592 90.943 1.00 118.86 192 TYR B C 1
ATOM 2928 O O . TYR B 1 192 ? 80.659 30.162 90.801 1.00 121.24 192 TYR B O 1
ATOM 2937 N N . LEU B 1 193 ? 82.598 29.501 89.949 1.00 118.29 193 LEU B N 1
ATOM 2938 C CA . LEU B 1 193 ? 82.153 30.013 88.664 1.00 137.70 193 LEU B CA 1
ATOM 2939 C C . LEU B 1 193 ? 81.997 28.856 87.713 1.00 150.98 193 LEU B C 1
ATOM 2940 O O . LEU B 1 193 ? 82.893 28.011 87.595 1.00 154.48 193 LEU B O 1
ATOM 2945 N N . PRO B 1 194 ? 80.835 28.806 87.044 1.00 151.78 194 PRO B N 1
ATOM 2946 C CA . PRO B 1 194 ? 80.504 27.675 86.174 1.00 155.50 194 PRO B CA 1
ATOM 2947 C C . PRO B 1 194 ? 81.403 27.551 84.943 1.00 157.08 194 PRO B C 1
ATOM 2948 O O . PRO B 1 194 ? 81.726 28.554 84.296 1.00 158.93 194 PRO B O 1
ATOM 2952 N N . ARG B 1 195 ? 81.780 26.316 84.615 1.00 153.67 195 ARG B N 1
ATOM 2953 C CA . ARG B 1 195 ? 82.543 26.041 83.405 1.00 153.96 195 ARG B CA 1
ATOM 2954 C C . ARG B 1 195 ? 81.679 26.453 82.224 1.00 154.94 195 ARG B C 1
ATOM 2955 O O . ARG B 1 195 ? 82.172 26.740 81.135 1.00 160.76 195 ARG B O 1
ATOM 2957 N N . ASN B 1 196 ? 80.374 26.480 82.477 1.00 145.05 196 ASN B N 1
ATOM 2958 C CA . ASN B 1 196 ? 79.361 26.850 81.504 1.00 139.36 196 ASN B CA 1
ATOM 2959 C C . ASN B 1 196 ? 79.518 28.342 81.142 1.00 135.57 196 ASN B C 1
ATOM 2960 O O . ASN B 1 196 ? 79.914 29.160 81.984 1.00 129.94 196 ASN B O 1
ATOM 2965 N N . ARG B 1 197 ? 79.236 28.681 79.882 1.00 133.60 197 ARG B N 1
ATOM 2966 C CA . ARG B 1 197 ? 79.226 30.077 79.429 1.00 124.41 197 ARG B CA 1
ATOM 2967 C C . ARG B 1 197 ? 77.849 30.757 79.554 1.00 113.42 197 ARG B C 1
ATOM 2968 O O . ARG B 1 197 ? 76.907 30.468 78.802 1.00 101.55 197 ARG B O 1
ATOM 2970 N N . TYR B 1 198 ? 77.775 31.674 80.517 1.00 105.74 198 TYR B N 1
ATOM 2971 C CA . TYR B 1 198 ? 76.600 32.489 80.817 1.00 94.02 198 TYR B CA 1
ATOM 2972 C C . TYR B 1 198 ? 76.222 33.390 79.648 1.00 94.31 198 TYR B C 1
ATOM 2973 O O . TYR B 1 198 ? 75.048 33.652 79.404 1.00 93.33 198 TYR B O 1
ATOM 2982 N N . LEU B 1 199 ? 77.212 33.805 78.876 1.00 97.03 199 LEU B N 1
ATOM 2983 C CA . LEU B 1 199 ? 76.937 34.666 77.739 1.00 102.70 199 LEU B CA 1
ATOM 2984 C C . LEU B 1 199 ? 76.057 33.956 76.705 1.00 105.67 199 LEU B C 1
ATOM 2985 O O . LEU B 1 199 ? 75.268 34.601 76.009 1.00 109.45 199 LEU B O 1
ATOM 2990 N N . GLU B 1 200 ? 76.185 32.635 76.609 1.00 94.62 200 GLU B N 1
ATOM 2991 C CA . GLU B 1 200 ? 75.377 31.874 75.664 1.00 94.38 200 GLU B CA 1
ATOM 2992 C C . GLU B 1 200 ? 73.906 32.062 76.039 1.00 100.13 200 GLU B C 1
ATOM 2993 O O . GLU B 1 200 ? 73.020 32.250 75.177 1.00 91.89 200 GLU B O 1
ATOM 2999 N N . VAL B 1 201 ? 73.666 31.980 77.348 1.00 98.27 201 VAL B N 1
ATOM 3000 C CA . VAL B 1 201 ? 72.341 32.128 77.929 1.00 78.27 201 VAL B CA 1
ATOM 3001 C C . VAL B 1 201 ? 71.846 33.569 77.831 1.00 79.34 201 VAL B C 1
ATOM 3002 O O . VAL B 1 201 ? 70.651 33.820 77.676 1.00 63.71 201 VAL B O 1
ATOM 3006 N N . GLN B 1 202 ? 72.769 34.520 77.893 1.00 85.56 202 GLN B N 1
ATOM 3007 C CA . GLN B 1 202 ? 72.389 35.911 77.690 1.00 87.72 202 GLN B CA 1
ATOM 3008 C C . GLN B 1 202 ? 71.874 36.051 76.260 1.00 83.02 202 GLN B C 1
ATOM 3009 O O . GLN B 1 202 ? 70.872 36.729 76.011 1.00 85.97 202 GLN B O 1
ATOM 3011 N N . ARG B 1 203 ? 72.518 35.352 75.331 1.00 81.14 203 ARG B N 1
ATOM 3012 C CA . ARG B 1 203 ? 72.031 35.347 73.957 1.00 90.44 203 ARG B CA 1
ATOM 3013 C C . ARG B 1 203 ? 70.649 34.690 73.828 1.00 77.64 203 ARG B C 1
ATOM 3014 O O . ARG B 1 203 ? 69.761 35.276 73.199 1.00 66.99 203 ARG B O 1
ATOM 3016 N N . GLN B 1 204 ? 70.451 33.511 74.429 1.00 60.47 204 GLN B N 1
ATOM 3017 C CA . GLN B 1 204 ? 69.172 32.815 74.249 1.00 58.91 204 GLN B CA 1
ATOM 3018 C C . GLN B 1 204 ? 68.068 33.660 74.838 1.00 58.65 204 GLN B C 1
ATOM 3019 O O . GLN B 1 204 ? 67.002 33.825 74.245 1.00 77.32 204 GLN B O 1
ATOM 3025 N N . PHE B 1 205 ? 68.329 34.195 76.020 1.00 59.86 205 PHE B N 1
ATOM 3026 C CA . PHE B 1 205 ? 67.352 35.025 76.693 1.00 66.79 205 PHE B CA 1
ATOM 3027 C C . PHE B 1 205 ? 67.001 36.197 75.787 1.00 67.72 205 PHE B C 1
ATOM 3028 O O . PHE B 1 205 ? 65.826 36.413 75.474 1.00 64.99 205 PHE B O 1
ATOM 3036 N N . ALA B 1 206 ? 68.022 36.901 75.295 1.00 68.30 206 ALA B N 1
ATOM 3037 C CA . ALA B 1 206 ? 67.773 38.057 74.428 1.00 63.55 206 ALA B CA 1
ATOM 3038 C C . ALA B 1 206 ? 66.934 37.679 73.218 1.00 67.24 206 ALA B C 1
ATOM 3039 O O . ALA B 1 206 ? 66.020 38.421 72.837 1.00 77.32 206 ALA B O 1
ATOM 3041 N N . GLU B 1 207 ? 67.224 36.512 72.640 1.00 72.40 207 GLU B N 1
ATOM 3042 C CA . GLU B 1 207 ? 66.515 36.057 71.452 1.00 83.66 207 GLU B CA 1
ATOM 3043 C C . GLU B 1 207 ? 65.061 35.798 71.762 1.00 85.48 207 GLU B C 1
ATOM 3044 O O . GLU B 1 207 ? 64.171 36.229 71.021 1.00 76.05 207 GLU B O 1
ATOM 3050 N N . VAL B 1 208 ? 64.820 35.089 72.858 1.00 82.36 208 VAL B N 1
ATOM 3051 C CA . VAL B 1 208 ? 63.462 34.741 73.185 1.00 70.41 208 VAL B CA 1
ATOM 3052 C C . VAL B 1 208 ? 62.729 36.039 73.371 1.00 71.03 208 VAL B C 1
ATOM 3053 O O . VAL B 1 208 ? 61.613 36.223 72.882 1.00 65.31 208 VAL B O 1
ATOM 3057 N N . ASN B 1 209 ? 63.400 36.978 74.014 1.00 56.01 209 ASN B N 1
ATOM 3058 C CA . ASN B 1 209 ? 62.760 38.251 74.233 1.00 65.72 209 ASN B CA 1
ATOM 3059 C C . ASN B 1 209 ? 62.329 38.897 72.920 1.00 78.35 209 ASN B C 1
ATOM 3060 O O . ASN B 1 209 ? 61.150 39.264 72.776 1.00 94.51 209 ASN B O 1
ATOM 3065 N N . SER B 1 210 ? 63.227 38.970 71.942 1.00 69.82 210 SER B N 1
ATOM 3066 C CA . SER B 1 210 ? 62.880 39.637 70.676 1.00 61.02 210 SER B CA 1
ATOM 3067 C C . SER B 1 210 ? 61.853 38.844 69.876 1.00 60.62 210 SER B C 1
ATOM 3068 O O . SER B 1 210 ? 60.998 39.417 69.201 1.00 57.42 210 SER B O 1
ATOM 3071 N N . SER B 1 211 ? 61.902 37.526 70.010 1.00 54.68 211 SER B N 1
ATOM 3072 C CA . SER B 1 211 ? 60.883 36.676 69.435 1.00 52.87 211 SER B CA 1
ATOM 3073 C C . SER B 1 211 ? 59.536 37.080 69.970 1.00 61.95 211 SER B C 1
ATOM 3074 O O . SER B 1 211 ? 58.561 37.258 69.212 1.00 60.35 211 SER B O 1
ATOM 3077 N N . ILE B 1 212 ? 59.519 37.282 71.283 1.00 61.22 212 ILE B N 1
ATOM 3078 C CA . ILE B 1 212 ? 58.300 37.613 71.972 1.00 68.68 212 ILE B CA 1
ATOM 3079 C C . ILE B 1 212 ? 57.833 38.931 71.400 1.00 69.66 212 ILE B C 1
ATOM 3080 O O . ILE B 1 212 ? 56.639 39.069 71.081 1.00 57.57 212 ILE B O 1
ATOM 3085 N N . ASP B 1 213 ? 58.770 39.853 71.156 1.00 52.45 213 ASP B N 1
ATOM 3086 C CA . ASP B 1 213 ? 58.325 41.142 70.643 1.00 68.18 213 ASP B CA 1
ATOM 3087 C C . ASP B 1 213 ? 57.681 40.992 69.294 1.00 65.17 213 ASP B C 1
ATOM 3088 O O . ASP B 1 213 ? 56.613 41.544 69.080 1.00 50.73 213 ASP B O 1
ATOM 3093 N N . GLU B 1 214 ? 58.250 40.136 68.450 1.00 65.19 214 GLU B N 1
ATOM 3094 C CA . GLU B 1 214 ? 57.659 39.848 67.150 1.00 49.40 214 GLU B CA 1
ATOM 3095 C C . GLU B 1 214 ? 56.234 39.347 67.253 1.00 57.92 214 GLU B C 1
ATOM 3096 O O . GLU B 1 214 ? 55.306 39.898 66.618 1.00 47.62 214 GLU B O 1
ATOM 3102 N N . THR B 1 215 ? 56.056 38.337 68.101 1.00 48.12 215 THR B N 1
ATOM 3103 C CA . THR B 1 215 ? 54.724 37.813 68.333 1.00 47.27 215 THR B CA 1
ATOM 3104 C C . THR B 1 215 ? 53.790 38.956 68.816 1.00 59.39 215 THR B C 1
ATOM 3105 O O . THR B 1 215 ? 52.682 39.152 68.289 1.00 46.71 215 THR B O 1
ATOM 3109 N N . VAL B 1 216 ? 54.271 39.779 69.735 1.00 52.26 216 VAL B N 1
ATOM 3110 C CA . VAL B 1 216 ? 53.460 40.889 70.190 1.00 62.34 216 VAL B CA 1
ATOM 3111 C C . VAL B 1 216 ? 53.074 41.885 69.077 1.00 67.56 216 VAL B C 1
ATOM 3112 O O . VAL B 1 216 ? 51.928 42.339 69.008 1.00 71.61 216 VAL B O 1
ATOM 3116 N N . GLY B 1 217 ? 54.025 42.201 68.203 1.00 67.45 217 GLY B N 1
ATOM 3117 C CA . GLY B 1 217 ? 53.815 43.143 67.115 1.00 67.84 217 GLY B CA 1
ATOM 3118 C C . GLY B 1 217 ? 52.748 42.613 66.195 1.00 67.44 217 GLY B C 1
ATOM 3119 O O . GLY B 1 217 ? 51.878 43.335 65.709 1.00 75.93 217 GLY B O 1
ATOM 3120 N N . ARG B 1 218 ? 52.830 41.315 65.965 1.00 63.29 218 ARG B N 1
ATOM 3121 C CA . ARG B 1 218 ? 51.906 40.626 65.085 1.00 51.83 218 ARG B CA 1
ATOM 3122 C C . ARG B 1 218 ? 50.493 40.755 65.659 1.00 65.66 218 ARG B C 1
ATOM 3123 O O . ARG B 1 218 ? 49.525 41.043 64.938 1.00 80.13 218 ARG B O 1
ATOM 3131 N N . ILE B 1 219 ? 50.404 40.568 66.975 1.00 73.38 219 ILE B N 1
ATOM 3132 C CA . ILE B 1 219 ? 49.155 40.706 67.722 1.00 67.20 219 ILE B CA 1
ATOM 3133 C C . ILE B 1 219 ? 48.557 42.101 67.597 1.00 73.11 219 ILE B C 1
ATOM 3134 O O . ILE B 1 219 ? 47.369 42.260 67.329 1.00 81.47 219 ILE B O 1
ATOM 3139 N N . GLY B 1 220 ? 49.394 43.114 67.797 1.00 81.08 220 GLY B N 1
ATOM 3140 C CA . GLY B 1 220 ? 48.946 44.493 67.723 1.00 92.40 220 GLY B CA 1
ATOM 3141 C C . GLY B 1 220 ? 48.378 44.728 66.339 1.00 92.64 220 GLY B C 1
ATOM 3142 O O . GLY B 1 220 ? 47.317 45.343 66.179 1.00 99.37 220 GLY B O 1
ATOM 3143 N N . GLN B 1 221 ? 49.085 44.211 65.338 1.00 85.63 221 GLN B N 1
ATOM 3144 C CA . GLN B 1 221 ? 48.634 44.342 63.979 1.00 70.04 221 GLN B CA 1
ATOM 3145 C C . GLN B 1 221 ? 47.258 43.740 63.802 1.00 84.01 221 GLN B C 1
ATOM 3146 O O . GLN B 1 221 ? 46.369 44.380 63.231 1.00 97.95 221 GLN B O 1
ATOM 3152 N N . LEU B 1 222 ? 47.056 42.543 64.339 1.00 66.42 222 LEU B N 1
ATOM 3153 C CA . LEU B 1 222 ? 45.773 41.898 64.142 1.00 68.27 222 LEU B CA 1
ATOM 3154 C C . LEU B 1 222 ? 44.676 42.732 64.834 1.00 76.60 222 LEU B C 1
ATOM 3155 O O . LEU B 1 222 ? 43.633 43.008 64.238 1.00 82.52 222 LEU B O 1
ATOM 3160 N N . GLN B 1 223 ? 44.929 43.192 66.060 1.00 81.81 223 GLN B N 1
ATOM 3161 C CA . GLN B 1 223 ? 43.914 43.975 66.793 1.00 83.24 223 GLN B CA 1
ATOM 3162 C C . GLN B 1 223 ? 43.521 45.251 66.070 1.00 91.51 223 GLN B C 1
ATOM 3163 O O . GLN B 1 223 ? 42.343 45.674 66.069 1.00 91.60 223 GLN B O 1
ATOM 3169 N N . LYS B 1 224 ? 44.525 45.857 65.451 1.00 85.99 224 LYS B N 1
ATOM 3170 C CA . LYS B 1 224 ? 44.269 46.996 64.620 1.00 77.76 224 LYS B CA 1
ATOM 3171 C C . LYS B 1 224 ? 43.351 46.532 63.489 1.00 81.93 224 LYS B C 1
ATOM 3172 O O . LYS B 1 224 ? 42.355 47.185 63.191 1.00 80.34 224 LYS B O 1
ATOM 3178 N N . GLN B 1 225 ? 43.646 45.381 62.892 1.00 70.59 225 GLN B N 1
ATOM 3179 C CA . GLN B 1 225 ? 42.836 44.960 61.766 1.00 68.43 225 GLN B CA 1
ATOM 3180 C C . GLN B 1 225 ? 41.361 44.731 62.150 1.00 84.06 225 GLN B C 1
ATOM 3181 O O . GLN B 1 225 ? 40.463 45.201 61.458 1.00 88.58 225 GLN B O 1
ATOM 3187 N N . LEU B 1 226 ? 41.091 44.064 63.267 1.00 81.83 226 LEU B N 1
ATOM 3188 C CA . LEU B 1 226 ? 39.687 43.883 63.630 1.00 84.90 226 LEU B CA 1
ATOM 3189 C C . LEU B 1 226 ? 39.048 45.246 63.880 1.00 87.63 226 LEU B C 1
ATOM 3190 O O . LEU B 1 226 ? 37.910 45.470 63.478 1.00 96.37 226 LEU B O 1
ATOM 3195 N N . LEU B 1 227 ? 39.755 46.154 64.547 1.00 79.46 227 LEU B N 1
ATOM 3196 C CA . LEU B 1 227 ? 39.160 47.465 64.749 1.00 66.63 227 LEU B CA 1
ATOM 3197 C C . LEU B 1 227 ? 38.811 48.127 63.392 1.00 88.93 227 LEU B C 1
ATOM 3198 O O . LEU B 1 227 ? 37.705 48.644 63.199 1.00 84.05 227 LEU B O 1
ATOM 3203 N N . GLU B 1 228 ? 39.731 48.051 62.439 1.00 83.28 228 GLU B N 1
ATOM 3204 C CA . GLU B 1 228 ? 39.545 48.664 61.125 1.00 92.80 228 GLU B CA 1
ATOM 3205 C C . GLU B 1 228 ? 38.404 48.007 60.370 1.00 96.07 228 GLU B C 1
ATOM 3206 O O . GLU B 1 228 ? 37.673 48.633 59.610 1.00 97.24 228 GLU B O 1
ATOM 3212 N N . SER B 1 229 ? 38.287 46.710 60.524 1.00 91.57 229 SER B N 1
ATOM 3213 C CA . SER B 1 229 ? 37.232 46.011 59.837 1.00 93.31 229 SER B CA 1
ATOM 3214 C C . SER B 1 229 ? 35.885 46.418 60.463 1.00 94.00 229 SER B C 1
ATOM 3215 O O . SER B 1 229 ? 34.868 46.533 59.774 1.00 89.84 229 SER B O 1
ATOM 3218 N N . GLN B 1 230 ? 35.876 46.619 61.777 1.00 88.35 230 GLN B N 1
ATOM 3219 C CA . GLN B 1 230 ? 34.661 47.071 62.439 1.00 77.05 230 GLN B CA 1
ATOM 3220 C C . GLN B 1 230 ? 34.241 48.438 61.922 1.00 75.13 230 GLN B C 1
ATOM 3221 O O . GLN B 1 230 ? 33.063 48.681 61.628 1.00 95.79 230 GLN B O 1
ATOM 3227 N N . GLN B 1 231 ? 35.213 49.325 61.780 1.00 66.70 231 GLN B N 1
ATOM 3228 C CA . GLN B 1 231 ? 34.922 50.644 61.248 1.00 76.88 231 GLN B CA 1
ATOM 3229 C C . GLN B 1 231 ? 34.488 50.494 59.789 1.00 79.00 231 GLN B C 1
ATOM 3230 O O . GLN B 1 231 ? 33.790 51.342 59.257 1.00 82.23 231 GLN B O 1
ATOM 3236 N N . ARG B 1 232 ? 34.922 49.419 59.142 1.00 77.31 232 ARG B N 1
ATOM 3237 C CA . ARG B 1 232 ? 34.495 49.132 57.775 1.00 78.89 232 ARG B CA 1
ATOM 3238 C C . ARG B 1 232 ? 33.013 48.765 57.695 1.00 87.63 232 ARG B C 1
ATOM 3239 O O . ARG B 1 232 ? 32.305 49.201 56.776 1.00 89.73 232 ARG B O 1
ATOM 3247 N N . ILE B 1 233 ? 32.559 47.955 58.654 1.00 85.43 233 ILE B N 1
ATOM 3248 C CA . ILE B 1 233 ? 31.146 47.589 58.773 1.00 79.53 233 ILE B CA 1
ATOM 3249 C C . ILE B 1 233 ? 30.332 48.844 58.998 1.00 87.04 233 ILE B C 1
ATOM 3250 O O . ILE B 1 233 ? 29.318 49.090 58.327 1.00 93.76 233 ILE B O 1
ATOM 3255 N N . ASP B 1 234 ? 30.777 49.629 59.974 1.00 83.42 234 ASP B N 1
ATOM 3256 C CA . ASP B 1 234 ? 30.043 50.821 60.348 1.00 83.05 234 ASP B CA 1
ATOM 3257 C C . ASP B 1 234 ? 29.976 51.723 59.120 1.00 85.93 234 ASP B C 1
ATOM 3258 O O . ASP B 1 234 ? 28.910 52.264 58.773 1.00 88.37 234 ASP B O 1
ATOM 3263 N N . GLN B 1 235 ? 31.101 51.812 58.423 1.00 86.47 235 GLN B N 1
ATOM 3264 C CA . GLN B 1 235 ? 31.161 52.524 57.157 1.00 92.48 235 GLN B CA 1
ATOM 3265 C C . GLN B 1 235 ? 30.145 52.028 56.136 1.00 99.35 235 GLN B C 1
ATOM 3266 O O . GLN B 1 235 ? 29.507 52.840 55.476 1.00 98.47 235 GLN B O 1
ATOM 3272 N N . ARG B 1 236 ? 29.934 50.715 56.022 1.00 91.53 236 ARG B N 1
ATOM 3273 C CA . ARG B 1 236 ? 29.089 50.288 54.926 1.00 83.52 236 ARG B CA 1
ATOM 3274 C C . ARG B 1 236 ? 27.615 50.404 55.279 1.00 72.49 236 ARG B C 1
ATOM 3275 O O . ARG B 1 236 ? 26.805 50.772 54.409 1.00 70.40 236 ARG B O 1
ATOM 3283 N N . PHE B 1 237 ? 27.262 50.232 56.551 1.00 63.76 237 PHE B N 1
ATOM 3284 C CA . PHE B 1 237 ? 25.893 50.566 56.927 1.00 66.18 237 PHE B CA 1
ATOM 3285 C C . PHE B 1 237 ? 25.647 52.037 56.630 1.00 83.73 237 PHE B C 1
ATOM 3286 O O . PHE B 1 237 ? 24.705 52.370 55.913 1.00 94.71 237 PHE B O 1
ATOM 3294 N N . ALA B 1 238 ? 26.542 52.908 57.107 1.00 70.13 238 ALA B N 1
ATOM 3295 C CA . ALA B 1 238 ? 26.359 54.333 56.886 1.00 63.33 238 ALA B CA 1
ATOM 3296 C C . ALA B 1 238 ? 26.226 54.692 55.399 1.00 82.29 238 ALA B C 1
ATOM 3297 O O . ALA B 1 238 ? 25.354 55.470 55.008 1.00 96.81 238 ALA B O 1
ATOM 3299 N N . ASP B 1 239 ? 27.055 54.076 54.570 1.00 83.92 239 ASP B N 1
ATOM 3300 C CA . ASP B 1 239 ? 27.060 54.350 53.143 1.00 85.66 239 ASP B CA 1
ATOM 3301 C C . ASP B 1 239 ? 25.713 53.952 52.564 1.00 83.22 239 ASP B C 1
ATOM 3302 O O . ASP B 1 239 ? 25.123 54.670 51.745 1.00 84.16 239 ASP B O 1
ATOM 3307 N N . TYR B 1 240 ? 25.223 52.804 53.022 1.00 78.00 240 TYR B N 1
ATOM 3308 C CA . TYR B 1 240 ? 23.933 52.293 52.588 1.00 76.73 240 TYR B CA 1
ATOM 3309 C C . TYR B 1 240 ? 22.804 53.237 52.971 1.00 70.84 240 TYR B C 1
ATOM 3310 O O . TYR B 1 240 ? 21.887 53.479 52.191 1.00 78.38 240 TYR B O 1
ATOM 3319 N N . GLN B 1 241 ? 22.879 53.748 54.190 1.00 61.94 241 GLN B N 1
ATOM 3320 C CA . GLN B 1 241 ? 21.865 54.629 54.710 1.00 60.70 241 GLN B CA 1
ATOM 3321 C C . GLN B 1 241 ? 21.819 55.862 53.843 1.00 70.46 241 GLN B C 1
ATOM 3322 O O . GLN B 1 241 ? 20.754 56.290 53.416 1.00 84.07 241 GLN B O 1
ATOM 3328 N N . ARG B 1 242 ? 22.990 56.418 53.554 1.00 74.12 242 ARG B N 1
ATOM 3329 C CA . ARG B 1 242 ? 23.035 57.678 52.817 1.00 81.70 242 ARG B CA 1
ATOM 3330 C C . ARG B 1 242 ? 22.492 57.440 51.420 1.00 82.36 242 ARG B C 1
ATOM 3331 O O . ARG B 1 242 ? 21.699 58.226 50.919 1.00 83.97 242 ARG B O 1
ATOM 3333 N N . GLU B 1 243 ? 22.897 56.325 50.818 1.00 79.85 243 GLU B N 1
ATOM 3334 C CA . GLU B 1 243 ? 22.496 56.006 49.456 1.00 68.69 243 GLU B CA 1
ATOM 3335 C C . GLU B 1 243 ? 20.969 55.934 49.372 1.00 67.32 243 GLU B C 1
ATOM 3336 O O . GLU B 1 243 ? 20.318 56.600 48.548 1.00 67.06 243 GLU B O 1
ATOM 3342 N N . VAL B 1 244 ? 20.414 55.133 50.268 1.00 58.61 244 VAL B N 1
ATOM 3343 C CA . VAL B 1 244 ? 18.993 54.907 50.344 1.00 53.85 244 VAL B CA 1
ATOM 3344 C C . VAL B 1 244 ? 18.233 56.201 50.607 1.00 75.40 244 VAL B C 1
ATOM 3345 O O . VAL B 1 244 ? 17.183 56.430 50.002 1.00 90.70 244 VAL B O 1
ATOM 3349 N N . ARG B 1 245 ? 18.748 57.056 51.490 1.00 69.08 245 ARG B N 1
ATOM 3350 C CA . ARG B 1 245 ? 18.065 58.326 51.767 1.00 60.82 245 ARG B CA 1
ATOM 3351 C C . ARG B 1 245 ? 18.113 59.261 50.553 1.00 65.01 245 ARG B C 1
ATOM 3352 O O . ARG B 1 245 ? 17.122 59.938 50.244 1.00 73.25 245 ARG B O 1
ATOM 3360 N N . THR B 1 246 ? 19.243 59.276 49.847 1.00 60.23 246 THR B N 1
ATOM 3361 C CA . THR B 1 246 ? 19.345 60.087 48.643 1.00 73.38 246 THR B CA 1
ATOM 3362 C C . THR B 1 246 ? 18.335 59.637 47.586 1.00 75.28 246 THR B C 1
ATOM 3363 O O . THR B 1 246 ? 17.517 60.444 47.090 1.00 72.71 246 THR B O 1
ATOM 3367 N N . GLN B 1 247 ? 18.378 58.348 47.263 1.00 67.75 247 GLN B N 1
ATOM 3368 C CA . GLN B 1 247 ? 17.458 57.804 46.275 1.00 68.73 247 GLN B CA 1
ATOM 3369 C C . GLN B 1 247 ? 16.036 58.088 46.714 1.00 72.75 247 GLN B C 1
ATOM 3370 O O . GLN B 1 247 ? 15.179 58.422 45.895 1.00 80.93 247 GLN B O 1
ATOM 3376 N N . LEU B 1 248 ? 15.784 57.944 48.011 1.00 63.77 248 LEU B N 1
ATOM 3377 C CA . LEU B 1 248 ? 14.444 58.171 48.520 1.00 67.05 248 LEU B CA 1
ATOM 3378 C C . LEU B 1 248 ? 13.950 59.589 48.304 1.00 77.81 248 LEU B C 1
ATOM 3379 O O . LEU B 1 248 ? 12.862 59.773 47.772 1.00 82.65 248 LEU B O 1
ATOM 3384 N N . ALA B 1 249 ? 14.753 60.582 48.674 1.00 72.65 249 ALA B N 1
ATOM 3385 C CA . ALA B 1 249 ? 14.325 61.968 48.513 1.00 67.23 249 ALA B CA 1
ATOM 3386 C C . ALA B 1 249 ? 14.050 62.251 47.041 1.00 66.77 249 ALA B C 1
ATOM 3387 O O . ALA B 1 249 ? 13.027 62.844 46.687 1.00 70.09 249 ALA B O 1
ATOM 3389 N N . GLN B 1 250 ? 14.945 61.764 46.185 1.00 64.47 250 GLN B N 1
ATOM 3390 C CA . GLN B 1 250 ? 14.775 61.931 44.747 1.00 74.12 250 GLN B CA 1
ATOM 3391 C C . GLN B 1 250 ? 13.437 61.337 44.289 1.00 77.01 250 GLN B C 1
ATOM 3392 O O . GLN B 1 250 ? 12.633 62.002 43.605 1.00 81.34 250 GLN B O 1
ATOM 3398 N N . THR B 1 251 ? 13.183 60.108 44.724 1.00 63.98 251 THR B N 1
ATOM 3399 C CA . THR B 1 251 ? 11.955 59.413 44.391 1.00 60.60 251 THR B CA 1
ATOM 3400 C C . THR B 1 251 ? 10.737 60.191 44.875 1.00 63.95 251 THR B C 1
ATOM 3401 O O . THR B 1 251 ? 9.702 60.218 44.224 1.00 75.45 251 THR B O 1
ATOM 3405 N N . GLN B 1 252 ? 10.857 60.805 46.038 1.00 60.01 252 GLN B N 1
ATOM 3406 C CA . GLN B 1 252 ? 9.749 61.528 46.635 1.00 59.80 252 GLN B CA 1
ATOM 3407 C C . GLN B 1 252 ? 9.423 62.761 45.808 1.00 63.02 252 GLN B C 1
ATOM 3408 O O . GLN B 1 252 ? 8.254 63.099 45.583 1.00 73.73 252 GLN B O 1
ATOM 3414 N N . MET B 1 253 ? 10.472 63.421 45.340 1.00 59.02 253 MET B N 1
ATOM 3415 C CA . MET B 1 253 ? 10.306 64.571 44.453 1.00 66.77 253 MET B CA 1
ATOM 3416 C C . MET B 1 253 ? 9.557 64.133 43.199 1.00 78.03 253 MET B C 1
ATOM 3417 O O . MET B 1 253 ? 8.620 64.794 42.750 1.00 88.98 253 MET B O 1
ATOM 3422 N N . ASP B 1 254 ? 9.978 63.011 42.629 1.00 72.47 254 ASP B N 1
ATOM 3423 C CA . ASP B 1 254 ? 9.323 62.541 41.425 1.00 60.49 254 ASP B CA 1
ATOM 3424 C C . ASP B 1 254 ? 7.867 62.203 41.729 1.00 65.47 254 ASP B C 1
ATOM 3425 O O . ASP B 1 254 ? 6.973 62.536 40.941 1.00 72.09 254 ASP B O 1
ATOM 3430 N N . ALA B 1 255 ? 7.622 61.595 42.887 1.00 62.99 255 ALA B N 1
ATOM 3431 C CA . ALA B 1 255 ? 6.252 61.265 43.295 1.00 61.59 255 ALA B CA 1
ATOM 3432 C C . ALA B 1 255 ? 5.418 62.519 43.258 1.00 71.18 255 ALA B C 1
ATOM 3433 O O . ALA B 1 255 ? 4.291 62.491 42.770 1.00 85.73 255 ALA B O 1
ATOM 3435 N N . SER B 1 256 ? 5.982 63.614 43.773 1.00 64.68 256 SER B N 1
ATOM 3436 C CA . SER B 1 256 ? 5.288 64.906 43.825 1.00 63.93 256 SER B CA 1
ATOM 3437 C C . SER B 1 256 ? 5.047 65.572 42.449 1.00 70.33 256 SER B C 1
ATOM 3438 O O . SER B 1 256 ? 3.952 66.127 42.200 1.00 67.90 256 SER B O 1
ATOM 3441 N N . GLU B 1 257 ? 6.058 65.546 41.570 1.00 67.22 257 GLU B N 1
ATOM 3442 C CA . GLU B 1 257 ? 5.905 66.203 40.267 1.00 72.34 257 GLU B CA 1
ATOM 3443 C C . GLU B 1 257 ? 4.855 65.381 39.498 1.00 79.72 257 GLU B C 1
ATOM 3444 O O . GLU B 1 257 ? 4.003 65.935 38.794 1.00 86.35 257 GLU B O 1
ATOM 3450 N N . PHE B 1 258 ? 4.870 64.063 39.674 1.00 76.39 258 PHE B N 1
ATOM 3451 C CA . PHE B 1 258 ? 3.843 63.243 39.040 1.00 75.03 258 PHE B CA 1
ATOM 3452 C C . PHE B 1 258 ? 2.468 63.505 39.632 1.00 66.87 258 PHE B C 1
ATOM 3453 O O . PHE B 1 258 ? 1.479 63.586 38.920 1.00 77.10 258 PHE B O 1
ATOM 3461 N N . ARG B 1 259 ? 2.398 63.635 40.941 1.00 57.34 259 ARG B N 1
ATOM 3462 C CA . ARG B 1 259 ? 1.118 63.878 41.545 1.00 64.15 259 ARG B CA 1
ATOM 3463 C C . ARG B 1 259 ? 0.513 65.111 40.926 1.00 63.63 259 ARG B C 1
ATOM 3464 O O . ARG B 1 259 ? -0.592 65.044 40.383 1.00 57.00 259 ARG B O 1
ATOM 3472 N N . ASN B 1 260 ? 1.271 66.207 40.944 1.00 56.59 260 ASN B N 1
ATOM 3473 C CA . ASN B 1 260 ? 0.741 67.492 40.493 1.00 59.15 260 ASN B CA 1
ATOM 3474 C C . ASN B 1 260 ? 0.381 67.475 39.009 1.00 60.82 260 ASN B C 1
ATOM 3475 O O . ASN B 1 260 ? -0.701 67.921 38.605 1.00 81.85 260 ASN B O 1
ATOM 3480 N N . LYS B 1 261 ? 1.264 66.892 38.204 1.00 60.64 261 LYS B N 1
ATOM 3481 C CA . LYS B 1 261 ? 1.015 66.809 36.771 1.00 59.89 261 LYS B CA 1
ATOM 3482 C C . LYS B 1 261 ? -0.280 66.035 36.546 1.00 65.41 261 LYS B C 1
ATOM 3483 O O . LYS B 1 261 ? -1.090 66.403 35.701 1.00 81.88 261 LYS B O 1
ATOM 3489 N N . LEU B 1 262 ? -0.482 64.991 37.343 1.00 61.18 262 LEU B N 1
ATOM 3490 C CA . LEU B 1 262 ? -1.691 64.161 37.307 1.00 62.90 262 LEU B CA 1
ATOM 3491 C C . LEU B 1 262 ? -2.982 64.896 37.723 1.00 69.14 262 LEU B C 1
ATOM 3492 O O . LEU B 1 262 ? -4.039 64.674 37.139 1.00 75.53 262 LEU B O 1
ATOM 3497 N N . GLN B 1 263 ? -2.911 65.740 38.750 1.00 63.47 263 GLN B N 1
ATOM 3498 C CA . GLN B 1 263 ? -4.059 66.569 39.104 1.00 74.97 263 GLN B CA 1
ATOM 3499 C C . GLN B 1 263 ? -4.404 67.403 37.875 1.00 80.12 263 GLN B C 1
ATOM 3500 O O . GLN B 1 263 ? -5.581 67.555 37.529 1.00 81.79 263 GLN B O 1
ATOM 3502 N N . MET B 1 264 ? -3.380 67.922 37.193 1.00 74.10 264 MET B N 1
ATOM 3503 C CA . MET B 1 264 ? -3.665 68.728 36.003 1.00 76.39 264 MET B CA 1
ATOM 3504 C C . MET B 1 264 ? -4.312 67.919 34.875 1.00 71.24 264 MET B C 1
ATOM 3505 O O . MET B 1 264 ? -5.343 68.308 34.340 1.00 73.09 264 MET B O 1
ATOM 3510 N N . ALA B 1 265 ? -3.739 66.771 34.553 1.00 68.36 265 ALA B N 1
ATOM 3511 C CA . ALA B 1 265 ? -4.278 65.937 33.488 1.00 69.60 265 ALA B CA 1
ATOM 3512 C C . ALA B 1 265 ? -5.734 65.553 33.786 1.00 72.80 265 ALA B C 1
ATOM 3513 O O . ALA B 1 265 ? -6.603 65.577 32.902 1.00 71.92 265 ALA B O 1
ATOM 3515 N N . ASP B 1 266 ? -5.991 65.243 35.051 1.00 71.98 266 ASP B N 1
ATOM 3516 C CA . ASP B 1 266 ? -7.332 64.930 35.495 1.00 77.24 266 ASP B CA 1
ATOM 3517 C C . ASP B 1 266 ? -8.227 66.119 35.244 1.00 74.47 266 ASP B C 1
ATOM 3518 O O . ASP B 1 266 ? -9.349 65.963 34.772 1.00 77.59 266 ASP B O 1
ATOM 3523 N N . PHE B 1 267 ? -7.699 67.309 35.523 1.00 66.61 267 PHE B N 1
ATOM 3524 C CA . PHE B 1 267 ? -8.449 68.544 35.329 1.00 72.45 267 PHE B CA 1
ATOM 3525 C C . PHE B 1 267 ? -8.869 68.687 33.874 1.00 79.58 267 PHE B C 1
ATOM 3526 O O . PHE B 1 267 ? -9.987 69.097 33.553 1.00 75.99 267 PHE B O 1
ATOM 3534 N N . ASP B 1 268 ? -7.939 68.364 32.995 1.00 75.12 268 ASP B N 1
ATOM 3535 C CA . ASP B 1 268 ? -8.198 68.417 31.582 1.00 67.10 268 ASP B CA 1
ATOM 3536 C C . ASP B 1 268 ? -9.295 67.451 31.214 1.00 78.97 268 ASP B C 1
ATOM 3537 O O . ASP B 1 268 ? -10.241 67.830 30.535 1.00 87.62 268 ASP B O 1
ATOM 3542 N N . LEU B 1 269 ? -9.207 66.220 31.709 1.00 77.73 269 LEU B N 1
ATOM 3543 C CA . LEU B 1 269 ? -10.195 65.220 31.338 1.00 75.20 269 LEU B CA 1
ATOM 3544 C C . LEU B 1 269 ? -11.573 65.579 31.881 1.00 85.47 269 LEU B C 1
ATOM 3545 O O . LEU B 1 269 ? -12.585 65.269 31.252 1.00 97.56 269 LEU B O 1
ATOM 3550 N N . GLY B 1 270 ? -11.618 66.231 33.041 1.00 87.36 270 GLY B N 1
ATOM 3551 C CA . GLY B 1 270 ? -12.883 66.640 33.626 1.00 98.91 270 GLY B CA 1
ATOM 3552 C C . GLY B 1 270 ? -13.665 67.471 32.625 1.00 106.05 270 GLY B C 1
ATOM 3553 O O . GLY B 1 270 ? -14.897 67.411 32.573 1.00 122.37 270 GLY B O 1
ATOM 3554 N N . ASN B 1 271 ? -12.940 68.246 31.826 1.00 97.84 271 ASN B N 1
ATOM 3555 C CA . ASN B 1 271 ? -13.535 69.020 30.744 1.00 108.73 271 ASN B CA 1
ATOM 3556 C C . ASN B 1 271 ? -13.681 68.153 29.485 1.00 125.24 271 ASN B C 1
ATOM 3557 O O . ASN B 1 271 ? -12.684 67.766 28.879 1.00 124.06 271 ASN B O 1
ATOM 3562 N N . THR B 1 272 ? -14.910 67.821 29.100 1.00 135.64 272 THR B N 1
ATOM 3563 C CA . THR B 1 272 ? -15.129 67.061 27.865 1.00 147.36 272 THR B CA 1
ATOM 3564 C C . THR B 1 272 ? -16.383 67.470 27.100 1.00 157.76 272 THR B C 1
ATOM 3565 O O . THR B 1 272 ? -16.660 66.939 26.017 1.00 163.47 272 THR B O 1
ATOM 3569 N N . ILE B 1 274 ? -16.569 70.368 30.206 1.00 92.41 274 ILE B N 1
ATOM 3570 C CA . ILE B 1 274 ? -17.719 69.678 29.648 1.00 98.04 274 ILE B CA 1
ATOM 3571 C C . ILE B 1 274 ? -18.947 70.602 29.615 1.00 106.98 274 ILE B C 1
ATOM 3572 O O . ILE B 1 274 ? -19.094 71.424 28.700 1.00 96.59 274 ILE B O 1
ATOM 3574 N N . THR B 1 275 ? -19.806 70.476 30.627 1.00 113.03 275 THR B N 1
ATOM 3575 C CA . THR B 1 275 ? -21.046 71.250 30.706 1.00 117.86 275 THR B CA 1
ATOM 3576 C C . THR B 1 275 ? -21.198 71.995 32.045 1.00 116.51 275 THR B C 1
ATOM 3577 O O . THR B 1 275 ? -20.759 71.499 33.102 1.00 92.59 275 THR B O 1
ATOM 3579 N N . SER B 1 276 ? -21.813 73.185 31.974 1.00 122.50 276 SER B N 1
ATOM 3580 C CA . SER B 1 276 ? -22.154 74.000 33.145 1.00 133.53 276 SER B CA 1
ATOM 3581 C C . SER B 1 276 ? -23.227 73.283 33.948 1.00 142.55 276 SER B C 1
ATOM 3582 O O . SER B 1 276 ? -22.910 72.571 34.906 1.00 152.54 276 SER B O 1
ATOM 3584 N N . PRO B 1 277 ? -24.505 73.494 33.591 1.00 138.69 277 PRO B N 1
ATOM 3585 C CA . PRO B 1 277 ? -25.299 72.466 34.267 1.00 135.57 277 PRO B CA 1
ATOM 3586 C C . PRO B 1 277 ? -25.214 71.194 33.413 1.00 154.37 277 PRO B C 1
ATOM 3587 O O . PRO B 1 277 ? -24.829 71.279 32.241 1.00 156.96 277 PRO B O 1
ATOM 3589 N N . VAL B 1 278 ? -25.529 70.036 33.982 1.00 157.45 278 VAL B N 1
ATOM 3590 C CA . VAL B 1 278 ? -25.461 68.792 33.223 1.00 153.58 278 VAL B CA 1
ATOM 3591 C C . VAL B 1 278 ? -26.731 68.570 32.400 1.00 167.14 278 VAL B C 1
ATOM 3592 O O . VAL B 1 278 ? -26.665 68.368 31.185 1.00 166.94 278 VAL B O 1
ATOM 3594 N N . ASP B 1 279 ? -27.882 68.600 33.073 1.00 178.45 279 ASP B N 1
ATOM 3595 C CA . ASP B 1 279 ? -29.190 68.557 32.416 1.00 181.69 279 ASP B CA 1
ATOM 3596 C C . ASP B 1 279 ? -30.051 69.788 32.718 1.00 177.39 279 ASP B C 1
ATOM 3597 O O . ASP B 1 279 ? -30.763 69.827 33.725 1.00 183.66 279 ASP B O 1
ATOM 3601 N N . GLY B 1 280 ? -29.998 70.780 31.835 1.00 145.56 280 GLY B N 1
ATOM 3602 C CA . GLY B 1 280 ? -30.815 71.971 31.977 1.00 120.54 280 GLY B CA 1
ATOM 3603 C C . GLY B 1 280 ? -30.447 72.795 33.193 1.00 102.29 280 GLY B C 1
ATOM 3604 O O . GLY B 1 280 ? -31.204 72.861 34.159 1.00 106.54 280 GLY B O 1
#